Protein AF-A0A1F6CA54-F1 (afdb_monomer)

InterPro domains:
  IPR003692 Hydantoinase B/oxoprolinase [PF02538] (11-543)
  IPR011017 TRASH domain [SM00746] (651-687)
  IPR045079 Oxoprolinase-like [PTHR11365] (11-490)

pLDDT: mean 89.77, std 17.28, range [23.0, 98.75]

Structure (mmCIF, N/CA/C/O backbone):
data_AF-A0A1F6CA54-F1
#
_entry.id   AF-A0A1F6CA54-F1
#
loop_
_atom_site.group_PDB
_atom_site.id
_atom_site.type_symbol
_atom_site.label_atom_id
_atom_site.label_alt_id
_atom_site.label_comp_id
_atom_site.label_asym_id
_atom_site.label_entity_id
_atom_site.label_seq_id
_atom_site.pdbx_PDB_ins_code
_atom_site.Cartn_x
_atom_site.Cartn_y
_atom_site.Cartn_z
_atom_site.occupancy
_atom_site.B_iso_or_equiv
_atom_site.auth_seq_id
_atom_site.auth_comp_id
_atom_site.auth_asym_id
_atom_site.auth_atom_id
_atom_site.pdbx_PDB_model_num
ATOM 1 N N . MET A 1 1 ? -27.777 -7.393 20.776 1.00 37.16 1 MET A N 1
ATOM 2 C CA . MET A 1 1 ? -29.010 -6.589 20.627 1.00 37.16 1 MET A CA 1
ATOM 3 C C . MET A 1 1 ? -29.288 -6.385 19.143 1.00 37.16 1 MET A C 1
ATOM 5 O O . MET A 1 1 ? -28.406 -5.945 18.410 1.00 37.16 1 MET A O 1
ATOM 9 N N . THR A 1 2 ? -30.446 -6.841 18.671 1.00 36.53 2 THR A N 1
ATOM 10 C CA . THR A 1 2 ? -30.913 -6.712 17.283 1.00 36.53 2 THR A CA 1
ATOM 11 C C . THR A 1 2 ? -31.523 -5.328 17.095 1.00 36.53 2 THR A C 1
ATOM 13 O O . THR A 1 2 ? -32.663 -5.104 17.478 1.00 36.53 2 THR A O 1
ATOM 16 N N . ASP A 1 3 ? -30.746 -4.404 16.536 1.00 48.16 3 ASP A N 1
ATOM 17 C CA . ASP A 1 3 ? -31.101 -2.986 16.371 1.00 48.16 3 ASP A CA 1
ATOM 18 C C . ASP A 1 3 ? -31.957 -2.745 15.111 1.00 48.16 3 ASP A C 1
ATOM 20 O O . ASP A 1 3 ? -31.736 -1.818 14.339 1.00 48.16 3 ASP A O 1
ATOM 24 N N . ARG A 1 4 ? -32.883 -3.665 14.825 1.00 50.69 4 ARG A N 1
ATOM 25 C CA . ARG A 1 4 ? -33.801 -3.564 13.691 1.00 50.69 4 ARG A CA 1
ATOM 26 C C . ARG A 1 4 ? -35.223 -3.699 14.206 1.00 50.69 4 ARG A C 1
ATOM 28 O O . ARG A 1 4 ? -35.590 -4.760 14.707 1.00 50.69 4 ARG A O 1
ATOM 35 N N . SER A 1 5 ? -36.029 -2.663 13.996 1.00 53.91 5 SER A N 1
ATOM 36 C CA . SER A 1 5 ? -37.480 -2.824 13.908 1.00 53.91 5 SER A CA 1
ATOM 37 C C . SER A 1 5 ? -37.762 -3.725 12.695 1.00 53.91 5 SER A C 1
ATOM 39 O O . SER A 1 5 ? -37.380 -3.342 11.585 1.00 53.91 5 SER A O 1
ATOM 41 N N . PRO A 1 6 ? -38.351 -4.926 12.870 1.00 53.88 6 PRO A N 1
ATOM 42 C CA . PRO A 1 6 ? -38.470 -5.944 11.817 1.00 53.88 6 PRO A CA 1
ATOM 43 C C . PRO A 1 6 ? -39.114 -5.447 10.511 1.00 53.88 6 PRO A C 1
ATOM 45 O O . PRO A 1 6 ? -38.853 -6.014 9.454 1.00 53.88 6 PRO A O 1
ATOM 48 N N . ASP A 1 7 ? -39.880 -4.355 10.581 1.00 58.28 7 ASP A N 1
ATOM 49 C CA . ASP A 1 7 ? -40.747 -3.863 9.510 1.00 58.28 7 A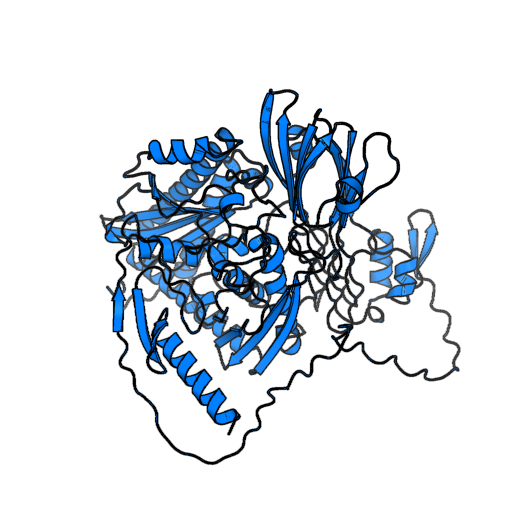SP A CA 1
ATOM 50 C C . ASP A 1 7 ? -40.194 -2.663 8.716 1.00 58.28 7 ASP A C 1
ATOM 52 O O . ASP A 1 7 ? -40.855 -2.188 7.791 1.00 58.28 7 ASP A O 1
ATOM 56 N N . LEU A 1 8 ? -38.992 -2.149 9.023 1.00 74.88 8 LEU A N 1
ATOM 57 C CA . LEU A 1 8 ? -38.433 -1.032 8.249 1.00 74.88 8 LEU A CA 1
ATOM 58 C C . LEU A 1 8 ? -37.877 -1.544 6.908 1.00 74.88 8 LEU A C 1
ATOM 60 O O . LEU A 1 8 ? -36.899 -2.297 6.875 1.00 74.88 8 LEU A O 1
ATOM 64 N N . THR A 1 9 ? -38.528 -1.143 5.812 1.00 82.25 9 THR A N 1
ATOM 65 C CA . THR A 1 9 ? -38.091 -1.369 4.426 1.00 82.25 9 THR A CA 1
ATOM 66 C C . THR A 1 9 ? -37.756 -0.021 3.804 1.00 82.25 9 THR A C 1
ATOM 68 O O . THR A 1 9 ? -38.622 0.850 3.732 1.00 82.25 9 THR A O 1
ATOM 71 N N . LEU A 1 10 ? -36.507 0.162 3.375 1.00 90.94 10 LEU A N 1
ATOM 72 C CA . LEU A 1 10 ? -36.045 1.410 2.771 1.00 90.94 10 LEU A CA 1
ATOM 73 C C . LEU A 1 10 ? -36.268 1.402 1.259 1.00 90.94 10 LEU A C 1
ATOM 75 O O . LEU A 1 10 ? -36.027 0.399 0.585 1.00 90.94 10 LEU A O 1
ATOM 79 N N . ASP A 1 11 ? -36.706 2.532 0.712 1.00 92.62 11 ASP A N 1
ATOM 80 C CA . ASP A 1 11 ? -36.753 2.722 -0.732 1.00 92.62 11 ASP A CA 1
ATOM 81 C C . ASP A 1 11 ? -35.340 2.953 -1.305 1.00 92.62 11 ASP A C 1
ATOM 83 O O . ASP A 1 11 ? -34.403 3.353 -0.606 1.00 92.62 11 ASP A O 1
ATOM 87 N N . GLN A 1 12 ? -35.183 2.705 -2.608 1.00 91.75 12 GLN A N 1
ATOM 88 C CA . GLN A 1 12 ? -33.882 2.812 -3.271 1.00 91.75 12 GLN A CA 1
ATOM 89 C C . GLN A 1 12 ? -33.315 4.236 -3.256 1.00 91.75 12 GLN A C 1
ATOM 91 O O . GLN A 1 12 ? -32.098 4.388 -3.200 1.00 91.75 12 GLN A O 1
ATOM 96 N N . VAL A 1 13 ? -34.161 5.273 -3.276 1.00 95.19 13 VAL A N 1
ATOM 97 C CA . VAL A 1 13 ? -33.694 6.665 -3.260 1.00 95.19 13 VAL A CA 1
ATOM 98 C C . VAL A 1 13 ? -33.043 6.965 -1.916 1.00 95.19 13 VAL A C 1
ATOM 100 O O . VAL A 1 13 ? -31.900 7.420 -1.887 1.00 95.19 13 VAL A O 1
ATOM 103 N N . THR A 1 14 ? -33.718 6.643 -0.811 1.00 94.94 14 THR A N 1
ATOM 104 C CA . THR A 1 14 ? -33.175 6.811 0.545 1.00 94.94 14 THR A CA 1
ATOM 105 C C . THR A 1 14 ? -31.858 6.057 0.715 1.00 94.94 14 THR A C 1
ATOM 107 O O . THR A 1 14 ? -30.873 6.627 1.192 1.00 94.94 14 THR A O 1
ATOM 110 N N . LEU A 1 15 ? -31.804 4.801 0.263 1.00 94.31 15 LEU A N 1
ATOM 111 C CA . LEU A 1 15 ? -30.600 3.980 0.346 1.00 94.31 15 LEU A CA 1
ATOM 112 C C . LEU A 1 15 ? -29.424 4.592 -0.431 1.00 94.31 15 LEU A C 1
ATOM 114 O O . LEU A 1 15 ? -28.328 4.723 0.111 1.00 94.31 15 LEU A O 1
ATOM 118 N N . THR A 1 16 ? -29.651 5.010 -1.680 1.00 94.25 16 THR A N 1
ATOM 119 C CA . THR A 1 16 ? -28.622 5.640 -2.520 1.00 94.25 16 THR A CA 1
ATOM 120 C C . THR A 1 16 ? -28.166 6.985 -1.958 1.00 94.25 16 THR A C 1
ATOM 122 O O . THR A 1 16 ? -26.978 7.302 -2.030 1.00 94.25 16 THR A O 1
ATOM 125 N N . VAL A 1 17 ? -29.065 7.787 -1.382 1.00 96.62 17 VAL A N 1
ATOM 126 C CA . VAL A 1 17 ? -28.693 9.064 -0.755 1.00 96.62 17 VAL A CA 1
ATOM 127 C C . VAL A 1 17 ? -27.802 8.831 0.465 1.00 96.62 17 VAL A C 1
ATOM 129 O O . VAL A 1 17 ? -26.775 9.499 0.595 1.00 96.62 17 VAL A O 1
ATOM 132 N N . ILE A 1 18 ? -28.148 7.869 1.325 1.00 96.44 18 ILE A N 1
ATOM 133 C CA . ILE A 1 18 ? -27.346 7.535 2.509 1.00 96.44 18 ILE A CA 1
ATOM 134 C C . ILE A 1 18 ? -25.975 6.977 2.105 1.00 96.44 18 ILE A C 1
ATOM 136 O O . ILE A 1 18 ? -24.965 7.446 2.626 1.00 96.44 18 ILE A O 1
ATOM 140 N N . ASP A 1 19 ? -25.916 6.052 1.144 1.00 95.12 19 ASP A N 1
ATOM 141 C CA . ASP A 1 19 ? -24.659 5.486 0.630 1.00 95.12 19 ASP A CA 1
ATOM 142 C C . ASP A 1 19 ? -23.698 6.570 0.112 1.00 95.12 19 ASP A C 1
ATOM 144 O O . ASP A 1 19 ? -22.535 6.661 0.522 1.00 95.12 19 ASP A O 1
ATOM 148 N N . ASN A 1 20 ? -24.214 7.476 -0.727 1.00 95.56 20 ASN A N 1
ATOM 149 C CA . ASN A 1 20 ? -23.430 8.591 -1.251 1.00 95.56 20 ASN A CA 1
ATOM 150 C C . ASN A 1 20 ? -22.998 9.560 -0.148 1.00 95.56 20 ASN A C 1
ATOM 152 O O . ASN A 1 20 ? -21.880 10.076 -0.198 1.00 95.56 20 ASN A O 1
ATOM 156 N N . TYR A 1 21 ? -23.850 9.819 0.846 1.00 97.44 21 TYR A N 1
ATOM 157 C CA . TYR A 1 21 ? -23.510 10.694 1.966 1.00 97.44 21 TYR A CA 1
ATOM 158 C C . TYR A 1 21 ? -22.377 10.110 2.820 1.00 97.44 21 TYR A C 1
ATOM 160 O O . TYR A 1 21 ? -21.432 10.829 3.154 1.00 97.44 21 TYR A O 1
ATOM 168 N N . LEU A 1 22 ? -22.434 8.815 3.148 1.00 96.56 22 LEU A N 1
ATOM 169 C CA . LEU A 1 22 ? -21.385 8.131 3.910 1.00 96.56 22 LEU A CA 1
ATOM 170 C C . LEU A 1 22 ? -20.057 8.130 3.138 1.00 96.56 22 LEU A C 1
ATOM 172 O O . LEU A 1 22 ? -19.039 8.584 3.659 1.00 96.56 22 LEU A O 1
ATOM 176 N N . THR A 1 23 ? -20.077 7.741 1.862 1.00 95.25 23 THR A N 1
ATOM 177 C CA . THR A 1 23 ? -18.885 7.753 0.993 1.00 95.25 23 THR A CA 1
ATOM 178 C C . THR A 1 23 ? -18.297 9.163 0.845 1.00 95.25 23 THR A C 1
ATOM 180 O O . THR A 1 23 ? -17.085 9.368 0.930 1.00 95.25 23 THR A O 1
ATOM 183 N N . THR A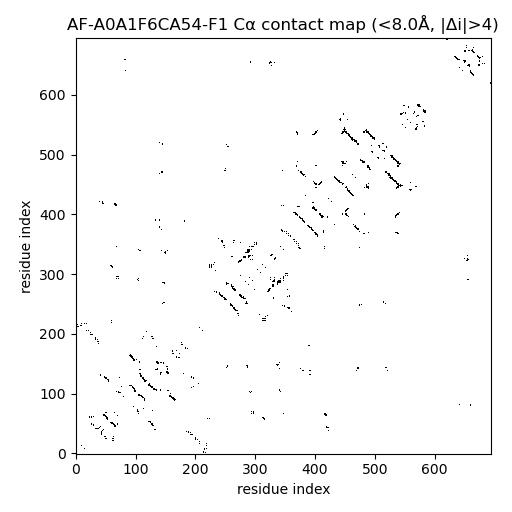 1 24 ? -19.150 10.177 0.677 1.00 96.88 24 THR A N 1
ATOM 184 C CA . THR A 1 24 ? -18.722 11.583 0.576 1.00 96.88 24 THR A CA 1
ATOM 185 C C . THR A 1 24 ? -18.133 12.087 1.890 1.00 96.88 24 THR A C 1
ATOM 187 O O . THR A 1 24 ? -17.163 12.840 1.867 1.00 96.88 24 THR A O 1
ATOM 190 N N . THR A 1 25 ? -18.660 11.633 3.029 1.00 98.00 25 THR A N 1
ATOM 191 C CA . THR A 1 25 ? -18.095 11.935 4.350 1.00 98.00 25 THR A CA 1
ATOM 192 C C . THR A 1 25 ? -16.661 11.418 4.449 1.00 98.00 25 THR A C 1
ATOM 194 O O . THR A 1 25 ? -15.777 12.190 4.811 1.00 98.00 25 THR A O 1
ATOM 197 N N . CYS A 1 26 ? -16.382 10.176 4.032 1.00 97.25 26 CYS A N 1
ATOM 198 C CA . CYS A 1 26 ? -15.013 9.644 3.988 1.00 97.25 26 CYS A CA 1
ATOM 199 C C . CYS A 1 26 ? -14.084 10.469 3.077 1.00 97.25 26 CYS A C 1
ATOM 201 O O . CYS A 1 26 ? -12.925 10.697 3.419 1.00 97.25 26 CYS A O 1
ATOM 203 N N . ARG A 1 27 ? -14.574 10.962 1.933 1.00 96.31 27 ARG A N 1
ATOM 204 C CA . ARG A 1 27 ? -13.780 11.838 1.049 1.00 96.31 27 ARG A CA 1
ATOM 205 C C . ARG A 1 27 ? -13.508 13.200 1.692 1.00 96.31 27 ARG A C 1
ATOM 207 O O . ARG A 1 27 ? -12.410 13.733 1.559 1.00 96.31 27 ARG A O 1
ATOM 214 N N . GLU A 1 28 ? -14.475 13.754 2.418 1.00 97.50 28 GLU A N 1
ATOM 215 C CA . GLU A 1 28 ? -14.320 15.017 3.146 1.00 97.50 28 GLU A CA 1
ATOM 216 C C . GLU A 1 28 ? -13.328 14.906 4.311 1.00 97.50 28 GLU A C 1
ATOM 218 O O . GLU A 1 28 ? -12.543 15.830 4.525 1.00 97.50 28 GLU A O 1
ATOM 223 N N . MET A 1 29 ? -13.291 13.759 5.002 1.00 97.94 29 MET A N 1
ATOM 224 C CA . MET A 1 29 ? -12.233 13.443 5.970 1.00 97.94 29 MET A CA 1
ATOM 225 C C . MET A 1 29 ? -10.852 13.558 5.316 1.00 97.94 29 MET A C 1
ATOM 227 O O . MET A 1 29 ? -9.980 14.249 5.841 1.00 97.94 29 MET A O 1
ATOM 231 N N . GLY A 1 30 ? -10.672 12.947 4.142 1.00 95.56 30 GLY A N 1
ATOM 232 C CA . GLY A 1 30 ? -9.411 13.013 3.410 1.00 95.56 30 GLY A CA 1
ATOM 233 C C . GLY A 1 30 ? -9.049 14.426 2.951 1.00 95.56 30 GLY A C 1
ATOM 234 O O . GLY A 1 30 ? -7.901 14.840 3.082 1.00 95.56 30 GLY A O 1
ATOM 235 N N . LEU A 1 31 ? -10.025 15.225 2.505 1.00 95.38 31 LEU A N 1
ATOM 236 C CA . LEU A 1 31 ? -9.798 16.641 2.186 1.00 95.38 31 LEU A CA 1
ATOM 237 C C . LEU A 1 31 ? -9.339 17.449 3.406 1.00 95.38 31 LEU A C 1
ATOM 239 O O . LEU A 1 31 ? -8.508 18.348 3.258 1.00 95.38 31 LEU A O 1
ATOM 243 N N . ALA A 1 32 ? -9.868 17.147 4.595 1.00 95.88 32 ALA A N 1
ATOM 244 C CA . ALA A 1 32 ? -9.397 17.758 5.832 1.00 95.88 32 ALA A CA 1
ATOM 245 C C . ALA A 1 32 ? -7.936 17.373 6.096 1.00 95.88 32 ALA A C 1
ATOM 247 O O . ALA A 1 32 ? -7.115 18.267 6.282 1.00 95.88 32 ALA A O 1
ATOM 248 N N . MET A 1 33 ? -7.595 16.081 6.000 1.00 94.56 33 MET A N 1
ATOM 249 C CA . MET A 1 33 ? -6.215 15.604 6.162 1.00 94.56 33 MET A CA 1
ATOM 250 C C . MET A 1 33 ? -5.254 16.312 5.205 1.00 94.56 33 MET A C 1
ATOM 252 O O . MET A 1 33 ? -4.283 16.912 5.658 1.00 94.56 33 MET A O 1
ATOM 256 N N . MET A 1 34 ? -5.566 16.336 3.906 1.00 93.75 34 MET A N 1
ATOM 257 C CA . MET A 1 34 ? -4.734 16.989 2.889 1.00 93.75 34 MET A CA 1
ATOM 258 C C . MET A 1 34 ? -4.444 18.456 3.205 1.00 93.75 34 MET A C 1
ATOM 260 O O . MET A 1 34 ? -3.336 18.934 2.992 1.00 93.75 34 MET A O 1
ATOM 264 N N . ARG A 1 35 ? -5.454 19.198 3.671 1.00 94.75 35 ARG A N 1
ATOM 265 C CA . ARG A 1 35 ? -5.351 20.652 3.855 1.00 94.75 35 ARG A CA 1
ATOM 266 C C . ARG A 1 35 ? -4.688 21.057 5.163 1.00 94.75 35 ARG A C 1
ATOM 268 O O . ARG A 1 35 ? -4.228 22.191 5.257 1.00 94.75 35 ARG A O 1
ATOM 275 N N . THR A 1 36 ? -4.677 20.184 6.169 1.00 95.81 36 THR A N 1
ATOM 276 C CA . THR A 1 36 ? -4.160 20.517 7.507 1.00 95.81 36 THR A CA 1
ATOM 277 C C . THR A 1 36 ? -2.874 19.781 7.874 1.00 95.81 36 THR A C 1
ATOM 279 O O . THR A 1 36 ? -2.277 20.108 8.896 1.00 95.81 36 THR A O 1
ATOM 282 N N . ALA A 1 37 ? -2.450 18.797 7.080 1.00 93.88 37 ALA A N 1
ATOM 283 C CA . ALA A 1 37 ? -1.228 18.040 7.322 1.00 93.88 37 ALA A CA 1
ATOM 284 C C . ALA A 1 37 ? 0.046 18.820 6.975 1.00 93.88 37 ALA A C 1
ATOM 286 O O . ALA A 1 37 ? 0.062 19.707 6.116 1.00 93.88 37 ALA A O 1
ATOM 287 N N . TYR A 1 38 ? 1.134 18.474 7.658 1.00 92.50 38 TYR A N 1
ATOM 288 C CA . TYR A 1 38 ? 2.417 19.163 7.557 1.00 92.50 38 TYR A CA 1
ATOM 289 C C . TYR A 1 38 ? 3.364 18.442 6.591 1.00 92.50 38 TYR A C 1
ATOM 291 O O . TYR A 1 38 ? 4.163 19.106 5.920 1.00 92.50 38 TYR A O 1
ATOM 299 N N . SER A 1 39 ? 3.279 17.111 6.489 1.00 90.25 39 SER A N 1
ATOM 300 C CA . SER A 1 39 ? 4.147 16.332 5.602 1.00 90.25 39 SER A CA 1
ATOM 301 C C . SER A 1 39 ? 3.662 16.288 4.142 1.00 90.25 39 SER A C 1
ATOM 303 O O . SER A 1 39 ? 2.456 16.214 3.887 1.00 90.25 39 SER A O 1
ATOM 305 N N . PRO A 1 40 ? 4.600 16.230 3.171 1.00 86.25 40 PRO A N 1
ATOM 306 C CA . PRO A 1 40 ? 4.316 15.899 1.766 1.00 86.25 40 PRO A CA 1
ATOM 307 C C . PRO A 1 40 ? 3.608 14.558 1.549 1.00 86.25 40 PRO A C 1
ATOM 309 O O . PRO A 1 40 ? 2.980 14.347 0.513 1.00 86.25 40 PRO A O 1
ATOM 312 N N . ILE A 1 41 ? 3.696 13.642 2.517 1.00 87.81 41 ILE A N 1
ATOM 313 C CA . ILE A 1 41 ? 3.056 12.327 2.434 1.00 87.81 41 ILE A CA 1
ATOM 314 C C . ILE A 1 41 ? 1.532 12.467 2.468 1.00 87.81 41 ILE A C 1
ATOM 316 O O . ILE A 1 41 ? 0.833 11.818 1.693 1.00 87.81 41 ILE A O 1
ATOM 320 N N . PHE A 1 42 ? 1.004 13.368 3.297 1.00 87.62 42 PHE A N 1
ATOM 321 C CA . PHE A 1 42 ? -0.441 13.580 3.389 1.00 87.62 42 PHE A CA 1
ATOM 322 C C . PHE A 1 42 ? -0.933 14.644 2.410 1.00 87.62 42 PHE A C 1
ATOM 324 O O . PHE A 1 42 ? -1.925 14.419 1.725 1.00 87.62 42 PHE A O 1
ATOM 331 N N . ASN A 1 43 ? -0.283 15.809 2.332 1.00 87.38 43 ASN A N 1
ATOM 332 C CA . ASN A 1 43 ? -0.832 16.925 1.551 1.00 87.38 43 ASN A CA 1
ATOM 333 C C . ASN A 1 43 ? -0.638 16.773 0.031 1.00 87.38 43 ASN A C 1
ATOM 335 O O . ASN A 1 43 ? -1.550 17.126 -0.718 1.00 87.38 43 ASN A O 1
ATOM 339 N N . GLU A 1 44 ? 0.478 16.187 -0.416 1.00 87.94 44 GLU A N 1
ATOM 340 C CA . GLU A 1 44 ? 0.738 15.927 -1.837 1.00 87.94 44 GLU A CA 1
ATOM 341 C C . GLU A 1 44 ? 0.423 14.478 -2.214 1.00 87.94 44 GLU A C 1
ATOM 343 O O . GLU A 1 44 ? -0.327 14.229 -3.161 1.00 87.94 44 GLU A O 1
ATOM 348 N N . SER A 1 45 ? 0.985 13.520 -1.468 1.00 85.56 45 SER A N 1
ATOM 349 C CA . SER A 1 45 ? 1.057 12.121 -1.905 1.00 85.56 45 SER A CA 1
ATOM 350 C C . SER A 1 45 ? -0.198 11.306 -1.597 1.00 85.56 45 SER A C 1
ATOM 352 O O . SER A 1 45 ? -0.452 10.343 -2.307 1.00 85.56 45 SER A O 1
ATOM 354 N N . LEU A 1 46 ? -1.020 11.717 -0.627 1.00 90.88 46 LEU A N 1
ATOM 355 C CA . LEU A 1 46 ? -2.273 11.058 -0.224 1.00 90.88 46 LEU A CA 1
ATOM 356 C C . LEU A 1 46 ? -2.117 9.656 0.382 1.00 90.88 46 LEU A C 1
ATOM 358 O O . LEU A 1 46 ? -2.997 8.817 0.201 1.00 90.88 46 LEU A O 1
ATOM 362 N N . ASP A 1 47 ? -1.032 9.400 1.116 1.00 92.50 47 ASP A N 1
ATOM 363 C CA . ASP A 1 47 ? -0.831 8.096 1.763 1.00 92.50 47 ASP A CA 1
ATOM 364 C C . ASP A 1 47 ? -1.576 7.983 3.109 1.00 92.50 47 ASP A C 1
ATOM 366 O O . ASP A 1 47 ? -0.994 7.945 4.200 1.00 92.50 47 ASP A O 1
ATOM 370 N N . PHE A 1 48 ? -2.903 8.005 3.021 1.00 94.44 48 PHE A N 1
ATOM 371 C CA . PHE A 1 48 ? -3.832 7.806 4.128 1.00 94.44 48 PHE A CA 1
ATOM 372 C C . PHE A 1 48 ? -5.167 7.277 3.608 1.00 94.44 48 PHE A C 1
ATOM 374 O O . PHE A 1 48 ? -5.506 7.467 2.449 1.00 94.44 48 PHE A O 1
ATOM 381 N N . SER A 1 49 ? -5.983 6.681 4.470 1.00 95.38 49 SER A N 1
ATOM 382 C CA . SER A 1 49 ? -7.327 6.207 4.136 1.00 95.38 49 SER A CA 1
ATOM 383 C C . SER A 1 49 ? -8.317 6.549 5.238 1.00 95.38 49 SER A C 1
ATOM 385 O O . SER A 1 49 ? -7.974 6.544 6.418 1.00 95.38 49 SER A O 1
ATOM 387 N N . CYS A 1 50 ? -9.562 6.839 4.859 1.00 96.50 50 CYS A N 1
ATOM 388 C CA . CYS A 1 50 ? -10.632 7.227 5.778 1.00 96.50 50 CYS A CA 1
ATOM 389 C C . CYS A 1 50 ? -11.832 6.294 5.620 1.00 96.50 50 CYS A C 1
ATOM 391 O O . CYS A 1 50 ? -12.282 6.040 4.498 1.00 96.50 50 CYS A O 1
ATOM 393 N N . VAL A 1 51 ? -12.361 5.810 6.741 1.00 96.75 51 VAL A N 1
ATOM 394 C CA . VAL A 1 51 ? -13.411 4.787 6.775 1.00 96.75 51 VAL A CA 1
ATOM 395 C C . VAL A 1 51 ? -14.402 5.037 7.909 1.00 96.75 51 VAL A C 1
ATOM 397 O O . VAL A 1 51 ? -14.105 5.700 8.908 1.00 96.75 51 VAL A O 1
ATOM 400 N N . MET A 1 52 ? -15.592 4.466 7.761 1.00 97.50 52 MET A N 1
ATOM 401 C CA . MET A 1 52 ? -16.641 4.477 8.773 1.00 97.50 52 MET A CA 1
ATOM 402 C C . MET A 1 52 ? -17.100 3.054 9.069 1.00 97.50 52 MET A C 1
ATOM 404 O O . MET A 1 52 ? -17.183 2.211 8.171 1.00 97.50 52 MET A O 1
ATOM 408 N N . PHE A 1 53 ? -17.455 2.817 10.325 1.00 97.88 53 PHE A N 1
ATOM 409 C CA . PHE A 1 53 ? -17.970 1.552 10.825 1.00 97.88 53 PHE A CA 1
ATOM 410 C C . PHE A 1 53 ? -19.304 1.766 11.535 1.00 97.88 53 PHE A C 1
ATOM 412 O O . PHE A 1 53 ? -19.532 2.813 12.142 1.00 97.88 53 PHE A O 1
ATOM 419 N N . ASP A 1 54 ? -20.179 0.767 11.495 1.00 96.88 54 ASP A N 1
ATOM 420 C CA . ASP A 1 54 ? -21.379 0.767 12.332 1.00 96.88 54 ASP A CA 1
ATOM 421 C C . ASP A 1 54 ? -21.047 0.566 13.822 1.00 96.88 54 ASP A C 1
ATOM 423 O O . ASP A 1 54 ? -19.894 0.369 14.212 1.00 96.88 54 ASP A O 1
ATOM 427 N N . SER A 1 55 ? -22.070 0.585 14.679 1.00 95.19 55 SER A N 1
ATOM 428 C CA . SER A 1 55 ? -21.935 0.367 16.128 1.00 95.19 55 SER A CA 1
ATOM 429 C C . SER A 1 55 ? -21.333 -0.989 16.524 1.00 95.19 55 SER A C 1
ATOM 431 O O . SER A 1 55 ? -20.989 -1.181 17.688 1.00 95.19 55 SER A O 1
ATOM 433 N N . ARG A 1 56 ? -21.190 -1.932 15.583 1.00 93.19 56 ARG A N 1
ATOM 434 C CA . ARG A 1 56 ? -20.588 -3.260 15.784 1.00 93.19 56 ARG A CA 1
ATOM 435 C C . ARG A 1 56 ? -19.186 -3.372 15.182 1.00 93.19 56 ARG A C 1
ATOM 437 O O . ARG A 1 56 ? -18.668 -4.482 15.093 1.00 93.19 56 ARG A O 1
ATOM 444 N N . GLY A 1 57 ? -18.605 -2.269 14.712 1.00 94.56 57 GLY A N 1
ATOM 445 C CA . GLY A 1 57 ? -17.280 -2.275 14.099 1.00 94.56 57 GLY A CA 1
ATOM 446 C C . GLY A 1 57 ? -17.241 -2.888 12.697 1.00 94.56 57 GLY A C 1
ATOM 447 O O . GLY A 1 57 ? -16.169 -3.272 12.241 1.00 94.56 57 GLY A O 1
ATOM 448 N N . ARG A 1 58 ? -18.376 -2.997 11.989 1.00 95.50 58 ARG A N 1
ATOM 449 C CA . ARG A 1 58 ? -18.403 -3.461 10.589 1.00 95.50 58 ARG A CA 1
ATOM 450 C C . ARG A 1 58 ? -18.243 -2.275 9.657 1.00 95.50 58 ARG A C 1
ATOM 452 O O . ARG A 1 58 ? -18.955 -1.286 9.817 1.00 95.50 58 ARG A O 1
ATOM 459 N N . MET A 1 59 ? -17.339 -2.368 8.685 1.00 96.50 59 MET A N 1
ATOM 460 C CA . MET A 1 59 ? -17.086 -1.270 7.751 1.00 96.50 59 MET A CA 1
ATOM 461 C C . MET A 1 59 ? -18.338 -1.007 6.910 1.00 96.50 59 MET A C 1
ATOM 463 O O . MET A 1 59 ? -18.848 -1.922 6.264 1.00 96.50 59 MET A O 1
ATOM 467 N N . ILE A 1 60 ? -18.828 0.233 6.916 1.00 96.75 60 ILE A N 1
ATOM 468 C CA . ILE A 1 60 ? -20.033 0.655 6.180 1.00 96.75 60 ILE A CA 1
ATOM 469 C C . ILE A 1 60 ? -19.709 1.557 4.992 1.00 96.75 60 ILE A C 1
ATOM 471 O O . ILE A 1 60 ? -20.471 1.568 4.030 1.00 96.75 60 ILE A O 1
ATOM 475 N N . ALA A 1 61 ? -18.596 2.289 5.048 1.00 94.31 61 ALA A N 1
ATOM 476 C CA . ALA A 1 61 ? -18.154 3.172 3.978 1.00 94.31 61 ALA A CA 1
ATOM 477 C C . ALA A 1 61 ? -16.643 3.413 4.036 1.00 94.31 61 ALA A C 1
ATOM 479 O O . ALA A 1 61 ? -16.023 3.342 5.102 1.00 94.31 61 ALA A O 1
ATOM 480 N N . GLN A 1 62 ? -16.078 3.743 2.879 1.00 92.12 62 GLN A N 1
ATOM 481 C CA . GLN A 1 62 ? -14.673 4.088 2.687 1.00 92.12 62 GLN A CA 1
ATOM 482 C C . GLN A 1 62 ? -14.534 5.089 1.533 1.00 92.12 62 GLN A C 1
ATOM 484 O O . GLN A 1 62 ? -15.402 5.157 0.663 1.00 92.12 62 GLN A O 1
ATOM 489 N N . ALA A 1 63 ? -13.428 5.831 1.500 1.00 86.88 63 ALA A N 1
ATOM 490 C CA . ALA A 1 63 ? -13.030 6.636 0.343 1.00 86.88 63 ALA A CA 1
ATOM 491 C C . ALA A 1 63 ? -11.906 5.960 -0.453 1.00 86.88 63 ALA A C 1
ATOM 493 O O . ALA A 1 63 ? -11.137 5.165 0.088 1.00 86.88 63 ALA A O 1
ATOM 494 N N . GLU A 1 64 ? -11.799 6.289 -1.740 1.00 80.88 64 GLU A N 1
ATOM 495 C CA . GLU A 1 64 ? -10.814 5.714 -2.657 1.00 80.88 64 GLU A CA 1
ATOM 496 C C . GLU A 1 64 ? -9.428 6.355 -2.482 1.00 80.88 64 GLU A C 1
ATOM 498 O O . GLU A 1 64 ? -8.988 7.150 -3.310 1.00 80.88 64 GLU A O 1
ATOM 503 N N . PHE A 1 65 ? -8.744 6.008 -1.390 1.00 86.62 65 PHE A N 1
ATOM 504 C CA . PHE A 1 65 ? -7.340 6.359 -1.164 1.00 86.62 65 PHE A CA 1
ATOM 505 C C . PHE A 1 65 ? -6.442 5.122 -1.297 1.00 86.62 65 PHE A C 1
ATOM 507 O O . PHE A 1 65 ? -6.409 4.566 -2.390 1.00 86.62 65 PHE A O 1
ATOM 514 N N . CYS A 1 66 ? -5.733 4.657 -0.263 1.00 89.56 66 CYS A N 1
ATOM 515 C CA . CYS A 1 66 ? -4.790 3.536 -0.377 1.00 89.56 66 CYS A CA 1
ATOM 516 C C . CYS A 1 66 ? -5.451 2.164 -0.136 1.00 89.56 66 CYS A C 1
ATOM 518 O O . CYS A 1 66 ? -5.831 1.859 0.999 1.00 89.56 66 CYS A O 1
ATOM 520 N N . PRO A 1 67 ? -5.553 1.279 -1.154 1.00 85.69 67 PRO A N 1
ATOM 521 C CA . PRO A 1 67 ? -6.134 -0.051 -0.972 1.00 85.69 67 PRO A CA 1
ATOM 522 C C . PRO A 1 67 ? -5.463 -0.909 0.108 1.00 85.69 67 PRO A C 1
ATOM 524 O O . PRO A 1 67 ? -6.171 -1.622 0.820 1.00 85.69 67 PRO A O 1
ATOM 527 N N . SER A 1 68 ? -4.135 -0.821 0.278 1.00 87.06 68 SER A N 1
ATOM 528 C CA . SER A 1 68 ? -3.410 -1.551 1.331 1.00 87.06 68 SER A CA 1
ATOM 529 C C . SER A 1 68 ? -3.978 -1.254 2.719 1.00 87.06 68 SER A C 1
ATOM 531 O O . SER A 1 68 ? -4.304 -2.185 3.454 1.00 87.06 68 SER A O 1
ATOM 533 N N . GLN A 1 69 ? -4.167 0.028 3.031 1.00 91.12 69 GLN A N 1
ATOM 534 C CA . GLN A 1 69 ? -4.704 0.517 4.300 1.00 91.12 69 GLN A CA 1
ATOM 535 C C . GLN A 1 69 ? -6.180 0.164 4.463 1.00 91.12 69 GLN A C 1
ATOM 537 O O . GLN A 1 69 ? -6.623 -0.211 5.542 1.00 91.12 69 GLN A O 1
ATOM 542 N N . ILE A 1 70 ? -6.963 0.250 3.388 1.00 85.06 70 ILE A N 1
ATOM 543 C CA . ILE A 1 70 ? -8.393 -0.076 3.416 1.00 85.06 70 ILE A CA 1
ATOM 544 C C . ILE A 1 70 ? -8.626 -1.548 3.784 1.00 85.06 70 ILE A C 1
ATOM 546 O O . ILE A 1 70 ? -9.525 -1.864 4.566 1.00 85.06 70 ILE A O 1
ATOM 550 N N . GLY A 1 71 ? -7.823 -2.466 3.246 1.00 85.75 71 GLY A N 1
ATOM 551 C CA . GLY A 1 71 ? -7.946 -3.878 3.594 1.00 85.75 71 GLY A CA 1
ATOM 552 C C . GLY A 1 71 ? -7.370 -4.226 4.972 1.00 85.75 71 GLY A C 1
ATOM 553 O O . GLY A 1 71 ? -7.853 -5.172 5.593 1.00 85.75 71 GLY A O 1
ATOM 554 N N . THR A 1 72 ? -6.379 -3.483 5.484 1.00 92.38 72 THR A N 1
ATOM 555 C CA . THR A 1 72 ? -5.799 -3.717 6.822 1.00 92.38 72 THR A CA 1
ATOM 556 C C . THR A 1 72 ? -6.639 -3.098 7.939 1.00 92.38 72 THR A C 1
ATOM 558 O O . THR A 1 72 ? -6.865 -3.756 8.954 1.00 92.38 72 THR A O 1
ATOM 561 N N . ILE A 1 73 ? -7.188 -1.892 7.741 1.00 94.25 73 ILE A N 1
ATOM 562 C CA . ILE A 1 73 ? -7.883 -1.111 8.780 1.00 94.25 73 ILE A CA 1
ATOM 563 C C . ILE A 1 73 ? -9.090 -1.842 9.372 1.00 94.25 73 ILE A C 1
ATOM 565 O O . ILE A 1 73 ? -9.394 -1.653 10.548 1.00 94.25 73 ILE A O 1
ATOM 569 N N . LYS A 1 74 ? -9.752 -2.731 8.614 1.00 92.25 74 LYS A N 1
ATOM 570 C CA . LYS A 1 74 ? -10.816 -3.586 9.171 1.00 92.25 74 LYS A CA 1
ATOM 571 C C . LYS A 1 74 ? -10.294 -4.487 10.292 1.00 92.25 74 LYS A C 1
ATOM 573 O O . LYS A 1 74 ? -10.978 -4.657 11.291 1.00 92.25 74 LYS A O 1
ATOM 578 N N . TYR A 1 75 ? -9.093 -5.045 10.139 1.00 94.19 75 TYR A N 1
ATOM 579 C CA . TYR A 1 75 ? -8.472 -5.907 11.142 1.00 94.19 75 TYR A CA 1
ATOM 580 C C . TYR A 1 75 ? -7.937 -5.082 12.309 1.00 94.19 75 TYR A C 1
ATOM 582 O O . TYR A 1 75 ? -8.084 -5.491 13.457 1.00 94.19 75 TYR A O 1
ATOM 590 N N . THR A 1 76 ? -7.365 -3.909 12.025 1.00 95.31 76 THR A N 1
ATOM 591 C CA . THR A 1 76 ? -6.873 -2.985 13.053 1.00 95.31 76 THR A CA 1
ATOM 592 C C . THR A 1 76 ? -8.007 -2.507 13.961 1.00 95.31 76 THR A C 1
ATOM 594 O O . THR A 1 76 ? -7.894 -2.577 15.182 1.00 95.31 76 THR A O 1
ATOM 597 N N . VAL A 1 77 ? -9.135 -2.078 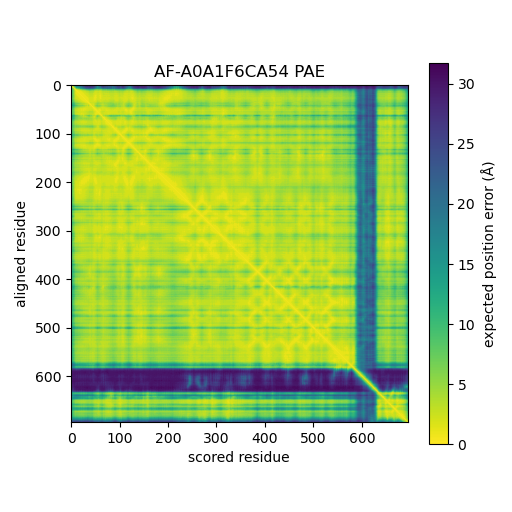13.386 1.00 95.50 77 VAL A N 1
ATOM 598 C CA . VAL A 1 77 ? -10.296 -1.603 14.154 1.00 95.50 77 VAL A CA 1
ATOM 599 C C . VAL A 1 77 ? -10.987 -2.744 14.896 1.00 95.50 77 VAL A C 1
ATOM 601 O O . VAL A 1 77 ? -11.313 -2.568 16.067 1.00 95.50 77 VAL A O 1
ATOM 604 N N . GLU A 1 78 ? -11.145 -3.919 14.275 1.00 93.25 78 GLU A N 1
ATOM 605 C CA . GLU A 1 78 ? -11.615 -5.131 14.966 1.00 93.25 78 GLU A CA 1
ATOM 606 C C . GLU A 1 78 ? -10.768 -5.397 16.221 1.00 93.25 78 GLU A C 1
ATOM 608 O O . GLU A 1 78 ? -11.309 -5.558 17.314 1.00 93.25 78 GLU A O 1
ATOM 613 N N . TRP A 1 79 ? -9.439 -5.333 16.098 1.00 92.94 79 TRP A N 1
ATOM 614 C CA . TRP A 1 79 ? -8.532 -5.521 17.226 1.00 92.94 79 TRP A CA 1
ATOM 615 C C . TRP A 1 79 ? -8.685 -4.446 18.305 1.00 92.94 79 TRP A C 1
ATOM 617 O O . TRP A 1 79 ? -8.801 -4.775 19.484 1.00 92.94 79 TRP A O 1
ATOM 627 N N . MET A 1 80 ? -8.697 -3.165 17.925 1.00 93.44 80 MET A N 1
ATOM 628 C CA . MET A 1 80 ? -8.840 -2.035 18.855 1.00 93.44 80 MET A CA 1
ATOM 629 C C . MET A 1 80 ? -10.140 -2.120 19.668 1.00 93.44 80 MET A C 1
ATOM 631 O O . MET A 1 80 ? -10.143 -1.840 20.868 1.00 93.44 80 MET A O 1
ATOM 635 N N . LEU A 1 81 ? -11.242 -2.509 19.023 1.00 93.00 81 LEU A N 1
ATOM 636 C CA . LEU A 1 81 ? -12.545 -2.664 19.667 1.00 93.00 81 LEU A CA 1
ATOM 637 C C . LEU A 1 81 ? -12.588 -3.886 20.588 1.00 93.00 81 LEU A C 1
ATOM 639 O O . LEU A 1 81 ? -13.103 -3.789 21.702 1.00 93.00 81 LEU A O 1
ATOM 643 N N . GLU A 1 82 ? -12.049 -5.026 20.155 1.00 89.94 82 GLU A N 1
ATOM 644 C CA . GLU A 1 82 ? -12.081 -6.257 20.948 1.00 89.94 82 GLU A CA 1
ATOM 645 C C . GLU A 1 82 ? -11.111 -6.238 22.134 1.00 89.94 82 GLU A C 1
ATOM 647 O O . GLU A 1 82 ? -11.484 -6.682 23.222 1.00 89.94 82 GLU A O 1
ATOM 652 N N . GLU A 1 83 ? -9.894 -5.706 21.965 1.00 88.50 83 GLU A N 1
ATOM 653 C CA . GLU A 1 83 ? -8.888 -5.651 23.037 1.00 88.50 83 GLU A CA 1
ATOM 654 C C . GLU A 1 83 ? -9.388 -4.802 24.215 1.00 88.50 83 GLU A C 1
ATOM 656 O O . GLU A 1 83 ? -9.316 -5.239 25.362 1.00 88.50 83 GLU A O 1
ATOM 661 N N . LEU A 1 84 ? -9.970 -3.633 23.932 1.00 87.38 84 LEU A N 1
ATOM 662 C CA . LEU A 1 84 ? -10.432 -2.696 24.960 1.00 87.38 84 LEU A CA 1
ATOM 663 C C . LEU A 1 84 ? -11.873 -2.946 25.429 1.00 87.38 84 LEU A C 1
ATOM 665 O O . LEU A 1 84 ? -12.219 -2.618 26.563 1.00 87.38 84 LEU A O 1
ATOM 669 N N . GLY A 1 85 ? -12.712 -3.542 24.580 1.00 88.19 85 GLY A N 1
ATOM 670 C CA . GLY A 1 85 ? -14.153 -3.660 24.799 1.00 88.19 85 GLY A CA 1
ATOM 671 C C . GLY A 1 85 ? -14.918 -2.378 24.447 1.00 88.19 85 GLY A C 1
ATOM 672 O O . GLY A 1 85 ? -14.368 -1.284 24.395 1.00 88.19 85 GLY A O 1
ATOM 673 N N . TYR A 1 86 ? -16.221 -2.501 24.202 1.00 89.38 86 TYR A N 1
ATOM 674 C CA . TYR A 1 86 ? -17.054 -1.379 23.745 1.00 89.38 86 TYR A CA 1
ATOM 675 C C . TYR A 1 86 ? -17.407 -0.391 24.871 1.00 89.38 86 TYR A C 1
ATOM 677 O O . TYR A 1 86 ? -17.588 0.797 24.614 1.00 89.38 86 TYR A O 1
ATOM 685 N N . ASP A 1 87 ? -17.455 -0.856 26.120 1.00 89.50 87 ASP A N 1
ATOM 686 C CA . ASP A 1 87 ? -17.961 -0.075 27.259 1.00 89.50 87 ASP A CA 1
ATOM 687 C C . ASP A 1 87 ? -16.961 0.962 27.801 1.00 89.50 87 ASP A C 1
ATOM 689 O O . ASP A 1 87 ? -17.323 1.816 28.610 1.00 89.50 87 ASP A O 1
ATOM 693 N N . VAL A 1 88 ? -15.693 0.909 27.374 1.00 92.62 88 VAL A N 1
ATOM 694 C CA . VAL A 1 88 ? -14.646 1.821 27.874 1.00 92.62 88 VAL A CA 1
ATOM 695 C C . VAL A 1 88 ? -14.611 3.170 27.148 1.00 92.62 88 VAL A C 1
ATOM 697 O O . VAL A 1 88 ? -13.979 4.122 27.623 1.00 92.62 88 VAL A O 1
ATOM 700 N N . TYR A 1 89 ? -15.268 3.263 25.990 1.00 95.81 89 TYR A N 1
ATOM 701 C CA . TYR A 1 89 ? -15.308 4.476 25.180 1.00 95.81 89 TYR A CA 1
ATOM 702 C C . TYR A 1 89 ? -16.249 5.514 25.801 1.00 95.81 89 TYR A C 1
ATOM 704 O O . TYR A 1 89 ? -17.345 5.202 26.264 1.00 95.81 89 TYR A O 1
ATOM 712 N N . LYS A 1 90 ? -15.838 6.778 25.758 1.00 97.06 90 LYS A N 1
ATOM 713 C CA . LYS A 1 90 ? -16.605 7.951 26.179 1.00 97.06 90 LYS A CA 1
ATOM 714 C C . LYS A 1 90 ? -16.620 9.012 25.071 1.00 97.06 90 LYS A C 1
ATOM 716 O O . LYS A 1 90 ? -15.730 9.029 24.214 1.00 97.06 90 LYS A O 1
ATOM 721 N N . PRO A 1 91 ? -17.604 9.931 25.076 1.00 97.56 91 PRO A N 1
ATOM 722 C CA . PRO A 1 91 ? -17.635 11.040 24.130 1.00 97.56 91 PRO A CA 1
ATOM 723 C C . PRO A 1 91 ? -16.331 11.848 24.136 1.00 97.56 91 PRO A C 1
ATOM 725 O O . PRO A 1 91 ? -15.852 12.261 25.190 1.00 97.56 91 PRO A O 1
ATOM 728 N N . GLY A 1 92 ? -15.771 12.093 22.950 1.00 97.12 92 GLY A N 1
ATOM 729 C CA . GLY A 1 92 ? -14.522 12.847 22.787 1.00 97.12 92 GLY A CA 1
ATOM 730 C C . GLY A 1 92 ? -13.236 12.034 22.969 1.00 97.12 92 GLY A C 1
ATOM 731 O O . GLY A 1 92 ? -12.157 12.613 22.850 1.00 97.12 92 GLY A O 1
ATOM 732 N N . ASP A 1 93 ? -13.322 10.730 23.235 1.00 98.38 93 ASP A N 1
ATOM 733 C CA . ASP A 1 93 ? -12.150 9.853 23.230 1.00 98.38 93 ASP A CA 1
ATOM 734 C C . ASP A 1 93 ? -11.599 9.662 21.811 1.00 98.38 93 ASP A C 1
ATOM 736 O O . ASP A 1 93 ? -12.354 9.562 20.837 1.00 98.38 93 ASP A O 1
ATOM 740 N N . ILE A 1 94 ? -10.272 9.570 21.712 1.00 98.31 94 ILE A N 1
ATOM 741 C CA . ILE A 1 94 ? -9.552 9.225 20.485 1.00 98.31 94 ILE A CA 1
ATOM 742 C C . ILE A 1 94 ? -8.492 8.185 20.822 1.00 98.31 94 ILE A C 1
ATOM 744 O O . ILE A 1 94 ? -7.624 8.418 21.668 1.00 98.31 94 ILE A O 1
ATOM 748 N N . LEU A 1 95 ? -8.565 7.047 20.142 1.00 97.88 95 LEU A N 1
ATOM 749 C CA . LEU A 1 95 ? -7.647 5.928 20.298 1.00 97.88 95 LEU A CA 1
ATOM 750 C C . LEU A 1 95 ? -6.616 5.926 19.164 1.00 97.88 95 LEU A C 1
ATOM 752 O O . LEU A 1 95 ? -6.969 6.227 18.027 1.00 97.88 95 LEU A O 1
ATOM 756 N N . LEU A 1 96 ? -5.368 5.576 19.474 1.00 97.94 96 LEU A N 1
ATOM 757 C CA . LEU A 1 96 ? -4.242 5.484 18.542 1.00 97.94 96 LEU A CA 1
ATOM 758 C C . LEU A 1 96 ? -3.602 4.092 18.616 1.00 97.94 96 LEU A C 1
ATOM 760 O O . LEU A 1 96 ? -3.454 3.537 19.705 1.00 97.94 96 LEU A O 1
ATOM 764 N N . MET A 1 97 ? -3.195 3.551 17.467 1.00 95.69 97 MET A N 1
ATOM 765 C CA . MET A 1 97 ? -2.433 2.302 17.356 1.00 95.69 97 MET A CA 1
ATOM 766 C C . MET A 1 97 ? -1.611 2.281 16.056 1.00 95.69 97 MET A C 1
ATOM 768 O O . MET A 1 97 ? -2.088 2.766 15.034 1.00 95.69 97 MET A O 1
ATOM 772 N N . ASN A 1 98 ? -0.419 1.679 16.064 1.00 96.31 98 ASN A N 1
ATOM 773 C CA . ASN A 1 98 ? 0.316 1.305 14.842 1.00 96.31 98 ASN A CA 1
ATOM 774 C C . ASN A 1 98 ? 0.938 -0.108 14.900 1.00 96.31 98 ASN A C 1
ATOM 776 O O . ASN A 1 98 ? 1.667 -0.489 13.990 1.00 96.31 98 ASN A O 1
ATOM 780 N N . ASP A 1 99 ? 0.682 -0.893 15.955 1.00 95.38 99 ASP A N 1
ATOM 781 C CA . ASP A 1 99 ? 1.306 -2.206 16.157 1.00 95.38 99 ASP A CA 1
ATOM 782 C C . ASP A 1 99 ? 0.864 -3.250 15.103 1.00 95.38 99 ASP A C 1
ATOM 784 O O . ASP A 1 99 ? -0.292 -3.691 15.113 1.00 95.38 99 ASP A O 1
ATOM 788 N N . PRO A 1 100 ? 1.769 -3.723 14.223 1.00 94.56 100 PRO A N 1
ATOM 789 C CA . PRO A 1 100 ? 1.421 -4.693 13.180 1.00 94.56 100 PRO A CA 1
ATOM 790 C C . PRO A 1 100 ? 1.000 -6.058 13.736 1.00 94.56 100 PRO A C 1
ATOM 792 O O . PRO A 1 100 ? 0.169 -6.756 13.156 1.00 94.56 100 PRO A O 1
ATOM 795 N N . TYR A 1 101 ? 1.492 -6.416 14.924 1.00 93.25 101 TYR A N 1
ATOM 796 C CA . TYR A 1 101 ? 1.123 -7.655 15.617 1.00 93.25 101 TYR A CA 1
ATOM 797 C C . TYR A 1 101 ? -0.252 -7.582 16.287 1.00 93.25 101 TYR A C 1
ATOM 799 O O . TYR A 1 101 ? -0.680 -8.534 16.939 1.00 93.25 101 TYR A O 1
ATOM 807 N N . ARG A 1 102 ? -0.952 -6.461 16.096 1.00 91.31 102 ARG A N 1
ATOM 808 C CA . ARG A 1 102 ? -2.342 -6.224 16.479 1.00 91.31 102 ARG A CA 1
ATOM 809 C C . ARG A 1 102 ? -3.208 -5.836 15.271 1.00 91.31 102 ARG A C 1
ATOM 811 O O . ARG A 1 102 ? -4.215 -5.154 15.400 1.00 91.31 102 ARG A O 1
ATOM 818 N N . GLY A 1 103 ? -2.817 -6.273 14.073 1.00 86.31 103 GLY A N 1
ATOM 819 C CA . GLY A 1 103 ? -3.607 -6.095 12.854 1.00 86.31 103 GLY A CA 1
ATOM 820 C C . GLY A 1 103 ? -3.357 -4.791 12.095 1.00 86.31 103 GLY A C 1
ATOM 821 O O . GLY A 1 103 ? -4.065 -4.553 11.119 1.00 86.31 103 GLY A O 1
ATOM 822 N N . SER A 1 104 ? -2.384 -3.962 12.498 1.00 91.69 104 SER A N 1
ATOM 823 C CA . SER A 1 104 ? -1.865 -2.884 11.636 1.00 91.69 104 SER A CA 1
ATOM 824 C C . SER A 1 104 ? -1.070 -3.461 10.447 1.00 91.69 104 SER A C 1
ATOM 826 O O . SER A 1 104 ? -0.661 -4.627 10.467 1.00 91.69 104 SER A O 1
ATOM 828 N N . GLY A 1 105 ? -0.867 -2.660 9.397 1.00 91.62 105 GLY A N 1
ATOM 829 C CA . GLY A 1 105 ? -0.090 -3.055 8.219 1.00 91.62 105 GLY A CA 1
ATOM 830 C C . GLY A 1 105 ? 1.408 -3.109 8.515 1.00 91.62 105 GLY A C 1
ATOM 831 O O . GLY A 1 105 ? 2.001 -4.186 8.555 1.00 91.62 105 GLY A O 1
ATOM 832 N N . HIS A 1 106 ? 1.998 -1.948 8.797 1.00 94.69 106 HIS A N 1
ATOM 833 C CA . HIS A 1 106 ? 3.392 -1.807 9.227 1.00 94.69 106 HIS A CA 1
ATOM 834 C C . HIS A 1 106 ? 3.581 -0.625 10.193 1.00 94.69 106 HIS A C 1
ATOM 836 O O . HIS A 1 106 ? 2.675 0.184 10.373 1.00 94.69 106 HIS A O 1
ATOM 842 N N . VAL A 1 107 ? 4.752 -0.515 10.830 1.00 95.69 107 VAL A N 1
ATOM 843 C CA . VAL A 1 107 ? 5.003 0.471 11.905 1.00 95.69 107 VAL A CA 1
ATOM 844 C C . VAL A 1 107 ? 4.747 1.938 11.500 1.00 95.69 107 VAL A C 1
ATOM 846 O O . VAL A 1 107 ? 4.188 2.678 12.313 1.00 95.69 107 VAL A O 1
ATOM 849 N N . PRO A 1 108 ? 5.083 2.404 10.281 1.00 95.38 108 PRO A N 1
ATOM 850 C CA . PRO A 1 108 ? 4.769 3.777 9.876 1.00 95.38 108 PRO A CA 1
ATOM 851 C C . PRO A 1 108 ? 3.266 4.112 9.830 1.00 95.38 108 PRO A C 1
ATOM 853 O O . PRO A 1 108 ? 2.891 5.275 10.001 1.00 95.38 108 PRO A O 1
ATOM 856 N N . GLU A 1 109 ? 2.390 3.122 9.636 1.00 95.12 109 GLU A N 1
ATOM 857 C CA . GLU A 1 109 ? 0.941 3.320 9.522 1.00 95.12 109 GLU A CA 1
ATOM 858 C C . GLU A 1 109 ? 0.280 3.461 10.895 1.00 95.12 109 GLU A C 1
ATOM 860 O O . GLU A 1 109 ? 0.112 2.495 11.640 1.00 95.12 109 GLU A O 1
ATOM 865 N N . HIS A 1 110 ? -0.150 4.679 11.215 1.00 96.94 110 HIS A N 1
ATOM 866 C CA . HIS A 1 110 ? -0.884 4.980 12.437 1.00 96.94 110 HIS A CA 1
ATOM 867 C C . HIS A 1 110 ? -2.379 4.996 12.150 1.00 96.94 110 HIS A C 1
ATOM 869 O O . HIS A 1 110 ? -2.829 5.631 11.200 1.00 96.94 110 HIS A O 1
ATOM 875 N N . THR A 1 111 ? -3.155 4.330 12.998 1.00 97.88 111 THR A N 1
ATOM 876 C CA . THR A 1 111 ? -4.614 4.291 12.927 1.00 97.88 111 THR A CA 1
ATOM 877 C C . THR A 1 111 ? -5.209 5.047 14.100 1.00 97.88 111 THR A C 1
ATOM 879 O O . THR A 1 111 ? -4.884 4.768 15.258 1.00 97.88 111 THR A O 1
ATOM 882 N N . ILE A 1 112 ? -6.101 5.989 13.798 1.00 97.81 112 ILE A N 1
ATOM 883 C CA . ILE A 1 112 ? -6.928 6.671 14.789 1.00 97.81 112 ILE A CA 1
ATOM 884 C C . ILE A 1 112 ? -8.362 6.159 14.703 1.00 97.81 112 ILE A C 1
ATOM 886 O O . ILE A 1 112 ? -8.931 6.086 13.617 1.00 97.81 112 ILE A O 1
ATOM 890 N N . LEU A 1 113 ? -8.961 5.870 15.860 1.00 98.38 113 LEU A N 1
ATOM 891 C CA . LEU A 1 113 ? -10.353 5.449 16.001 1.00 98.38 113 LEU A CA 1
ATOM 892 C C . LEU A 1 113 ? -11.096 6.372 16.970 1.00 98.38 113 LEU A C 1
ATOM 894 O O . LEU A 1 113 ? -10.619 6.653 18.074 1.00 98.38 113 LEU A O 1
ATOM 898 N N . LYS A 1 114 ? -12.295 6.803 16.575 1.00 98.44 114 LYS A N 1
ATOM 899 C CA . LYS A 1 114 ? -13.213 7.575 17.413 1.00 98.44 114 LYS A CA 1
ATOM 900 C C . LYS A 1 114 ? -14.606 6.946 17.414 1.00 98.44 114 LYS A C 1
ATOM 902 O O . LYS A 1 114 ? -15.166 6.662 16.357 1.00 98.44 114 LYS A O 1
ATOM 907 N N . ALA A 1 115 ? -15.174 6.771 18.605 1.00 98.00 115 ALA A N 1
ATOM 908 C CA . ALA A 1 115 ? -16.571 6.386 18.782 1.00 98.00 115 ALA A CA 1
ATOM 909 C C . ALA A 1 115 ? -17.489 7.608 18.625 1.00 98.00 115 ALA A C 1
ATOM 911 O O . ALA A 1 115 ? -17.215 8.672 19.185 1.00 98.00 115 ALA A O 1
ATOM 912 N N . VAL A 1 116 ? -18.588 7.452 17.887 1.00 98.25 116 VAL A N 1
ATOM 913 C CA . VAL A 1 116 ? -19.613 8.487 17.702 1.00 98.25 116 VAL A CA 1
ATOM 914 C C . VAL A 1 116 ? -20.806 8.175 18.593 1.00 98.25 116 VAL A C 1
ATOM 916 O O . VAL A 1 116 ? -21.366 7.079 18.529 1.00 98.25 116 VAL A O 1
ATOM 919 N N . PHE A 1 117 ? -21.210 9.154 19.404 1.00 97.88 117 PHE A N 1
ATOM 920 C CA . PHE A 1 117 ? -22.302 9.013 20.362 1.00 97.88 117 PHE A CA 1
ATOM 921 C C . PHE A 1 117 ? -23.560 9.765 19.925 1.00 97.88 117 PHE A C 1
ATOM 923 O O . PHE A 1 117 ? -23.495 10.923 19.517 1.00 97.88 117 PHE A O 1
ATOM 930 N N . HIS A 1 118 ? -24.719 9.137 20.103 1.00 96.94 118 HIS A N 1
ATOM 931 C CA . HIS A 1 118 ? -26.036 9.759 19.989 1.00 96.94 118 HIS A CA 1
ATOM 932 C C . HIS A 1 118 ? -26.894 9.301 21.173 1.00 96.94 118 HIS A C 1
ATOM 934 O O . HIS A 1 118 ? -26.944 8.110 21.468 1.00 96.94 118 HIS A O 1
ATOM 940 N N . GLU A 1 119 ? -27.504 10.245 21.897 1.00 94.69 119 GLU A N 1
ATOM 941 C CA . GLU A 1 119 ? -28.344 9.955 23.077 1.00 94.69 119 GLU A CA 1
ATOM 942 C C . GLU A 1 119 ? -27.668 9.031 24.115 1.00 94.69 119 GLU A C 1
ATOM 944 O O . GLU A 1 119 ? -28.279 8.137 24.697 1.00 94.69 119 GLU A O 1
ATOM 949 N N . GLY A 1 120 ? -26.365 9.237 24.341 1.00 93.19 120 GLY A N 1
ATOM 950 C CA . GLY A 1 120 ? -25.577 8.472 25.313 1.00 93.19 120 GLY A CA 1
ATOM 951 C C . GLY A 1 120 ? -25.181 7.060 24.865 1.00 93.19 120 GLY A C 1
ATOM 952 O O . GLY A 1 120 ? -24.617 6.320 25.666 1.00 93.19 120 GLY A O 1
ATOM 953 N N . ARG A 1 121 ? -25.435 6.680 23.607 1.00 94.81 121 ARG A N 1
ATOM 954 C CA . ARG A 1 121 ? -25.075 5.370 23.042 1.00 94.81 121 ARG A CA 1
ATOM 955 C C . ARG A 1 121 ? -24.106 5.516 21.879 1.00 94.81 121 ARG A C 1
ATOM 957 O O . ARG A 1 121 ? -24.187 6.486 21.129 1.00 94.81 121 ARG A O 1
ATOM 964 N N . ILE A 1 122 ? -23.225 4.534 21.708 1.00 96.81 122 ILE A N 1
ATOM 965 C CA . ILE A 1 122 ? -22.372 4.438 20.520 1.00 96.81 122 ILE A CA 1
ATOM 966 C C . ILE A 1 122 ? -23.243 4.038 19.329 1.00 96.81 122 ILE A C 1
ATOM 968 O O . ILE A 1 122 ? -23.900 2.998 19.361 1.00 96.81 122 ILE A O 1
ATOM 972 N N . VAL A 1 123 ? -23.227 4.849 18.275 1.00 97.19 123 VAL A N 1
ATOM 973 C CA . VAL A 1 123 ? -23.981 4.590 17.035 1.00 97.19 123 VAL A CA 1
ATOM 974 C C . VAL A 1 123 ? -23.092 4.193 15.863 1.00 97.19 123 VAL A C 1
ATOM 976 O O . VAL A 1 123 ? -23.560 3.549 14.929 1.00 97.19 123 VAL A O 1
ATOM 979 N N . ALA A 1 124 ? -21.810 4.545 15.915 1.00 97.81 124 ALA A N 1
ATOM 980 C CA . ALA A 1 124 ? -20.833 4.252 14.875 1.00 97.81 124 ALA A CA 1
ATOM 981 C C . ALA A 1 124 ? -19.410 4.454 15.396 1.00 97.81 124 ALA A C 1
ATOM 983 O O . ALA A 1 124 ? -19.200 5.074 16.444 1.00 97.81 124 ALA A O 1
ATOM 984 N N . PHE A 1 125 ? -18.439 4.024 14.598 1.00 98.44 125 PHE A N 1
ATOM 985 C CA . PHE A 1 125 ? -17.049 4.432 14.741 1.00 98.44 125 PHE A CA 1
ATOM 986 C C . PHE A 1 125 ? -16.543 5.060 13.447 1.00 98.44 125 PHE A C 1
ATOM 988 O O . PHE A 1 125 ? -16.966 4.707 12.347 1.00 98.44 125 PHE A O 1
ATOM 995 N N . VAL A 1 126 ? -15.615 5.995 13.579 1.00 98.25 126 VAL A N 1
ATOM 996 C CA . VAL A 1 126 ? -14.946 6.650 12.454 1.00 98.25 126 VAL A CA 1
ATOM 997 C C . VAL A 1 126 ? -13.446 6.493 12.635 1.00 98.25 126 VAL A C 1
ATOM 999 O O . VAL A 1 126 ? -12.938 6.625 13.752 1.00 98.25 126 VAL A O 1
ATOM 1002 N N . ALA A 1 127 ? -12.745 6.176 11.552 1.00 97.94 127 ALA A N 1
ATOM 1003 C CA . ALA A 1 127 ? -11.317 5.926 11.612 1.00 97.94 127 ALA A CA 1
ATOM 1004 C C . ALA A 1 127 ? -10.584 6.460 10.388 1.00 97.94 127 ALA A C 1
ATOM 1006 O O . ALA A 1 127 ? -11.147 6.614 9.300 1.00 97.94 127 ALA A O 1
ATOM 1007 N N . ASN A 1 128 ? -9.295 6.696 10.572 1.00 97.31 128 ASN A N 1
ATOM 1008 C CA . ASN A 1 128 ? -8.349 6.817 9.478 1.00 97.31 128 ASN A CA 1
ATOM 1009 C C . ASN A 1 128 ? -7.083 6.024 9.808 1.00 97.31 128 ASN A C 1
ATOM 1011 O O . ASN A 1 128 ? -6.782 5.790 10.978 1.00 97.31 128 ASN A O 1
ATOM 1015 N N . CYS A 1 129 ? -6.372 5.614 8.766 1.00 96.69 129 CYS A N 1
ATOM 1016 C CA . CYS A 1 129 ? -5.032 5.047 8.842 1.00 96.69 129 CYS A CA 1
ATOM 1017 C C . CYS A 1 129 ? -4.131 5.869 7.926 1.00 96.69 129 CYS A C 1
ATOM 1019 O O . CYS A 1 129 ? -4.571 6.248 6.842 1.00 96.69 129 CYS A O 1
ATOM 1021 N N . ALA A 1 130 ? -2.920 6.195 8.365 1.00 95.31 130 ALA A N 1
ATOM 1022 C CA . ALA A 1 130 ? -2.048 7.090 7.622 1.00 95.31 130 ALA A CA 1
ATOM 1023 C C . ALA A 1 130 ? -0.564 6.807 7.868 1.00 95.31 130 ALA A C 1
ATOM 1025 O O . ALA A 1 130 ? -0.163 6.500 8.994 1.00 95.31 130 ALA A O 1
ATOM 1026 N N . HIS A 1 131 ? 0.249 6.942 6.821 1.00 94.56 131 HIS A N 1
ATOM 1027 C CA . HIS A 1 131 ? 1.685 6.685 6.872 1.00 94.56 131 HIS A CA 1
ATOM 1028 C C . HIS A 1 131 ? 2.457 7.899 7.403 1.00 94.56 131 HIS A C 1
ATOM 1030 O O . HIS A 1 131 ? 2.673 8.883 6.693 1.00 94.56 131 HIS A O 1
ATOM 1036 N N . LEU A 1 132 ? 2.928 7.844 8.647 1.00 94.38 132 LEU A N 1
ATOM 1037 C CA . LEU A 1 132 ? 3.815 8.886 9.158 1.00 94.38 132 LEU A CA 1
ATOM 1038 C C . LEU A 1 132 ? 5.200 8.724 8.530 1.00 94.38 132 LEU A C 1
ATOM 1040 O O . LEU A 1 132 ? 5.816 7.669 8.639 1.00 94.38 132 LEU A O 1
ATOM 1044 N N . ALA A 1 133 ? 5.721 9.804 7.946 1.00 88.94 133 ALA A N 1
ATOM 1045 C CA . ALA A 1 133 ? 7.028 9.806 7.282 1.00 88.94 133 ALA A CA 1
ATOM 1046 C C . ALA A 1 133 ? 8.198 9.415 8.205 1.00 88.94 133 ALA A C 1
ATOM 1048 O O . ALA A 1 133 ? 9.274 9.065 7.733 1.00 88.94 133 ALA A O 1
ATOM 1049 N N . GLU A 1 134 ? 8.023 9.536 9.521 1.00 91.44 134 GLU A N 1
ATOM 1050 C CA . GLU A 1 134 ? 9.086 9.321 10.490 1.00 91.44 134 GLU A CA 1
ATOM 1051 C C . GLU A 1 134 ? 8.536 8.717 11.790 1.00 91.44 134 GLU A C 1
ATOM 1053 O O . GLU A 1 134 ? 8.101 9.466 12.663 1.00 91.44 134 GLU A O 1
ATOM 1058 N N . PRO A 1 135 ? 8.571 7.381 11.940 1.00 94.19 135 PRO A N 1
ATOM 1059 C CA . PRO A 1 135 ? 8.118 6.686 13.146 1.00 94.19 135 PRO A CA 1
ATOM 1060 C C . PRO A 1 135 ? 9.236 6.441 14.179 1.00 94.19 135 PRO A C 1
ATOM 1062 O O . PRO A 1 135 ? 9.028 5.703 15.139 1.00 94.19 135 PRO A O 1
ATOM 1065 N N . GLY A 1 136 ? 10.449 6.976 13.984 1.00 95.00 136 GLY A N 1
ATOM 1066 C CA . GLY A 1 136 ? 11.574 6.732 14.896 1.00 95.00 136 GLY A CA 1
ATOM 1067 C C . GLY A 1 136 ? 12.346 5.435 14.636 1.00 95.00 136 GLY A C 1
ATOM 1068 O O . GLY A 1 136 ? 12.952 4.887 15.552 1.00 95.00 136 GLY A O 1
ATOM 1069 N N . ALA A 1 137 ? 12.328 4.923 13.401 1.00 95.81 137 ALA A N 1
ATOM 1070 C CA . ALA A 1 137 ? 13.075 3.724 12.997 1.00 95.81 137 ALA A CA 1
ATOM 1071 C C . ALA A 1 137 ? 14.601 3.908 13.116 1.00 95.81 137 ALA A C 1
ATOM 1073 O O . ALA A 1 137 ? 15.090 5.022 13.318 1.00 95.81 137 ALA A O 1
ATOM 1074 N N . LYS A 1 138 ? 15.401 2.853 12.913 1.00 95.75 138 LYS A N 1
ATOM 1075 C CA . LYS A 1 138 ? 16.875 2.955 12.979 1.00 95.75 138 LYS A CA 1
ATOM 1076 C C . LYS A 1 138 ? 17.483 3.911 11.941 1.00 95.75 138 LYS A C 1
ATOM 1078 O O . LYS A 1 138 ? 18.551 4.465 12.186 1.00 95.75 138 LYS A O 1
ATOM 1083 N N . ALA A 1 139 ? 16.792 4.159 10.828 1.00 93.81 139 ALA A N 1
ATOM 1084 C CA . ALA A 1 139 ? 17.186 5.107 9.787 1.00 93.81 139 ALA A CA 1
ATOM 1085 C C . ALA A 1 139 ? 16.053 6.111 9.481 1.00 93.81 139 ALA A C 1
ATOM 1087 O O . ALA A 1 139 ? 14.887 5.789 9.725 1.00 93.81 139 ALA A O 1
ATOM 1088 N N . PRO A 1 140 ? 16.368 7.316 8.961 1.00 94.81 140 PRO A N 1
ATOM 1089 C CA . PRO A 1 140 ? 15.350 8.279 8.547 1.00 94.81 140 PRO A CA 1
ATOM 1090 C C . PRO A 1 140 ? 14.394 7.701 7.497 1.00 94.81 140 PRO A C 1
ATOM 1092 O O . PRO A 1 140 ? 14.826 7.009 6.574 1.00 94.81 140 PRO A O 1
ATOM 1095 N N . GLY A 1 141 ? 13.109 8.019 7.635 1.00 90.38 141 GLY A N 1
ATOM 1096 C CA . GLY A 1 141 ? 12.056 7.697 6.669 1.00 90.38 141 GLY A CA 1
ATOM 1097 C C . GLY A 1 141 ? 11.314 6.393 6.964 1.00 90.38 141 GLY A C 1
ATOM 1098 O O . GLY A 1 141 ? 10.498 5.958 6.161 1.00 90.38 141 GLY A O 1
ATOM 1099 N N . GLY A 1 142 ? 11.611 5.738 8.091 1.00 89.19 142 GLY A N 1
ATOM 1100 C CA . GLY A 1 142 ? 10.826 4.617 8.621 1.00 89.19 142 GLY A CA 1
ATOM 1101 C C . GLY A 1 142 ? 11.082 3.241 7.998 1.00 89.19 142 GLY A C 1
ATOM 1102 O O . GLY A 1 142 ? 10.816 2.238 8.650 1.00 89.19 142 GLY A O 1
ATOM 1103 N N . LEU A 1 143 ? 11.622 3.164 6.777 1.00 93.44 143 LEU A N 1
ATOM 1104 C CA . LEU A 1 143 ? 11.758 1.907 6.026 1.00 93.44 143 LEU A CA 1
ATOM 1105 C C . LEU A 1 143 ? 13.209 1.400 5.969 1.00 93.44 143 LEU A C 1
ATOM 1107 O O . LEU A 1 143 ? 13.898 1.498 4.958 1.00 93.44 143 LEU A O 1
ATOM 1111 N N . ALA A 1 144 ? 13.708 0.828 7.057 1.00 94.06 144 ALA A N 1
ATOM 1112 C CA . ALA A 1 144 ? 15.058 0.272 7.051 1.00 94.06 144 ALA A CA 1
ATOM 1113 C C . ALA A 1 144 ? 15.121 -1.057 6.268 1.00 94.06 144 ALA A C 1
ATOM 1115 O O . ALA A 1 144 ? 14.636 -2.076 6.750 1.00 94.06 144 ALA A O 1
ATOM 1116 N N . GLY A 1 145 ? 15.743 -1.062 5.082 1.00 96.06 145 GLY A N 1
ATOM 1117 C CA . GLY A 1 145 ? 15.791 -2.216 4.170 1.00 96.06 145 GLY A CA 1
ATOM 1118 C C . GLY A 1 145 ? 16.623 -3.411 4.640 1.00 96.06 145 GLY A C 1
ATOM 1119 O O . GLY A 1 145 ? 16.539 -4.482 4.054 1.00 96.06 145 GLY A O 1
ATOM 1120 N N . ASP A 1 146 ? 17.390 -3.248 5.710 1.00 96.81 146 ASP A N 1
ATOM 1121 C CA . ASP A 1 146 ? 18.189 -4.290 6.364 1.00 96.81 146 ASP A CA 1
ATOM 1122 C C . ASP A 1 146 ? 17.750 -4.502 7.828 1.00 96.81 146 ASP A C 1
ATOM 1124 O O . ASP A 1 146 ? 18.559 -4.864 8.687 1.00 96.81 146 ASP A O 1
ATOM 1128 N N . ALA A 1 147 ? 16.501 -4.164 8.167 1.00 97.50 147 ALA A N 1
ATOM 1129 C CA . ALA A 1 147 ? 15.962 -4.426 9.496 1.00 97.50 147 ALA A CA 1
ATOM 1130 C C . ALA A 1 147 ? 15.790 -5.931 9.731 1.00 97.50 147 ALA A C 1
ATOM 1132 O O . ALA A 1 147 ? 15.248 -6.630 8.881 1.00 97.50 147 ALA A O 1
ATOM 1133 N N . THR A 1 148 ? 16.236 -6.419 10.890 1.00 97.38 148 THR A N 1
ATOM 1134 C CA . THR A 1 148 ? 16.142 -7.847 11.258 1.00 97.38 148 THR A CA 1
ATOM 1135 C C . THR A 1 148 ? 15.046 -8.150 12.271 1.00 97.38 148 THR A C 1
ATOM 1137 O O . THR A 1 148 ? 14.641 -9.296 12.452 1.00 97.38 148 THR A O 1
ATOM 1140 N N . ASP A 1 149 ? 14.583 -7.119 12.967 1.00 96.38 149 ASP A N 1
ATOM 1141 C CA . ASP A 1 149 ? 13.544 -7.212 13.977 1.00 96.38 149 ASP A CA 1
ATOM 1142 C C . ASP A 1 149 ? 12.704 -5.929 13.999 1.00 96.38 149 ASP A C 1
ATOM 1144 O O . ASP A 1 149 ? 13.141 -4.862 13.560 1.00 96.38 149 ASP A O 1
ATOM 1148 N N . ILE A 1 150 ? 11.490 -6.040 14.534 1.00 96.38 150 ILE A N 1
ATOM 1149 C CA . ILE A 1 150 ? 10.508 -4.950 14.590 1.00 96.38 150 ILE A CA 1
ATOM 1150 C C . ILE A 1 150 ? 11.013 -3.703 15.333 1.00 96.38 150 ILE A C 1
ATOM 1152 O O . ILE A 1 150 ? 10.565 -2.594 15.054 1.00 96.38 150 ILE A O 1
ATOM 1156 N N . PHE A 1 151 ? 11.950 -3.841 16.276 1.00 96.88 151 PHE A N 1
ATOM 1157 C CA . PHE A 1 151 ? 12.429 -2.710 17.076 1.00 96.88 151 PHE A CA 1
ATOM 1158 C C . PHE A 1 151 ? 13.294 -1.747 16.262 1.00 96.88 151 PHE A C 1
ATOM 1160 O O . PHE A 1 151 ? 13.479 -0.593 16.644 1.00 96.88 151 PHE A O 1
ATOM 1167 N N . GLN A 1 152 ? 13.798 -2.206 15.119 1.00 97.62 152 GLN A N 1
ATOM 1168 C CA . GLN A 1 152 ? 14.533 -1.387 14.165 1.00 97.62 152 GLN A CA 1
ATOM 1169 C C . GLN A 1 152 ? 13.606 -0.562 13.255 1.00 97.62 152 GLN A C 1
ATOM 1171 O O . GLN A 1 152 ? 14.092 0.333 12.562 1.00 97.62 152 GLN A O 1
ATOM 1176 N N . GLU A 1 153 ? 12.294 -0.819 13.266 1.00 96.69 153 GLU A N 1
ATOM 1177 C CA . GLU A 1 153 ? 11.305 -0.201 12.365 1.00 96.69 153 GLU A CA 1
ATOM 1178 C C . GLU A 1 153 ? 10.551 0.986 12.984 1.00 96.69 153 GLU A C 1
ATOM 1180 O O . GLU A 1 153 ? 9.801 1.673 12.294 1.00 96.69 153 GLU A O 1
ATOM 1185 N N . GLY A 1 154 ? 10.789 1.279 14.264 1.00 95.88 154 GLY A N 1
ATOM 1186 C CA . GLY A 1 154 ? 10.309 2.490 14.930 1.00 95.88 154 GLY A CA 1
ATOM 1187 C C . GLY A 1 154 ? 9.460 2.234 16.167 1.00 95.88 154 GLY A C 1
AT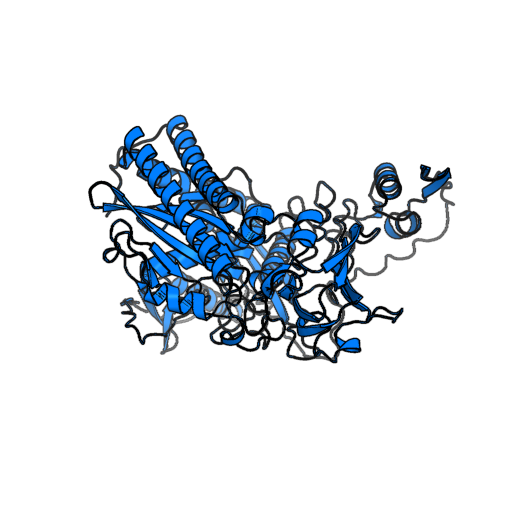OM 1188 O O . GLY A 1 154 ? 9.382 1.119 16.689 1.00 95.88 154 GLY A O 1
ATOM 1189 N N . LEU A 1 155 ? 8.847 3.305 16.672 1.00 96.50 155 LEU A N 1
ATOM 1190 C CA . LEU A 1 155 ? 8.028 3.264 17.873 1.00 96.50 155 LEU A CA 1
ATOM 1191 C C . LEU A 1 155 ? 6.741 2.479 17.608 1.00 96.50 155 LEU A C 1
ATOM 1193 O O . LEU A 1 155 ? 5.889 2.888 16.821 1.00 96.50 155 LEU A O 1
ATOM 1197 N N . ARG A 1 156 ? 6.583 1.371 18.329 1.00 95.31 156 ARG A N 1
ATOM 1198 C CA . ARG A 1 156 ? 5.384 0.536 18.288 1.00 95.31 156 ARG A CA 1
ATOM 1199 C C . ARG A 1 156 ? 4.422 0.917 19.410 1.00 95.31 156 ARG A C 1
ATOM 1201 O O . ARG A 1 156 ? 4.774 0.868 20.587 1.00 95.31 156 ARG A O 1
ATOM 1208 N N . ILE A 1 157 ? 3.200 1.251 19.032 1.00 95.69 157 ILE A N 1
ATOM 1209 C CA . ILE A 1 157 ? 2.138 1.806 19.862 1.00 95.69 157 ILE A CA 1
ATOM 1210 C C . ILE A 1 157 ? 0.968 0.807 19.844 1.00 95.69 157 ILE A C 1
ATOM 1212 O O . ILE A 1 157 ? 0.305 0.654 18.808 1.00 95.69 157 ILE A O 1
ATOM 1216 N N . PRO A 1 158 ? 0.711 0.096 20.960 1.00 93.38 158 PRO A N 1
ATOM 1217 C CA . PRO A 1 158 ? -0.511 -0.692 21.115 1.00 93.38 158 PRO A CA 1
ATOM 1218 C C . PRO A 1 158 ? -1.730 0.246 21.236 1.00 93.38 158 PRO A C 1
ATOM 1220 O O . PRO A 1 158 ? -1.546 1.460 21.294 1.00 93.38 158 PRO A O 1
ATOM 1223 N N . PRO A 1 159 ? -2.971 -0.267 21.300 1.00 93.50 159 PRO A N 1
ATOM 1224 C CA . PRO A 1 159 ? -4.152 0.560 21.539 1.00 93.50 159 PRO A CA 1
ATOM 1225 C C . PRO A 1 159 ? -4.005 1.430 22.797 1.00 93.50 159 PRO A C 1
ATOM 1227 O O . PRO A 1 159 ? -4.087 0.943 23.924 1.00 93.50 159 PRO A O 1
ATOM 1230 N N . VAL A 1 160 ? -3.798 2.734 22.608 1.00 95.62 160 VAL A N 1
ATOM 1231 C CA . VAL A 1 160 ? -3.692 3.715 23.697 1.00 95.62 160 VAL A CA 1
ATOM 1232 C C . VAL A 1 160 ? -4.531 4.945 23.399 1.00 95.62 160 VAL A C 1
ATOM 1234 O O . VAL A 1 160 ? -4.739 5.332 22.248 1.00 95.62 160 VAL A O 1
ATOM 1237 N N . TRP A 1 161 ? -5.017 5.589 24.453 1.00 97.56 161 TRP A N 1
ATOM 1238 C CA . TRP A 1 161 ? -5.774 6.826 24.327 1.00 97.56 161 TRP A CA 1
ATOM 1239 C C . TRP A 1 161 ? -4.835 7.976 23.973 1.00 97.56 161 TRP A C 1
ATOM 1241 O O . TRP A 1 161 ? -3.965 8.334 24.762 1.00 97.56 161 TRP A O 1
ATOM 1251 N N . LEU A 1 162 ? -5.028 8.579 22.803 1.00 98.12 162 LEU A N 1
ATOM 1252 C CA . LEU A 1 162 ? -4.373 9.833 22.433 1.00 98.12 162 LEU A CA 1
ATOM 1253 C C . LEU A 1 162 ? -5.139 11.033 23.004 1.00 98.12 162 LEU A C 1
ATOM 1255 O O . LEU A 1 162 ? -4.539 12.036 23.394 1.00 98.12 162 LEU A O 1
ATOM 1259 N N . MET A 1 163 ? -6.467 10.901 23.103 1.00 98.44 163 MET A N 1
ATOM 1260 C CA . MET A 1 163 ? -7.338 11.837 23.810 1.00 98.44 163 MET A CA 1
ATOM 1261 C C . MET A 1 163 ? -8.349 11.089 24.684 1.00 98.44 163 MET A C 1
ATOM 1263 O O . MET A 1 163 ? -8.901 10.068 24.270 1.00 98.44 163 MET A O 1
ATOM 1267 N N . ARG A 1 164 ? -8.621 11.628 25.875 1.00 98.00 164 ARG A N 1
ATOM 1268 C CA . ARG A 1 164 ? -9.689 11.187 26.781 1.00 98.00 164 ARG A CA 1
ATOM 1269 C C . ARG A 1 164 ? -10.656 12.328 27.030 1.00 98.00 164 ARG A C 1
ATOM 1271 O O . ARG A 1 164 ? -10.233 13.400 27.458 1.00 98.00 164 ARG A O 1
ATOM 1278 N N . GLU A 1 165 ? -11.940 12.098 26.785 1.00 97.19 165 GLU A N 1
ATOM 1279 C CA . GLU A 1 165 ? -13.026 13.053 27.044 1.00 97.19 165 GLU A CA 1
ATOM 1280 C C . GLU A 1 165 ? -12.716 14.452 26.469 1.00 97.19 165 GLU A C 1
ATOM 1282 O O . GLU A 1 165 ? -12.900 15.481 27.120 1.00 97.19 165 GLU A O 1
ATOM 1287 N N . GLY A 1 166 ? -12.166 14.485 25.246 1.00 96.69 166 GLY A N 1
ATOM 1288 C CA . GLY A 1 166 ? -11.787 15.710 24.537 1.00 96.69 166 GLY A CA 1
ATOM 1289 C C . GLY A 1 166 ? -10.457 16.346 24.962 1.00 96.69 166 GLY A C 1
ATOM 1290 O O . GLY A 1 166 ? -10.135 17.427 24.471 1.00 96.69 166 GLY A O 1
ATOM 1291 N N . LYS A 1 167 ? -9.673 15.711 25.842 1.00 98.12 167 LYS A N 1
ATOM 1292 C CA . LYS A 1 167 ? -8.381 16.222 26.329 1.00 98.12 167 LYS A CA 1
ATOM 1293 C C . LYS A 1 167 ? -7.217 15.355 25.866 1.00 98.12 167 LYS A C 1
ATOM 1295 O O . LYS A 1 167 ? -7.267 14.132 25.998 1.00 98.12 167 LYS A O 1
ATOM 1300 N N . ASP A 1 168 ? -6.161 15.999 25.378 1.00 98.12 168 ASP A N 1
ATOM 1301 C CA . ASP A 1 168 ? -4.909 15.336 25.012 1.00 98.12 168 ASP A CA 1
ATOM 1302 C C . ASP A 1 168 ? -4.329 14.537 26.191 1.00 98.12 168 ASP A C 1
ATOM 1304 O O . ASP A 1 168 ? -4.426 14.940 27.352 1.00 98.12 168 ASP A O 1
ATOM 1308 N N . GLN A 1 169 ? -3.755 13.371 25.892 1.00 98.25 169 GLN A N 1
ATOM 1309 C CA . GLN A 1 169 ? -2.987 12.584 26.854 1.00 98.25 169 GLN A CA 1
ATOM 1310 C C . GLN A 1 169 ? -1.510 12.972 26.753 1.00 98.25 169 GLN A C 1
ATOM 1312 O O . GLN A 1 169 ? -0.753 12.386 25.979 1.00 98.25 169 GLN A O 1
ATOM 1317 N N . ASP A 1 170 ? -1.111 13.991 27.518 1.00 97.88 170 ASP A N 1
ATOM 1318 C CA . ASP A 1 170 ? 0.212 14.628 27.431 1.00 97.88 170 ASP A CA 1
ATOM 1319 C C . ASP A 1 170 ? 1.380 13.639 27.480 1.00 97.88 170 ASP A C 1
ATOM 1321 O O . ASP A 1 170 ? 2.365 13.808 26.764 1.00 97.88 170 ASP A O 1
ATOM 1325 N N . ASP A 1 171 ? 1.292 12.597 28.304 1.00 98.19 171 ASP A N 1
ATOM 1326 C CA . ASP A 1 171 ? 2.381 11.628 28.443 1.00 98.19 171 ASP A CA 1
ATOM 1327 C C . ASP A 1 171 ? 2.535 10.743 27.199 1.00 98.19 171 ASP A C 1
ATOM 1329 O O . ASP A 1 171 ? 3.659 10.447 26.796 1.00 98.19 171 ASP A O 1
ATOM 1333 N N . ILE A 1 172 ? 1.432 10.411 26.520 1.00 97.69 172 ILE A N 1
ATOM 1334 C CA . ILE A 1 172 ? 1.466 9.694 25.238 1.00 97.69 172 ILE A CA 1
ATOM 1335 C C . ILE A 1 172 ? 2.083 10.581 24.157 1.00 97.69 172 ILE A C 1
ATOM 1337 O O . ILE A 1 172 ? 2.979 10.142 23.436 1.00 97.69 172 ILE A O 1
ATOM 1341 N N . TRP A 1 173 ? 1.685 11.854 24.093 1.00 97.88 173 TRP A N 1
ATOM 1342 C CA . TRP A 1 173 ? 2.297 12.820 23.180 1.00 97.88 173 TRP A CA 1
ATOM 1343 C C . TRP A 1 173 ? 3.803 12.964 23.419 1.00 97.88 173 TRP A C 1
ATOM 1345 O O . TRP A 1 173 ? 4.578 12.905 22.466 1.00 97.88 173 TRP A O 1
ATOM 1355 N N . LYS A 1 174 ? 4.246 13.090 24.677 1.00 98.12 174 LYS A N 1
ATOM 1356 C CA . LYS A 1 174 ? 5.678 13.163 25.018 1.00 98.12 174 LYS A CA 1
ATOM 1357 C C . LYS A 1 174 ? 6.434 11.924 24.547 1.00 98.12 174 LYS A C 1
ATOM 1359 O O . LYS A 1 174 ? 7.509 12.078 23.972 1.00 98.12 174 LYS A O 1
ATOM 1364 N N . ILE A 1 175 ? 5.891 10.723 24.761 1.00 97.94 175 ILE A N 1
ATOM 1365 C CA . ILE A 1 175 ? 6.520 9.468 24.324 1.00 97.94 175 ILE A CA 1
ATOM 1366 C C . ILE A 1 175 ? 6.673 9.448 22.802 1.00 97.94 175 ILE A C 1
ATOM 1368 O O . ILE A 1 175 ? 7.777 9.214 22.316 1.00 97.94 175 ILE A O 1
ATOM 1372 N N . ILE A 1 176 ? 5.610 9.742 22.051 1.00 97.25 176 ILE A N 1
ATOM 1373 C CA . ILE A 1 176 ? 5.642 9.703 20.581 1.00 97.25 176 ILE A CA 1
ATOM 1374 C C . ILE A 1 176 ? 6.641 10.727 20.042 1.00 97.25 176 ILE A C 1
ATOM 1376 O O . ILE A 1 176 ? 7.590 10.382 19.339 1.00 97.25 176 ILE A O 1
ATOM 1380 N N . LEU A 1 177 ? 6.475 11.993 20.425 1.00 96.56 177 LEU A N 1
ATOM 1381 C CA . LEU A 1 177 ? 7.261 13.091 19.867 1.00 96.56 177 LEU A CA 1
ATOM 1382 C C . LEU A 1 177 ? 8.743 13.017 20.256 1.00 96.56 177 LEU A C 1
ATOM 1384 O O . LEU A 1 177 ? 9.585 13.468 19.487 1.00 96.56 177 LEU A O 1
ATOM 1388 N N . SER A 1 178 ? 9.087 12.414 21.398 1.00 96.81 178 SER A N 1
ATOM 1389 C CA . SER A 1 178 ? 10.495 12.225 21.790 1.00 96.81 178 SER A CA 1
ATOM 1390 C C . SER A 1 178 ? 11.209 11.144 20.976 1.00 96.81 178 SER A C 1
ATOM 1392 O O . SER A 1 178 ? 12.436 11.123 20.946 1.00 96.81 178 SER A O 1
ATOM 1394 N N . ASN A 1 179 ? 10.463 10.248 20.325 1.00 96.44 179 ASN A N 1
ATOM 1395 C CA . ASN A 1 179 ? 11.022 9.167 19.514 1.00 96.44 179 ASN A CA 1
ATOM 1396 C C . ASN A 1 179 ? 11.033 9.488 18.011 1.00 96.44 179 ASN A C 1
ATOM 1398 O O . ASN A 1 179 ? 11.583 8.717 17.233 1.00 96.44 179 ASN A O 1
ATOM 1402 N N . HIS A 1 180 ? 10.459 10.612 17.577 1.00 95.31 180 HIS A N 1
ATOM 1403 C CA . HIS A 1 180 ? 10.399 10.987 16.162 1.00 95.31 180 HIS A CA 1
ATOM 1404 C C . HIS A 1 180 ? 11.461 12.042 15.827 1.00 95.31 180 HIS A C 1
ATOM 1406 O O . HIS A 1 180 ? 11.585 13.051 16.520 1.00 95.31 180 HIS A O 1
ATOM 1412 N N . ARG A 1 181 ? 12.192 11.871 14.713 1.00 94.69 181 ARG A N 1
ATOM 1413 C CA . ARG A 1 181 ? 13.218 12.846 14.269 1.00 94.69 181 ARG A CA 1
ATOM 1414 C C . ARG A 1 181 ? 12.621 14.193 13.852 1.00 94.69 181 ARG A C 1
ATOM 1416 O O . ARG A 1 181 ? 13.277 15.223 13.974 1.00 94.69 181 ARG A O 1
ATOM 1423 N N . THR A 1 182 ? 11.379 14.186 13.366 1.00 95.06 182 THR A N 1
ATOM 1424 C CA . THR A 1 182 ? 10.629 15.376 12.934 1.00 95.06 182 THR A CA 1
ATOM 1425 C C . THR A 1 182 ? 9.341 15.526 13.758 1.00 95.06 182 THR A C 1
ATOM 1427 O O . THR A 1 182 ? 8.237 15.288 13.247 1.00 95.06 182 THR A O 1
ATOM 1430 N N . PRO A 1 183 ? 9.442 15.904 15.048 1.00 95.31 183 PRO A N 1
ATOM 1431 C CA . PRO A 1 183 ? 8.305 15.884 15.968 1.00 95.31 183 PRO A CA 1
ATOM 1432 C C . PRO A 1 183 ? 7.211 16.881 15.579 1.00 95.31 183 PRO A C 1
ATOM 1434 O O . PRO A 1 183 ? 6.035 16.551 15.654 1.00 95.31 183 PRO A O 1
ATOM 1437 N N . MET A 1 184 ? 7.567 18.070 15.083 1.00 94.25 184 MET A N 1
ATOM 1438 C CA . MET A 1 184 ? 6.572 19.070 14.668 1.00 94.25 184 MET A CA 1
ATOM 1439 C C . MET A 1 184 ? 5.737 18.621 13.466 1.00 94.25 184 MET A C 1
ATOM 1441 O O . MET A 1 184 ? 4.543 18.904 13.416 1.00 94.25 184 MET A O 1
ATOM 1445 N N . VAL A 1 185 ? 6.351 17.904 12.521 1.00 94.38 185 VAL A N 1
ATOM 1446 C CA . VAL A 1 185 ? 5.644 17.320 11.371 1.00 94.38 185 VAL A CA 1
ATOM 1447 C C . VAL A 1 185 ? 4.710 16.213 11.852 1.00 94.38 185 VAL A C 1
ATOM 1449 O O . VAL A 1 185 ? 3.524 16.245 11.548 1.00 94.38 185 VAL A O 1
ATOM 1452 N N . SER A 1 186 ? 5.219 15.307 12.692 1.00 95.31 186 SER A N 1
ATOM 1453 C CA . SER A 1 186 ? 4.432 14.205 13.263 1.00 95.31 186 SER A CA 1
ATOM 1454 C C . SER A 1 186 ? 3.241 14.708 14.081 1.00 95.31 186 SER A C 1
ATOM 1456 O O . SER A 1 186 ? 2.137 14.188 13.965 1.00 95.31 186 SER A O 1
ATOM 1458 N N . TYR A 1 187 ? 3.446 15.755 14.885 1.00 96.75 187 TYR A N 1
ATOM 1459 C CA . TYR A 1 187 ? 2.384 16.409 15.641 1.00 96.75 187 TYR A CA 1
ATOM 1460 C C . TYR A 1 187 ? 1.313 17.000 14.718 1.00 96.75 187 TYR A C 1
ATOM 1462 O O . TYR A 1 187 ? 0.127 16.752 14.929 1.00 96.75 187 TYR A O 1
ATOM 1470 N N . GLY A 1 188 ? 1.718 17.754 13.689 1.00 96.75 188 GLY A N 1
ATOM 1471 C CA . GLY A 1 188 ? 0.796 18.335 12.710 1.00 96.75 188 GLY A CA 1
ATOM 1472 C C . GLY A 1 188 ? -0.031 17.272 11.986 1.00 96.75 188 GLY A C 1
ATOM 1473 O O . GLY A 1 188 ? -1.251 17.394 11.897 1.00 96.75 188 GLY A O 1
ATOM 1474 N N . ASP A 1 189 ? 0.612 16.188 11.559 1.00 97.00 189 ASP A N 1
ATOM 1475 C CA . ASP A 1 189 ? -0.029 15.073 10.860 1.00 97.00 189 ASP A CA 1
ATOM 1476 C C . ASP A 1 189 ? -1.009 14.305 11.764 1.00 97.00 189 ASP A C 1
ATOM 1478 O O . ASP A 1 189 ? -2.154 14.075 11.374 1.00 97.00 189 ASP A O 1
ATOM 1482 N N . LEU A 1 190 ? -0.634 14.000 13.013 1.00 97.62 190 LEU A N 1
ATOM 1483 C CA . LEU A 1 190 ? -1.548 13.382 13.985 1.00 97.62 190 LEU A CA 1
ATOM 1484 C C . LEU A 1 190 ? -2.735 14.301 14.316 1.00 97.62 190 LEU A C 1
ATOM 1486 O O . LEU A 1 190 ? -3.869 13.836 14.441 1.00 97.62 190 LEU A O 1
ATOM 1490 N N . LYS A 1 191 ? -2.523 15.620 14.418 1.00 97.69 191 LYS A N 1
ATOM 1491 C CA . LYS A 1 191 ? -3.625 16.581 14.593 1.00 97.69 191 LYS A CA 1
ATOM 1492 C C . LYS A 1 191 ? -4.523 16.659 13.353 1.00 97.69 191 LYS A C 1
ATOM 1494 O O . LYS A 1 191 ? -5.737 16.774 13.513 1.00 97.69 191 LYS A O 1
ATOM 1499 N N . ALA A 1 192 ? -3.976 16.534 12.143 1.00 97.81 192 ALA A N 1
ATOM 1500 C CA . ALA A 1 192 ? -4.762 16.438 10.911 1.00 97.81 192 ALA A CA 1
ATOM 1501 C C . ALA A 1 192 ? -5.637 15.171 10.896 1.00 97.81 192 ALA A C 1
ATOM 1503 O O . ALA A 1 192 ? -6.830 15.242 10.583 1.00 97.81 192 ALA A O 1
ATOM 1504 N N . MET A 1 193 ? -5.090 14.030 11.329 1.00 98.25 193 MET A N 1
ATOM 1505 C CA . MET A 1 193 ? -5.852 12.790 11.511 1.00 98.25 193 MET A CA 1
ATOM 1506 C C . MET A 1 193 ? -7.004 12.981 12.513 1.00 98.25 193 MET A C 1
ATOM 1508 O O . MET A 1 193 ? -8.138 12.608 12.211 1.00 98.25 193 MET A O 1
ATOM 1512 N N . ILE A 1 194 ? -6.763 13.630 13.660 1.00 98.56 194 ILE A N 1
ATOM 1513 C CA . ILE A 1 194 ? -7.808 13.974 14.646 1.00 98.56 194 ILE A CA 1
ATOM 1514 C C . ILE A 1 194 ? -8.883 14.890 14.039 1.00 98.56 194 ILE A C 1
ATOM 1516 O O . ILE A 1 194 ? -10.080 14.665 14.225 1.00 98.56 194 ILE A O 1
ATOM 1520 N N . GLY A 1 195 ? -8.476 15.909 13.279 1.00 98.19 195 GLY A N 1
ATOM 1521 C CA . GLY A 1 195 ? -9.399 16.811 12.591 1.00 98.19 195 GLY A CA 1
ATOM 1522 C C . GLY A 1 195 ? -10.348 16.065 11.652 1.00 98.19 195 GLY A C 1
ATOM 1523 O O . GLY A 1 195 ? -11.550 16.332 11.643 1.00 98.19 195 GLY A O 1
ATOM 1524 N N . SER A 1 196 ? -9.837 15.073 10.921 1.00 98.12 196 SER A N 1
ATOM 1525 C CA . SER A 1 196 ? -10.646 14.289 9.986 1.00 98.12 196 SER A CA 1
ATOM 1526 C C . SER A 1 196 ? -11.742 13.463 10.677 1.00 98.12 196 SER A C 1
ATOM 1528 O O . SER A 1 196 ? -12.879 13.444 10.209 1.00 98.12 196 SER A O 1
ATOM 1530 N N . VAL A 1 197 ? -11.472 12.848 11.836 1.00 98.50 197 VAL A N 1
ATOM 1531 C CA . VAL A 1 197 ? -12.503 12.083 12.564 1.00 98.50 197 VAL A CA 1
ATOM 1532 C C . VAL A 1 197 ? -13.566 12.987 13.196 1.00 98.50 197 VAL A C 1
ATOM 1534 O O . VAL A 1 197 ? -14.720 12.581 13.316 1.00 98.50 197 VAL A O 1
ATOM 1537 N N . HIS A 1 198 ? -13.234 14.240 13.524 1.00 98.50 198 HIS A N 1
ATOM 1538 C CA . HIS A 1 198 ? -14.222 15.241 13.950 1.00 98.50 198 HIS A CA 1
ATOM 1539 C C . HIS A 1 198 ? -15.156 15.685 12.819 1.00 98.50 198 HIS A C 1
ATOM 1541 O O . HIS A 1 198 ? -16.355 15.886 13.048 1.00 98.50 198 HIS A O 1
ATOM 1547 N N . VAL A 1 199 ? -14.637 15.797 11.591 1.00 98.44 199 VAL A N 1
ATOM 1548 C CA . VAL A 1 199 ? -15.468 16.026 10.397 1.00 98.44 199 VAL A CA 1
ATOM 1549 C C . VAL A 1 199 ? -16.468 14.883 10.242 1.00 98.44 199 VAL A C 1
ATOM 1551 O O . VAL A 1 199 ? -17.669 15.130 10.125 1.00 98.44 199 VAL A O 1
ATOM 1554 N N . ALA A 1 200 ? -15.999 13.637 10.325 1.00 98.38 200 ALA A N 1
ATOM 1555 C CA . ALA A 1 200 ? -16.844 12.455 10.188 1.00 98.38 200 ALA A CA 1
ATOM 1556 C C . ALA A 1 200 ? -17.958 12.388 11.244 1.00 98.38 200 ALA A C 1
ATOM 1558 O O . ALA A 1 200 ? -19.124 12.199 10.899 1.00 98.38 200 ALA A O 1
ATOM 1559 N N . GLU A 1 201 ? -17.616 12.604 12.519 1.00 98.56 201 GLU A N 1
ATOM 1560 C CA . GLU A 1 201 ? -18.577 12.664 13.628 1.00 98.56 201 GLU A CA 1
ATOM 1561 C C . GLU A 1 201 ? -19.670 13.707 13.362 1.00 98.56 201 GLU A C 1
ATOM 1563 O O . GLU A 1 201 ? -20.862 13.399 13.426 1.00 98.56 201 GLU A O 1
ATOM 1568 N N . THR A 1 202 ? -19.275 14.926 12.986 1.00 98.44 202 THR A N 1
ATOM 1569 C CA . THR A 1 202 ? -20.216 16.014 12.686 1.00 98.44 202 THR A CA 1
ATOM 1570 C C . THR A 1 202 ? -21.150 15.640 11.537 1.00 98.44 202 THR A C 1
ATOM 1572 O O . THR A 1 202 ? -22.366 15.836 11.617 1.00 98.44 202 THR A O 1
ATOM 1575 N N . ARG A 1 203 ? -20.600 15.082 10.454 1.00 98.31 203 ARG A N 1
ATOM 1576 C CA . ARG A 1 203 ? -21.376 14.710 9.267 1.00 98.31 203 ARG A CA 1
ATOM 1577 C C 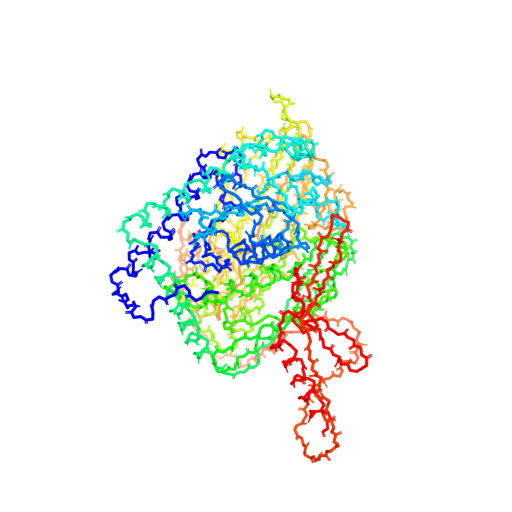. ARG A 1 203 ? -22.345 13.578 9.551 1.00 98.31 203 ARG A C 1
ATOM 1579 O O . ARG A 1 203 ? -23.493 13.671 9.115 1.00 98.31 203 ARG A O 1
ATOM 1586 N N . LEU A 1 204 ? -21.929 12.576 10.315 1.00 97.88 204 LEU A N 1
ATOM 1587 C CA . LEU A 1 204 ? -22.788 11.466 10.701 1.00 97.88 204 LEU A CA 1
ATOM 1588 C C . LEU A 1 204 ? -23.932 11.919 11.618 1.00 97.88 204 LEU A C 1
ATOM 1590 O O . LEU A 1 204 ? -25.080 11.552 11.384 1.00 97.88 204 LEU A O 1
ATOM 1594 N N . LEU A 1 205 ? -23.663 12.774 12.608 1.00 98.25 205 LEU A N 1
ATOM 1595 C CA . LEU A 1 205 ? -24.716 13.313 13.477 1.00 98.25 205 LEU A CA 1
ATOM 1596 C C . LEU A 1 205 ? -25.730 14.172 12.705 1.00 98.25 205 LEU A C 1
ATOM 1598 O O . LEU A 1 205 ? -26.920 14.148 13.020 1.00 98.25 205 LEU A O 1
ATOM 1602 N N . ASN A 1 206 ? -25.294 14.892 11.668 1.00 98.31 206 ASN A N 1
ATOM 1603 C CA . ASN A 1 206 ? -26.199 15.618 10.772 1.00 98.31 206 ASN A CA 1
ATOM 1604 C C . ASN A 1 206 ? -27.068 14.673 9.926 1.00 98.31 206 ASN A C 1
ATOM 1606 O O . ASN A 1 206 ? -28.254 14.948 9.730 1.00 98.31 206 ASN A O 1
ATOM 1610 N N . LEU A 1 207 ? -26.505 13.553 9.460 1.00 97.94 207 LEU A N 1
ATOM 1611 C CA . LEU A 1 207 ? -27.258 12.522 8.746 1.00 97.94 207 LEU A CA 1
ATOM 1612 C C . LEU A 1 207 ? -28.331 11.904 9.652 1.00 97.94 207 LEU A C 1
ATOM 1614 O O . LEU A 1 207 ? -29.499 11.859 9.270 1.00 97.94 207 LEU A O 1
ATOM 1618 N N . ILE A 1 208 ? -27.954 11.524 10.878 1.00 97.69 208 ILE A N 1
ATOM 1619 C CA . ILE A 1 208 ? -28.867 10.977 11.893 1.00 97.69 208 ILE A CA 1
ATOM 1620 C C . ILE A 1 208 ? -29.970 11.983 12.235 1.00 97.69 208 ILE A C 1
ATOM 1622 O O . ILE A 1 208 ? -31.133 11.606 12.314 1.00 97.69 208 ILE A O 1
ATOM 1626 N N . ARG A 1 209 ? -29.652 13.276 12.368 1.00 97.62 209 ARG A N 1
ATOM 1627 C CA . ARG A 1 209 ? -30.665 14.321 12.600 1.00 97.62 209 ARG A CA 1
ATOM 1628 C C . ARG A 1 209 ? -31.680 14.427 11.458 1.00 97.62 209 ARG A C 1
ATOM 1630 O O . ARG A 1 209 ? -32.827 14.778 11.706 1.00 97.62 209 ARG A O 1
ATOM 1637 N N . SER A 1 210 ? -31.252 14.164 10.225 1.00 97.25 210 SER A N 1
ATOM 1638 C CA . SER A 1 210 ? -32.081 14.343 9.027 1.00 97.25 210 SER A CA 1
ATOM 1639 C C . SER A 1 210 ? -32.958 13.125 8.723 1.00 97.25 210 SER A C 1
ATOM 1641 O O . SER A 1 210 ? -34.100 13.296 8.311 1.00 97.25 210 SER A O 1
ATOM 1643 N N . TYR A 1 211 ? -32.436 11.912 8.930 1.00 96.38 211 TYR A N 1
ATOM 1644 C CA . TYR A 1 211 ? -33.105 10.657 8.552 1.00 96.38 211 TYR A CA 1
ATOM 1645 C C . TYR A 1 211 ? -33.523 9.781 9.742 1.00 96.38 211 TYR A C 1
ATOM 1647 O O . TYR A 1 211 ? -34.286 8.834 9.560 1.00 96.38 211 TYR A O 1
ATOM 1655 N N . GLY A 1 212 ? -33.057 10.087 10.954 1.00 96.31 212 GLY A N 1
ATOM 1656 C CA . GLY A 1 212 ? -33.217 9.243 12.138 1.00 96.31 212 GLY A CA 1
ATOM 1657 C C . GLY A 1 212 ? -32.175 8.123 12.211 1.00 96.31 212 GLY A C 1
ATOM 1658 O O . GLY A 1 212 ? -31.681 7.639 11.191 1.00 96.31 212 GLY A O 1
ATOM 1659 N N . LEU A 1 213 ? -31.838 7.702 13.435 1.00 95.88 213 LEU A N 1
ATOM 1660 C CA . LEU A 1 213 ? -30.851 6.645 13.675 1.00 95.88 213 LEU A CA 1
ATOM 1661 C C . LEU A 1 213 ? -31.283 5.308 13.058 1.00 95.88 213 LEU A C 1
ATOM 1663 O O . LEU A 1 213 ? -30.485 4.682 12.368 1.00 95.88 213 LEU A O 1
ATOM 1667 N N . ASP A 1 214 ? -32.542 4.907 13.247 1.00 95.00 214 ASP A N 1
ATOM 1668 C CA . ASP A 1 214 ? -33.067 3.629 12.747 1.00 95.00 214 ASP A CA 1
ATOM 1669 C C . ASP A 1 214 ? -32.925 3.505 11.225 1.00 95.00 214 ASP A C 1
ATOM 1671 O O . ASP A 1 214 ? -32.478 2.475 10.721 1.00 95.00 214 ASP A O 1
ATOM 1675 N N . THR A 1 215 ? -33.235 4.578 10.492 1.00 95.75 215 THR A N 1
ATOM 1676 C CA . THR A 1 215 ? -33.105 4.642 9.030 1.00 95.75 215 THR A CA 1
ATOM 1677 C C . THR A 1 215 ? -31.651 4.507 8.593 1.00 95.75 215 THR A C 1
ATOM 1679 O O . THR A 1 215 ? -31.352 3.730 7.688 1.00 95.75 215 THR A O 1
ATOM 1682 N N . VAL A 1 216 ? -30.730 5.234 9.235 1.00 96.25 216 VAL A N 1
ATOM 1683 C CA . VAL A 1 216 ? -29.297 5.186 8.901 1.00 96.25 216 VAL A CA 1
ATOM 1684 C C . VAL A 1 216 ? -28.717 3.804 9.206 1.00 96.25 216 VAL A C 1
ATOM 1686 O O . VAL A 1 216 ? -28.048 3.219 8.357 1.00 96.25 216 VAL A O 1
ATOM 1689 N N . SER A 1 217 ? -29.031 3.241 10.374 1.00 95.31 217 SER A N 1
ATOM 1690 C CA . SER A 1 217 ? -28.603 1.900 10.779 1.00 95.31 217 SER A CA 1
ATOM 1691 C C . SER A 1 217 ? -29.150 0.810 9.855 1.00 95.31 217 SER A C 1
ATOM 1693 O O . SER A 1 217 ? -28.412 -0.111 9.493 1.00 95.31 217 SER A O 1
ATOM 1695 N N . ALA A 1 218 ? -30.418 0.906 9.442 1.00 94.62 218 ALA A N 1
ATOM 1696 C CA . ALA A 1 218 ? -31.014 -0.014 8.476 1.00 94.62 218 ALA A CA 1
ATOM 1697 C C . ALA A 1 218 ? -30.350 0.109 7.098 1.00 94.62 218 ALA A C 1
ATOM 1699 O O . ALA A 1 218 ? -29.975 -0.907 6.515 1.00 94.62 218 ALA A O 1
ATOM 1700 N N . ALA A 1 219 ? -30.100 1.333 6.622 1.00 95.50 219 ALA A N 1
ATOM 1701 C CA . ALA A 1 219 ? -29.425 1.572 5.349 1.00 95.50 219 ALA A CA 1
ATOM 1702 C C . ALA A 1 219 ? -28.020 0.963 5.334 1.00 95.50 219 ALA A C 1
ATOM 1704 O O . ALA A 1 219 ? -27.659 0.266 4.390 1.00 95.50 219 ALA A O 1
ATOM 1705 N N . SER A 1 220 ? -27.241 1.147 6.402 1.00 95.50 220 SER A N 1
ATOM 1706 C CA . SER A 1 220 ? -25.924 0.520 6.539 1.00 95.50 220 SER A CA 1
ATOM 1707 C C . SER A 1 220 ? -25.988 -1.012 6.488 1.00 95.50 220 SER A C 1
ATOM 1709 O O . SER A 1 220 ? -25.152 -1.641 5.839 1.00 95.50 220 SER A O 1
ATOM 1711 N N . GLN A 1 221 ? -26.982 -1.629 7.135 1.00 95.44 221 GLN A N 1
ATOM 1712 C CA . GLN A 1 221 ? -27.175 -3.085 7.093 1.00 95.44 221 GLN A CA 1
ATOM 1713 C C . GLN A 1 221 ? -27.555 -3.575 5.689 1.00 95.44 221 GLN A C 1
ATOM 1715 O O . GLN A 1 221 ? -26.990 -4.565 5.216 1.00 95.44 221 GLN A O 1
ATOM 1720 N N . ASP A 1 222 ? -28.464 -2.871 5.016 1.00 95.12 222 ASP A N 1
ATOM 1721 C CA . ASP A 1 222 ? -28.912 -3.203 3.665 1.00 95.12 222 ASP A CA 1
ATOM 1722 C C . ASP A 1 222 ? -27.782 -3.043 2.642 1.00 95.12 222 ASP A C 1
ATOM 1724 O O . ASP A 1 222 ? -27.598 -3.921 1.797 1.00 95.12 222 ASP A O 1
ATOM 1728 N N . LEU A 1 223 ? -26.966 -1.989 2.751 1.00 95.44 223 LEU A N 1
ATOM 1729 C CA . LEU A 1 223 ? -25.790 -1.772 1.900 1.00 95.44 223 LEU A CA 1
ATOM 1730 C C . LEU A 1 223 ? -24.752 -2.884 2.057 1.00 95.44 223 LEU A C 1
ATOM 1732 O O . LEU A 1 223 ? -24.199 -3.343 1.056 1.00 95.44 223 LEU A O 1
ATOM 1736 N N . ILE A 1 224 ? -24.509 -3.358 3.283 1.00 97.06 224 ILE A N 1
ATOM 1737 C CA . ILE A 1 224 ? -23.636 -4.516 3.524 1.00 97.06 224 ILE A CA 1
ATOM 1738 C C . ILE A 1 224 ? -24.220 -5.774 2.867 1.00 97.06 224 ILE A C 1
ATOM 1740 O O . ILE A 1 224 ? -23.506 -6.507 2.184 1.00 97.06 224 ILE A O 1
ATOM 1744 N N . ALA A 1 225 ? -25.521 -6.025 3.028 1.00 96.88 225 ALA A N 1
ATOM 1745 C CA . ALA A 1 225 ? -26.172 -7.192 2.434 1.00 96.88 225 ALA A CA 1
ATOM 1746 C C . ALA A 1 225 ? -26.186 -7.141 0.893 1.00 96.88 225 ALA A C 1
ATOM 1748 O O . ALA A 1 225 ? -26.046 -8.172 0.235 1.00 96.88 225 ALA A O 1
ATOM 1749 N N . ILE A 1 226 ? -26.348 -5.954 0.302 1.00 95.88 226 ILE A N 1
ATOM 1750 C CA . ILE A 1 226 ? -26.269 -5.739 -1.149 1.00 95.88 226 ILE A CA 1
ATOM 1751 C C . ILE A 1 226 ? -24.854 -6.007 -1.653 1.00 95.88 226 ILE A C 1
ATOM 1753 O O . ILE A 1 226 ? -24.702 -6.731 -2.637 1.00 95.88 226 ILE A O 1
ATOM 1757 N N . ALA A 1 227 ? -23.838 -5.452 -0.990 1.00 97.00 227 ALA A N 1
ATOM 1758 C CA . ALA A 1 227 ? -22.443 -5.664 -1.357 1.00 97.00 227 ALA A CA 1
ATOM 1759 C C . ALA A 1 227 ? -22.071 -7.152 -1.312 1.00 97.00 227 ALA A C 1
ATOM 1761 O O . ALA A 1 227 ? -21.511 -7.668 -2.276 1.00 97.00 227 ALA A O 1
ATOM 1762 N N . GLU A 1 228 ? -22.479 -7.865 -0.256 1.00 98.25 228 GLU A N 1
ATOM 1763 C CA . GLU A 1 228 ? -22.260 -9.309 -0.132 1.00 98.25 228 GLU A CA 1
ATOM 1764 C C . GLU A 1 228 ? -22.915 -10.094 -1.272 1.00 98.25 228 GLU A C 1
ATOM 1766 O O . GLU A 1 228 ? -22.246 -10.885 -1.936 1.00 98.25 228 GLU A O 1
ATOM 1771 N N . ARG A 1 229 ? -24.204 -9.857 -1.555 1.00 98.12 229 ARG A N 1
ATOM 1772 C CA . ARG A 1 229 ? -24.901 -10.558 -2.648 1.00 98.12 229 ARG A CA 1
ATOM 1773 C C . ARG A 1 229 ? -24.242 -10.318 -4.002 1.00 98.12 229 ARG A C 1
ATOM 1775 O O . ARG A 1 229 ? -24.136 -11.251 -4.792 1.00 98.12 229 ARG A O 1
ATOM 1782 N N . ARG A 1 230 ? -23.827 -9.079 -4.278 1.00 98.00 230 ARG A N 1
ATOM 1783 C CA . ARG A 1 230 ? -23.195 -8.716 -5.552 1.00 98.00 230 ARG A CA 1
ATOM 1784 C C . ARG A 1 230 ? -21.790 -9.293 -5.675 1.00 98.00 230 ARG A C 1
ATOM 1786 O O . ARG A 1 230 ? -21.448 -9.774 -6.745 1.00 98.00 230 ARG A O 1
ATOM 1793 N N . MET A 1 231 ? -21.011 -9.306 -4.595 1.00 98.31 231 MET A N 1
ATOM 1794 C CA . MET A 1 231 ? -19.697 -9.948 -4.599 1.00 98.31 231 MET A CA 1
ATOM 1795 C C . MET A 1 231 ? -19.811 -11.464 -4.800 1.00 98.31 231 MET A C 1
ATOM 1797 O O . MET A 1 231 ? -19.107 -12.020 -5.635 1.00 98.31 231 MET A O 1
ATOM 1801 N N . ARG A 1 232 ? -20.747 -12.127 -4.108 1.00 98.56 232 ARG A N 1
ATOM 1802 C CA . ARG A 1 232 ? -21.050 -13.554 -4.319 1.00 98.56 232 ARG A CA 1
ATOM 1803 C C . ARG A 1 232 ? -21.424 -13.851 -5.772 1.00 98.56 232 ARG A C 1
ATOM 1805 O O . ARG A 1 232 ? -20.970 -14.839 -6.333 1.00 98.56 232 ARG A O 1
ATOM 1812 N N . GLU A 1 233 ? -22.207 -12.981 -6.407 1.00 98.31 233 GLU A N 1
ATOM 1813 C CA . GLU A 1 233 ? -22.545 -13.118 -7.829 1.00 98.31 233 GLU A CA 1
ATOM 1814 C C . GLU A 1 233 ? -21.331 -12.958 -8.752 1.00 98.31 233 GLU A C 1
ATOM 1816 O O . GLU A 1 233 ? -21.201 -13.682 -9.736 1.00 98.31 233 GLU A O 1
ATOM 1821 N N . GLU A 1 234 ? -20.414 -12.049 -8.429 1.00 98.00 234 GLU A N 1
ATOM 1822 C CA . GLU A 1 234 ? -19.162 -11.913 -9.171 1.00 98.00 234 GLU A CA 1
ATOM 1823 C C . GLU A 1 234 ? -18.256 -13.142 -9.021 1.00 98.00 234 GLU A C 1
ATOM 1825 O O . GLU A 1 234 ? -17.623 -13.537 -10.001 1.00 98.00 234 GLU A O 1
ATOM 1830 N N . ILE A 1 235 ? -18.239 -13.773 -7.842 1.00 98.50 235 ILE A N 1
ATOM 1831 C CA . ILE A 1 235 ? -17.505 -15.021 -7.593 1.00 98.50 235 ILE A CA 1
ATOM 1832 C C . ILE A 1 235 ? -18.121 -16.186 -8.379 1.00 98.50 235 ILE A C 1
ATOM 1834 O O . ILE A 1 235 ? -17.376 -16.884 -9.055 1.00 98.50 235 ILE A O 1
ATOM 1838 N N . ARG A 1 236 ? -19.457 -16.337 -8.412 1.00 98.19 236 ARG A N 1
ATOM 1839 C CA . ARG A 1 236 ? -20.149 -17.392 -9.199 1.00 98.19 236 ARG A CA 1
ATOM 1840 C C . ARG A 1 236 ? -19.824 -17.385 -10.691 1.00 98.19 236 ARG A C 1
ATOM 1842 O O . ARG A 1 236 ? -20.024 -18.383 -11.378 1.00 98.19 236 ARG A O 1
ATOM 1849 N N . ARG A 1 237 ? -19.401 -16.237 -11.226 1.00 97.56 237 ARG A N 1
ATOM 1850 C CA . ARG A 1 237 ? -19.009 -16.088 -12.637 1.00 97.56 237 ARG A CA 1
ATOM 1851 C C . ARG A 1 237 ? -17.604 -16.611 -12.916 1.00 97.56 237 ARG A C 1
ATOM 1853 O O . ARG A 1 237 ? -17.243 -16.753 -14.082 1.00 97.56 237 ARG A O 1
ATOM 1860 N N . ILE A 1 238 ? -16.810 -16.848 -11.879 1.00 98.25 238 ILE A N 1
ATOM 1861 C CA . ILE A 1 238 ? -15.533 -17.541 -11.980 1.00 98.25 238 ILE A CA 1
ATOM 1862 C C . ILE A 1 238 ? -15.855 -19.041 -11.953 1.00 98.25 238 ILE A C 1
ATOM 1864 O O . ILE A 1 238 ? -16.587 -19.472 -11.066 1.00 98.25 238 ILE A O 1
ATOM 1868 N N . PRO A 1 239 ? -15.370 -19.841 -12.916 1.00 98.19 239 PRO A N 1
ATOM 1869 C CA . PRO A 1 239 ? -15.597 -21.279 -12.878 1.00 98.19 239 PRO A CA 1
ATOM 1870 C C . PRO A 1 239 ? -15.075 -21.900 -11.574 1.00 98.19 239 PRO A C 1
ATOM 1872 O O . PRO A 1 239 ? -13.993 -21.542 -11.108 1.00 98.19 239 PRO A O 1
ATOM 1875 N N . ASP A 1 240 ? -15.833 -22.843 -11.012 1.00 98.38 240 ASP A N 1
ATOM 1876 C CA . ASP A 1 240 ? -15.387 -23.623 -9.856 1.00 98.38 240 ASP A CA 1
ATOM 1877 C C . ASP A 1 240 ? -14.094 -24.375 -10.192 1.00 98.38 240 ASP A C 1
ATOM 1879 O O . ASP A 1 240 ? -13.967 -24.999 -11.254 1.00 98.38 240 ASP A O 1
ATOM 1883 N N . GLY A 1 241 ? -13.131 -24.344 -9.275 1.00 97.88 241 GLY A N 1
ATOM 1884 C CA . GLY A 1 241 ? -11.823 -24.937 -9.513 1.00 97.88 241 GLY A CA 1
ATOM 1885 C C . GLY A 1 241 ? -10.757 -24.510 -8.517 1.00 97.88 241 GLY A C 1
ATOM 1886 O O . GLY A 1 241 ? -11.002 -23.743 -7.587 1.00 97.88 241 GLY A O 1
ATOM 1887 N N . VAL A 1 242 ? -9.552 -25.036 -8.734 1.00 98.31 242 VAL A N 1
ATOM 1888 C CA . VAL A 1 242 ? -8.341 -24.669 -7.998 1.00 98.31 242 VAL A CA 1
ATOM 1889 C C . VAL A 1 242 ? -7.339 -24.118 -8.999 1.00 98.31 242 VAL A C 1
ATOM 1891 O O . VAL A 1 242 ? -6.966 -24.812 -9.945 1.00 98.31 242 VAL A O 1
ATOM 1894 N N . TYR A 1 243 ? -6.914 -22.878 -8.785 1.00 98.50 243 TYR A N 1
ATOM 1895 C CA . TYR A 1 243 ? -5.987 -22.172 -9.659 1.00 98.50 243 TYR A CA 1
ATOM 1896 C C . TYR A 1 243 ? -4.733 -21.803 -8.882 1.00 98.50 243 TYR A C 1
ATOM 1898 O O . TYR A 1 243 ? -4.807 -21.082 -7.889 1.00 98.50 243 TYR A O 1
ATOM 1906 N N . GLU A 1 244 ? -3.584 -22.303 -9.319 1.00 98.44 244 GLU A N 1
ATOM 1907 C CA . GLU A 1 244 ? -2.321 -22.137 -8.601 1.00 98.44 244 GLU A CA 1
ATOM 1908 C C . GLU A 1 244 ? -1.397 -21.171 -9.335 1.00 98.44 244 GLU A C 1
ATOM 1910 O O . GLU A 1 244 ? -1.309 -21.183 -10.566 1.00 98.44 244 GLU A O 1
ATOM 1915 N N . PHE A 1 245 ? -0.692 -20.339 -8.573 1.00 98.38 245 PHE A N 1
ATOM 1916 C CA . PHE A 1 245 ? 0.364 -19.481 -9.091 1.00 98.38 245 PHE A CA 1
ATOM 1917 C C . PHE A 1 245 ? 1.418 -19.218 -8.012 1.00 98.38 245 PHE A C 1
ATOM 1919 O O . PHE A 1 245 ? 1.131 -19.260 -6.810 1.00 98.38 245 PHE A O 1
ATOM 1926 N N . GLU A 1 246 ? 2.644 -18.934 -8.438 1.00 97.81 246 GLU A N 1
ATOM 1927 C CA . GLU A 1 246 ? 3.736 -18.556 -7.547 1.00 97.81 246 GLU A CA 1
ATOM 1928 C C . GLU A 1 246 ? 4.590 -17.446 -8.159 1.00 97.81 246 GLU A C 1
ATOM 1930 O O . GLU A 1 246 ? 4.714 -17.323 -9.377 1.00 97.81 246 GLU A O 1
ATOM 1935 N N . ASP A 1 247 ? 5.172 -16.626 -7.293 1.00 97.00 247 ASP A N 1
ATOM 1936 C CA . ASP A 1 247 ? 6.197 -15.639 -7.630 1.00 97.00 247 ASP A CA 1
ATOM 1937 C C . ASP A 1 247 ? 7.132 -15.510 -6.409 1.00 97.00 247 ASP A C 1
ATOM 1939 O O . ASP A 1 247 ? 6.931 -16.158 -5.375 1.00 97.00 247 ASP A O 1
ATOM 1943 N N . VAL A 1 248 ? 8.188 -14.712 -6.514 1.00 96.44 248 VAL A N 1
ATOM 1944 C CA . VAL A 1 248 ? 9.289 -14.693 -5.553 1.00 96.44 248 VAL A CA 1
ATOM 1945 C C . VAL A 1 248 ? 9.630 -13.277 -5.095 1.00 96.44 248 VAL A C 1
ATOM 1947 O O . VAL A 1 248 ? 9.661 -12.327 -5.880 1.00 96.44 248 VAL A O 1
ATOM 1950 N N . ILE A 1 249 ? 9.940 -13.145 -3.808 1.00 96.88 249 ILE A N 1
ATOM 1951 C CA . ILE A 1 249 ? 10.707 -12.024 -3.268 1.00 96.88 249 ILE A CA 1
ATOM 1952 C C . ILE A 1 249 ? 12.184 -12.393 -3.377 1.00 96.88 249 ILE A C 1
ATOM 1954 O O . ILE A 1 249 ? 12.671 -13.293 -2.699 1.00 96.88 249 ILE A O 1
ATOM 1958 N N . GLU A 1 250 ? 12.888 -11.718 -4.277 1.00 93.88 250 GLU A N 1
ATOM 1959 C CA . GLU A 1 250 ? 14.229 -12.114 -4.731 1.00 93.88 250 GLU A CA 1
ATOM 1960 C C . GLU A 1 250 ? 15.374 -11.875 -3.732 1.00 93.88 250 GLU A C 1
ATOM 1962 O O . GLU A 1 250 ? 16.480 -12.346 -3.971 1.00 93.88 250 GLU A O 1
ATOM 1967 N N . ASP A 1 251 ? 15.125 -11.111 -2.666 1.00 93.44 251 ASP A N 1
ATOM 1968 C CA . ASP A 1 251 ? 16.127 -10.672 -1.690 1.00 93.44 251 ASP A CA 1
ATOM 1969 C C . ASP A 1 251 ? 15.431 -10.036 -0.473 1.00 93.44 251 ASP A C 1
ATOM 1971 O O . ASP A 1 251 ? 14.399 -9.378 -0.642 1.00 93.44 251 ASP A O 1
ATOM 1975 N N . ASP A 1 252 ? 16.004 -10.181 0.725 1.00 95.69 252 ASP A N 1
ATOM 1976 C CA . ASP A 1 252 ? 15.523 -9.581 1.979 1.00 95.69 252 ASP A CA 1
ATOM 1977 C C . ASP A 1 252 ? 16.461 -8.514 2.571 1.00 95.69 252 ASP A C 1
ATOM 1979 O O . ASP A 1 252 ? 16.155 -7.965 3.620 1.00 95.69 252 ASP A O 1
ATOM 1983 N N . GLY A 1 253 ? 17.590 -8.196 1.933 1.00 95.75 253 GLY A N 1
ATOM 1984 C CA . GLY A 1 253 ? 18.535 -7.182 2.408 1.00 95.75 253 GLY A CA 1
ATOM 1985 C C . GLY A 1 253 ? 19.499 -7.647 3.503 1.00 95.75 253 GLY A C 1
ATOM 1986 O O . GLY A 1 253 ? 20.440 -6.919 3.823 1.00 95.75 253 GLY A O 1
ATOM 1987 N N . VAL A 1 254 ? 19.319 -8.853 4.047 1.00 97.06 254 VAL A N 1
ATOM 1988 C CA . VAL A 1 254 ? 20.080 -9.374 5.196 1.00 97.06 254 VAL A CA 1
ATOM 1989 C C . VAL A 1 254 ? 20.789 -10.677 4.849 1.00 97.06 254 VAL A C 1
ATOM 1991 O O . VAL A 1 254 ? 21.967 -10.837 5.168 1.00 97.06 254 VAL A O 1
ATOM 1994 N N . THR A 1 255 ? 20.090 -11.600 4.196 1.00 96.25 255 THR A N 1
ATOM 1995 C CA . THR A 1 255 ? 20.575 -12.939 3.870 1.00 96.25 255 THR A CA 1
ATOM 1996 C C . THR A 1 255 ? 21.067 -12.949 2.423 1.00 96.25 255 THR A C 1
ATOM 1998 O O . THR A 1 255 ? 20.251 -12.862 1.503 1.00 96.25 255 THR A O 1
ATOM 2001 N N . PRO A 1 256 ? 22.388 -13.049 2.177 1.00 91.50 256 PRO A N 1
ATOM 2002 C CA . PRO A 1 256 ? 22.920 -13.049 0.820 1.00 91.50 256 PRO A CA 1
ATOM 2003 C C . PRO A 1 256 ? 22.323 -14.172 -0.031 1.00 91.50 256 PRO A C 1
ATOM 2005 O O . PRO A 1 256 ? 22.093 -15.278 0.461 1.00 91.50 256 PRO A O 1
ATOM 2008 N N . ASP A 1 257 ? 22.112 -13.879 -1.315 1.00 87.94 257 ASP A N 1
ATOM 2009 C CA . ASP A 1 257 ? 21.775 -14.857 -2.358 1.00 87.94 257 ASP A CA 1
ATOM 2010 C C . ASP A 1 257 ? 20.565 -15.755 -2.019 1.00 87.94 257 ASP A C 1
ATOM 2012 O O . ASP A 1 257 ? 20.487 -16.911 -2.434 1.00 87.94 257 ASP A O 1
ATOM 2016 N N . THR A 1 258 ? 19.611 -15.217 -1.251 1.00 93.50 258 THR A N 1
ATOM 2017 C CA . THR A 1 258 ? 18.419 -15.932 -0.780 1.00 93.50 258 THR A CA 1
ATOM 2018 C C . THR A 1 258 ? 17.154 -15.310 -1.354 1.00 93.50 258 THR A C 1
ATOM 2020 O O . THR A 1 258 ? 16.989 -14.094 -1.347 1.00 93.50 258 THR A O 1
ATOM 2023 N N . SER A 1 259 ? 16.236 -16.162 -1.812 1.00 95.81 259 SER A N 1
ATOM 2024 C CA . SER A 1 259 ? 14.936 -15.758 -2.346 1.00 95.81 259 SER A CA 1
ATOM 2025 C C . SER A 1 259 ? 13.800 -16.526 -1.668 1.00 95.81 259 SER A C 1
ATOM 2027 O O . SER A 1 259 ? 13.994 -17.634 -1.162 1.00 95.81 259 SER A O 1
ATOM 2029 N N . TYR A 1 260 ? 12.613 -15.927 -1.643 1.00 98.00 260 TYR A N 1
ATOM 2030 C CA . TYR A 1 260 ? 11.467 -16.399 -0.871 1.00 98.00 260 TYR A CA 1
ATOM 2031 C C . TYR A 1 260 ? 10.250 -16.560 -1.775 1.00 98.00 260 TYR A C 1
ATOM 2033 O O . TYR A 1 260 ? 9.752 -15.588 -2.342 1.00 98.00 260 TYR A O 1
ATOM 2041 N N . VAL A 1 261 ? 9.774 -17.793 -1.919 1.00 98.38 261 VAL A N 1
ATOM 2042 C CA . VAL A 1 261 ? 8.651 -18.131 -2.796 1.00 98.38 261 VAL A CA 1
ATOM 2043 C C . VAL A 1 261 ? 7.341 -17.856 -2.069 1.00 98.38 261 VAL A C 1
ATOM 2045 O O . VAL A 1 261 ? 7.136 -18.303 -0.938 1.00 98.38 261 VAL A O 1
ATOM 2048 N N . ILE A 1 262 ? 6.429 -17.160 -2.737 1.00 98.50 262 ILE A N 1
ATOM 2049 C CA . ILE A 1 262 ? 5.047 -16.992 -2.301 1.00 98.50 262 ILE A CA 1
ATOM 2050 C C . ILE A 1 262 ? 4.180 -17.828 -3.233 1.00 98.50 262 ILE A C 1
ATOM 2052 O O . ILE A 1 262 ? 4.195 -17.632 -4.447 1.00 98.50 262 ILE A O 1
ATOM 2056 N N . ARG A 1 263 ? 3.426 -18.762 -2.656 1.00 98.38 263 ARG A N 1
ATOM 2057 C CA . ARG A 1 263 ? 2.499 -19.633 -3.384 1.00 98.38 263 ARG A CA 1
ATOM 2058 C C . ARG A 1 263 ? 1.081 -19.278 -3.011 1.00 98.38 263 ARG A C 1
ATOM 2060 O O . ARG A 1 263 ? 0.815 -19.042 -1.836 1.00 98.38 263 ARG A O 1
ATOM 2067 N N . CYS A 1 264 ? 0.180 -19.289 -3.982 1.00 98.62 264 CYS A N 1
ATOM 2068 C CA . CYS A 1 264 ? -1.245 -19.168 -3.724 1.00 98.62 264 CYS A CA 1
ATOM 2069 C C . CYS A 1 264 ? -2.016 -20.178 -4.570 1.00 98.62 264 CYS A C 1
ATOM 2071 O O . CYS A 1 264 ? -1.836 -20.241 -5.787 1.00 98.62 264 CYS A O 1
ATOM 2073 N N . ALA A 1 265 ? -2.900 -20.925 -3.917 1.00 98.69 265 ALA A N 1
ATOM 2074 C CA . ALA A 1 265 ? -3.998 -21.622 -4.562 1.00 98.69 265 ALA A CA 1
ATOM 2075 C C . ALA A 1 265 ? -5.280 -20.811 -4.335 1.00 98.69 265 ALA A C 1
ATOM 2077 O O . ALA A 1 265 ? -5.673 -20.568 -3.193 1.00 98.69 265 ALA A O 1
ATOM 2078 N N . VAL A 1 266 ? -5.936 -20.395 -5.415 1.00 98.75 266 VAL A N 1
ATOM 2079 C CA . VAL A 1 266 ? -7.261 -19.769 -5.382 1.00 98.75 266 VAL A CA 1
ATOM 2080 C C . VAL A 1 266 ? -8.300 -20.848 -5.654 1.00 98.75 266 VAL A C 1
ATOM 2082 O O . VAL A 1 266 ? -8.367 -21.387 -6.758 1.00 98.75 266 VAL A O 1
ATOM 2085 N N . LEU A 1 267 ? -9.090 -21.174 -4.635 1.00 98.38 267 LEU A N 1
ATOM 2086 C CA . LEU A 1 267 ? -10.175 -22.144 -4.701 1.00 98.38 267 LEU A CA 1
ATOM 2087 C C . LEU A 1 267 ? -11.494 -21.394 -4.861 1.00 98.38 267 LEU A C 1
ATOM 2089 O O . LEU A 1 267 ? -11.805 -20.529 -4.040 1.00 98.38 267 LEU A O 1
ATOM 2093 N N . VAL A 1 268 ? -12.266 -21.739 -5.884 1.00 98.44 268 VAL A N 1
ATOM 2094 C CA . VAL A 1 268 ? -13.618 -21.218 -6.111 1.00 98.44 268 VAL A CA 1
ATOM 2095 C C . VAL A 1 268 ? -14.603 -22.370 -5.964 1.00 98.44 268 VAL A C 1
ATOM 2097 O O . VAL A 1 268 ? -14.461 -23.391 -6.641 1.00 98.44 268 VAL A O 1
ATOM 2100 N N . GLU A 1 269 ? -15.560 -22.214 -5.051 1.00 96.88 269 GLU A N 1
ATOM 2101 C CA . GLU A 1 269 ? -16.615 -23.194 -4.780 1.00 96.88 269 GLU A CA 1
ATOM 2102 C C . GLU A 1 269 ? -17.966 -22.467 -4.677 1.00 96.88 269 GLU A C 1
ATOM 2104 O O . GLU A 1 269 ? -18.317 -21.881 -3.646 1.00 96.88 269 GLU A O 1
ATOM 2109 N N . GLY A 1 270 ? -18.741 -22.499 -5.761 1.00 97.69 270 GLY A N 1
ATOM 2110 C CA . GLY A 1 270 ? -20.045 -21.860 -5.857 1.00 97.69 270 GLY A CA 1
ATOM 2111 C C . GLY A 1 270 ? -19.943 -20.340 -5.795 1.00 97.69 270 GLY A C 1
ATOM 2112 O O . GLY A 1 270 ? -19.694 -19.682 -6.798 1.00 97.69 270 GLY A O 1
ATOM 2113 N N . ASP A 1 271 ? -20.211 -19.764 -4.623 1.00 97.81 271 ASP A N 1
ATOM 2114 C CA . ASP A 1 271 ? -20.185 -18.312 -4.406 1.00 97.81 271 ASP A CA 1
ATOM 2115 C C . ASP A 1 271 ? -19.161 -17.848 -3.365 1.00 97.81 271 ASP A C 1
ATOM 2117 O O . ASP A 1 271 ? -19.175 -16.684 -2.955 1.00 97.81 271 ASP A O 1
ATOM 2121 N N . GLU A 1 272 ? -18.256 -18.749 -2.977 1.00 97.94 272 GLU A N 1
ATOM 2122 C CA . GLU A 1 272 ? -17.154 -18.481 -2.060 1.00 97.94 272 GLU A CA 1
ATOM 2123 C C . GLU A 1 272 ? -15.801 -18.654 -2.751 1.00 97.94 272 GLU A C 1
ATOM 2125 O O . GLU A 1 272 ? -15.628 -19.489 -3.643 1.00 97.94 272 GLU A O 1
ATOM 2130 N N . LEU A 1 273 ? -14.822 -17.868 -2.305 1.00 98.25 273 LEU A N 1
ATOM 2131 C CA . LEU A 1 273 ? -13.447 -17.923 -2.787 1.00 98.25 273 LEU A CA 1
ATOM 2132 C C . LEU A 1 273 ? -12.492 -18.068 -1.604 1.00 98.25 273 LEU A C 1
ATOM 2134 O O . LEU A 1 273 ? -12.579 -17.306 -0.645 1.00 98.25 273 LEU A O 1
ATOM 2138 N N . THR A 1 274 ? -11.553 -19.012 -1.677 1.00 98.56 274 THR A N 1
ATOM 2139 C CA . THR A 1 274 ? -10.470 -19.166 -0.696 1.00 98.56 274 THR A CA 1
ATOM 2140 C C . THR A 1 274 ? -9.110 -18.939 -1.348 1.00 98.56 274 THR A C 1
ATOM 2142 O O . THR A 1 274 ? -8.751 -19.652 -2.278 1.00 98.56 274 THR A O 1
ATOM 2145 N N . ALA A 1 275 ? -8.331 -17.987 -0.837 1.00 98.69 275 ALA A N 1
ATOM 2146 C CA . ALA A 1 275 ? -6.920 -17.814 -1.177 1.00 98.69 275 ALA A CA 1
ATOM 2147 C C . ALA A 1 275 ? -6.050 -18.535 -0.132 1.00 98.69 275 ALA A C 1
ATOM 2149 O O . ALA A 1 275 ? -5.935 -18.078 1.009 1.00 98.69 275 ALA A O 1
ATOM 2150 N N . ASP A 1 276 ? -5.465 -19.676 -0.501 1.00 98.56 276 ASP A N 1
ATOM 2151 C CA . ASP A 1 276 ? -4.622 -20.499 0.371 1.00 98.56 276 ASP A CA 1
ATOM 2152 C C . ASP A 1 276 ? -3.137 -20.322 0.033 1.00 98.56 276 ASP A C 1
ATOM 2154 O O . ASP A 1 276 ? -2.678 -20.691 -1.046 1.00 98.56 276 ASP A O 1
ATOM 2158 N N . PHE A 1 277 ? -2.380 -19.773 0.984 1.00 98.69 277 PHE A N 1
ATOM 2159 C CA . PHE A 1 277 ? -0.942 -19.526 0.880 1.00 98.69 277 PHE A CA 1
ATOM 2160 C C . PHE A 1 277 ? -0.076 -20.628 1.504 1.00 98.69 277 PHE A C 1
ATOM 2162 O O . PHE A 1 277 ? 1.131 -20.446 1.716 1.00 98.69 277 PHE A O 1
ATOM 2169 N N . THR A 1 278 ? -0.669 -21.778 1.833 1.00 97.56 278 THR A N 1
ATOM 2170 C CA . THR A 1 278 ? 0.064 -22.954 2.310 1.00 97.56 278 THR A CA 1
ATOM 2171 C C . THR A 1 278 ? 1.178 -23.322 1.328 1.00 97.56 278 THR A C 1
ATOM 2173 O O . THR A 1 278 ? 0.953 -23.470 0.133 1.00 97.56 278 THR A O 1
ATOM 2176 N N . GLY A 1 279 ? 2.396 -23.499 1.846 1.00 96.69 279 GLY A N 1
ATOM 2177 C CA . GLY A 1 279 ? 3.577 -23.812 1.036 1.00 96.69 279 GLY A CA 1
ATOM 2178 C C . GLY A 1 279 ? 4.410 -22.598 0.620 1.00 96.69 279 GLY A C 1
ATOM 2179 O O . GLY A 1 279 ? 5.439 -22.795 -0.025 1.00 96.69 279 GLY A O 1
ATOM 2180 N N . SER A 1 280 ? 4.008 -21.381 1.007 1.00 98.56 280 SER A N 1
ATOM 2181 C CA . SER A 1 280 ? 4.877 -20.198 0.956 1.00 98.56 280 SER A CA 1
ATOM 2182 C C . SER A 1 280 ? 6.087 -20.350 1.884 1.00 98.56 280 SER A C 1
ATOM 2184 O O . SER A 1 280 ? 6.033 -21.072 2.885 1.00 98.56 280 SER A O 1
ATOM 2186 N N . SER A 1 281 ? 7.181 -19.661 1.558 1.00 98.62 281 SER A N 1
ATOM 2187 C CA . SER A 1 281 ? 8.416 -19.677 2.341 1.00 98.62 281 SER A CA 1
ATOM 2188 C C . SER A 1 281 ? 8.195 -19.253 3.803 1.00 98.62 281 SER A C 1
ATOM 2190 O O . SER A 1 281 ? 7.307 -18.439 4.090 1.00 98.62 281 SER A O 1
ATOM 2192 N N . PRO A 1 282 ? 9.034 -19.752 4.734 1.00 98.31 282 PRO A N 1
ATOM 2193 C CA . PRO A 1 282 ? 9.139 -19.189 6.077 1.00 98.31 282 PRO A CA 1
ATOM 2194 C C . PRO A 1 282 ? 9.388 -17.677 6.033 1.00 98.31 282 PRO A C 1
ATOM 2196 O O . PRO A 1 282 ? 9.906 -17.162 5.041 1.00 98.31 282 PRO A O 1
ATOM 2199 N N . GLN A 1 283 ? 9.028 -16.978 7.109 1.00 97.75 283 GLN A N 1
ATOM 2200 C CA . GLN A 1 283 ? 9.345 -15.558 7.268 1.00 97.75 283 GLN A CA 1
ATOM 2201 C C . GLN A 1 283 ? 10.849 -15.304 7.066 1.00 97.75 283 GLN A C 1
ATOM 2203 O O . GLN A 1 283 ? 11.683 -16.088 7.527 1.00 97.75 283 GLN A O 1
ATOM 2208 N N . CYS A 1 284 ? 11.193 -14.232 6.354 1.00 96.88 284 CYS A N 1
ATOM 2209 C CA . CYS A 1 284 ? 12.577 -13.871 6.062 1.00 96.88 284 CYS A CA 1
ATOM 2210 C C . CYS A 1 284 ? 13.263 -13.216 7.265 1.00 96.88 284 CYS A C 1
ATOM 2212 O O . CYS A 1 284 ? 12.599 -12.718 8.178 1.00 96.88 284 CYS A O 1
ATOM 2214 N N . ALA A 1 285 ? 14.599 -13.195 7.245 1.00 97.38 285 ALA A N 1
ATOM 2215 C CA . ALA A 1 285 ? 15.390 -12.517 8.270 1.00 97.38 285 ALA A CA 1
ATOM 2216 C C . ALA A 1 285 ? 15.303 -10.990 8.145 1.00 97.38 285 ALA A C 1
ATOM 2218 O O . ALA A 1 285 ? 15.346 -10.302 9.158 1.00 97.38 285 ALA A O 1
ATOM 2219 N N . GLY A 1 286 ? 15.196 -10.476 6.916 1.00 97.69 286 GLY A N 1
ATOM 2220 C CA . GLY A 1 286 ? 15.010 -9.053 6.637 1.00 97.69 286 GLY A CA 1
ATOM 2221 C C . GLY A 1 286 ? 13.553 -8.568 6.713 1.00 97.69 286 GLY A C 1
ATOM 2222 O O . GLY A 1 286 ? 12.660 -9.331 7.086 1.00 97.69 286 GLY A O 1
ATOM 2223 N N . PRO A 1 287 ? 13.270 -7.321 6.292 1.00 97.31 287 PRO A N 1
ATOM 2224 C CA . PRO A 1 287 ? 11.969 -6.675 6.473 1.00 97.31 287 PRO A CA 1
ATOM 2225 C C . PRO A 1 287 ? 10.914 -7.046 5.418 1.00 97.31 287 PRO A C 1
ATOM 2227 O O . PRO A 1 287 ? 9.883 -6.381 5.312 1.00 97.31 287 PRO A O 1
ATOM 2230 N N . MET A 1 288 ? 11.158 -8.067 4.592 1.00 97.50 288 MET A N 1
ATOM 2231 C CA . MET A 1 288 ? 10.258 -8.479 3.504 1.00 97.50 288 MET A CA 1
ATOM 2232 C C . MET A 1 288 ? 9.157 -9.432 3.979 1.00 97.50 288 MET A C 1
ATOM 2234 O O . MET A 1 288 ? 8.790 -10.362 3.271 1.00 97.50 288 MET A O 1
ATOM 2238 N N . ASN A 1 289 ? 8.632 -9.209 5.180 1.00 98.06 289 ASN A N 1
ATOM 2239 C CA . ASN A 1 289 ? 7.550 -9.997 5.752 1.00 98.06 289 ASN A CA 1
ATOM 2240 C C . ASN A 1 289 ? 6.238 -9.211 5.741 1.00 98.06 289 ASN A C 1
ATOM 2242 O O . ASN A 1 289 ? 6.241 -7.997 5.903 1.00 98.06 289 ASN A O 1
ATOM 2246 N N . ALA A 1 290 ? 5.111 -9.904 5.606 1.00 97.50 290 ALA A N 1
ATOM 2247 C CA . ALA A 1 290 ? 3.774 -9.338 5.730 1.00 97.50 290 ALA A CA 1
ATOM 2248 C C . ALA A 1 290 ? 3.023 -9.934 6.928 1.00 97.50 290 ALA A C 1
ATOM 2250 O O . ALA A 1 290 ? 3.180 -11.109 7.272 1.00 97.50 290 ALA A O 1
ATOM 2251 N N . THR A 1 291 ? 2.156 -9.129 7.542 1.00 96.56 291 THR A N 1
ATOM 2252 C CA . THR A 1 291 ? 1.172 -9.627 8.510 1.00 96.56 291 THR A CA 1
ATOM 2253 C C . THR A 1 291 ? -0.006 -10.279 7.783 1.00 96.56 291 THR A C 1
ATOM 2255 O O . THR A 1 291 ? -0.258 -10.013 6.605 1.00 96.56 291 THR A O 1
ATOM 2258 N N . TYR A 1 292 ? -0.804 -11.076 8.503 1.00 96.75 292 TYR A N 1
ATOM 2259 C CA . TYR A 1 292 ? -2.075 -11.590 7.977 1.00 96.75 292 TYR A CA 1
ATOM 2260 C C . TYR A 1 292 ? -2.966 -10.477 7.393 1.00 96.75 292 TYR A C 1
ATOM 2262 O O . TYR A 1 292 ? -3.616 -10.673 6.365 1.00 96.75 292 TYR A O 1
ATOM 2270 N N . ALA A 1 293 ? -3.000 -9.305 8.040 1.00 95.94 293 ALA A N 1
ATOM 2271 C CA . ALA A 1 293 ? -3.818 -8.177 7.604 1.00 95.94 293 ALA A CA 1
ATOM 2272 C C . ALA A 1 293 ? -3.376 -7.656 6.229 1.00 95.94 293 ALA A C 1
ATOM 2274 O O . ALA A 1 293 ? -4.222 -7.397 5.374 1.00 95.94 293 ALA A O 1
ATOM 2275 N N . VAL A 1 294 ? -2.063 -7.563 5.997 1.00 97.25 294 VAL A N 1
ATOM 2276 C CA . VAL A 1 294 ? -1.475 -7.125 4.722 1.00 97.25 294 VAL A CA 1
ATOM 2277 C C . VAL A 1 294 ? -1.773 -8.125 3.610 1.00 97.25 294 VAL A C 1
ATOM 2279 O O . VAL A 1 294 ? -2.245 -7.737 2.543 1.00 97.25 294 VAL A O 1
ATOM 2282 N N . THR A 1 295 ? -1.583 -9.418 3.873 1.00 97.94 295 THR A N 1
ATOM 2283 C CA . THR A 1 295 ? -1.901 -10.484 2.910 1.00 97.94 295 THR A CA 1
ATOM 2284 C C . THR A 1 295 ? -3.382 -10.500 2.564 1.00 97.94 295 THR A C 1
ATOM 2286 O O . THR A 1 295 ? -3.746 -10.559 1.391 1.00 97.94 295 THR A O 1
ATOM 2289 N N . GLY A 1 296 ? -4.256 -10.378 3.565 1.00 96.75 296 GLY A N 1
ATOM 2290 C CA . GLY A 1 296 ? -5.689 -10.286 3.322 1.00 96.75 296 GLY A CA 1
ATOM 2291 C C . GLY A 1 296 ? -6.070 -9.049 2.516 1.00 96.75 296 GLY A C 1
ATOM 2292 O O . GLY A 1 296 ? -6.855 -9.155 1.579 1.00 96.75 296 GLY A O 1
ATOM 2293 N N . SER A 1 297 ? -5.469 -7.899 2.827 1.00 96.00 297 SER A N 1
ATOM 2294 C CA . SER A 1 297 ? -5.655 -6.659 2.073 1.00 96.00 297 SER A CA 1
ATOM 2295 C C . SER A 1 297 ? -5.285 -6.818 0.597 1.00 96.00 297 SER A C 1
ATOM 2297 O O . SER A 1 297 ? -6.075 -6.455 -0.272 1.00 96.00 297 SER A O 1
ATOM 2299 N N . ALA A 1 298 ? -4.147 -7.451 0.299 1.00 97.56 298 ALA A N 1
ATOM 2300 C CA . ALA A 1 298 ? -3.722 -7.737 -1.069 1.00 97.56 298 ALA A CA 1
ATOM 2301 C C . ALA A 1 298 ? -4.703 -8.657 -1.820 1.00 97.56 298 ALA A C 1
ATOM 2303 O O . ALA A 1 298 ? -5.040 -8.387 -2.974 1.00 97.56 298 ALA A O 1
ATOM 2304 N N . VAL A 1 299 ? -5.220 -9.704 -1.162 1.00 98.06 299 VAL A N 1
ATOM 2305 C CA . VAL A 1 299 ? -6.242 -10.594 -1.745 1.00 98.06 299 VAL A CA 1
ATOM 2306 C C . VAL A 1 299 ? -7.523 -9.824 -2.053 1.00 98.06 299 VAL A C 1
ATOM 2308 O O . VAL A 1 299 ? -8.035 -9.909 -3.170 1.00 98.06 299 VAL A O 1
ATOM 2311 N N . TYR A 1 300 ? -8.033 -9.037 -1.101 1.00 96.44 300 TYR A N 1
ATOM 2312 C CA . TYR A 1 300 ? -9.217 -8.213 -1.342 1.00 96.44 300 TYR A CA 1
ATOM 2313 C C . TYR A 1 300 ? -8.969 -7.238 -2.489 1.00 96.44 300 TYR A C 1
ATOM 2315 O O . TYR A 1 300 ? -9.789 -7.146 -3.396 1.00 96.44 300 TYR A O 1
ATOM 2323 N N . ASN A 1 301 ? -7.821 -6.563 -2.502 1.00 95.44 301 ASN A N 1
ATOM 2324 C CA . ASN A 1 301 ? -7.468 -5.616 -3.548 1.00 95.44 301 ASN A CA 1
ATOM 2325 C C . ASN A 1 301 ? -7.473 -6.264 -4.939 1.00 95.44 301 ASN A C 1
ATOM 2327 O O . ASN A 1 301 ? -8.060 -5.704 -5.866 1.00 95.44 301 ASN A O 1
ATOM 2331 N N . ALA A 1 302 ? -6.899 -7.463 -5.081 1.00 96.62 302 ALA A N 1
ATOM 2332 C CA . ALA A 1 302 ? -6.944 -8.219 -6.330 1.00 96.62 302 ALA A CA 1
ATOM 2333 C C . ALA A 1 302 ? -8.395 -8.452 -6.788 1.00 96.62 302 ALA A C 1
ATOM 2335 O O . ALA A 1 302 ? -8.776 -8.113 -7.908 1.00 96.62 302 ALA A O 1
ATOM 2336 N N . LEU A 1 303 ? -9.253 -8.956 -5.903 1.00 96.56 303 LEU A N 1
ATOM 2337 C CA . LEU A 1 303 ? -10.646 -9.239 -6.252 1.00 96.56 303 LEU A CA 1
ATOM 2338 C C . LEU A 1 303 ? -11.426 -7.965 -6.593 1.00 96.56 303 LEU A C 1
ATOM 2340 O O . LEU A 1 303 ? -12.179 -7.945 -7.565 1.00 96.56 303 LEU A O 1
ATOM 2344 N N . LEU A 1 304 ? -11.227 -6.871 -5.858 1.00 94.50 304 LEU A N 1
ATOM 2345 C CA . LEU A 1 304 ? -11.911 -5.604 -6.130 1.00 94.50 304 LEU A CA 1
ATOM 2346 C C . LEU A 1 304 ? -11.504 -4.994 -7.484 1.00 94.50 304 LEU A C 1
ATOM 2348 O O . LEU A 1 304 ? -12.323 -4.298 -8.083 1.00 94.50 304 LEU A O 1
ATOM 2352 N N . HIS A 1 305 ? -10.299 -5.283 -7.987 1.00 93.69 305 HIS A N 1
ATOM 2353 C CA . HIS A 1 305 ? -9.861 -4.893 -9.334 1.00 93.69 305 HIS A CA 1
ATOM 2354 C C . HIS A 1 305 ? -10.495 -5.722 -10.446 1.00 93.69 305 HIS A C 1
ATOM 2356 O O . HIS A 1 305 ? -10.686 -5.221 -11.554 1.00 93.69 305 HIS A O 1
ATOM 2362 N N . LEU A 1 306 ? -10.797 -6.988 -10.167 1.00 95.38 306 LEU A N 1
ATOM 2363 C CA . LEU A 1 306 ? -11.363 -7.887 -11.162 1.00 95.38 306 LEU A CA 1
ATOM 2364 C C . LEU A 1 306 ? -12.884 -7.823 -11.196 1.00 95.38 306 LEU A C 1
ATOM 2366 O O . LEU A 1 306 ? -13.446 -8.095 -12.250 1.00 95.38 306 LEU A O 1
ATOM 2370 N N . THR A 1 307 ? -13.537 -7.452 -10.095 1.00 95.12 307 THR A N 1
ATOM 2371 C CA . THR A 1 307 ? -15.001 -7.423 -9.920 1.00 95.12 307 THR A CA 1
ATOM 2372 C C . THR A 1 307 ? -15.646 -6.087 -10.285 1.00 95.12 307 THR A C 1
ATOM 2374 O O . THR A 1 307 ? -14.971 -5.074 -10.464 1.00 95.12 307 THR A O 1
ATOM 2377 N N . ASP A 1 308 ? -16.976 -6.089 -10.413 1.00 94.62 308 ASP A N 1
ATOM 2378 C CA . ASP A 1 308 ? -17.781 -4.898 -10.704 1.00 94.62 308 ASP A CA 1
ATOM 2379 C C . ASP A 1 308 ? -17.414 -3.707 -9.779 1.00 94.62 308 ASP A C 1
ATOM 2381 O O . ASP A 1 308 ? -17.603 -3.778 -8.557 1.00 94.62 308 ASP A O 1
ATOM 2385 N N . PRO A 1 309 ? -16.911 -2.586 -10.339 1.00 91.75 309 PRO A N 1
ATOM 2386 C CA . PRO A 1 309 ? -16.458 -1.443 -9.553 1.00 91.75 309 PRO A CA 1
ATOM 2387 C C . PRO A 1 309 ? -17.600 -0.665 -8.892 1.00 91.75 309 PRO A C 1
ATOM 2389 O O . PRO A 1 309 ? -17.340 0.185 -8.046 1.00 91.75 309 PRO A O 1
ATOM 2392 N N . THR A 1 310 ? -18.856 -0.938 -9.257 1.00 92.75 310 THR A N 1
ATOM 2393 C CA . THR A 1 310 ? -20.043 -0.268 -8.707 1.00 92.75 310 THR A CA 1
ATOM 2394 C C . THR A 1 310 ? -20.631 -0.982 -7.486 1.00 92.75 310 THR A C 1
ATOM 2396 O O . THR A 1 310 ? -21.675 -0.573 -6.973 1.00 92.75 310 THR A O 1
ATOM 2399 N N . ILE A 1 311 ? -20.009 -2.071 -7.019 1.00 93.38 311 ILE A N 1
ATOM 2400 C CA . ILE A 1 311 ? -20.367 -2.713 -5.749 1.00 93.38 311 ILE A CA 1
ATOM 2401 C C . ILE A 1 311 ? -19.969 -1.773 -4.598 1.00 93.38 311 ILE A C 1
ATOM 2403 O O . ILE A 1 311 ? -18.803 -1.373 -4.545 1.00 93.38 311 ILE A O 1
ATOM 2407 N N . PRO A 1 312 ? -20.882 -1.448 -3.657 1.00 91.38 312 PRO A N 1
ATOM 2408 C CA . PRO A 1 312 ? -20.531 -0.668 -2.474 1.00 91.38 312 PRO A CA 1
ATOM 2409 C C . PRO A 1 312 ? -19.372 -1.327 -1.729 1.00 91.38 312 PRO A C 1
ATOM 2411 O O . PRO A 1 312 ? -19.449 -2.494 -1.344 1.00 91.38 312 PRO A O 1
ATOM 2414 N N . ARG A 1 313 ? -18.271 -0.598 -1.554 1.00 91.12 313 ARG A N 1
ATOM 2415 C CA . ARG A 1 313 ? -17.054 -1.140 -0.949 1.00 91.12 313 ARG A CA 1
ATOM 2416 C C . ARG A 1 313 ? -17.169 -1.060 0.574 1.00 91.12 313 ARG A C 1
ATOM 2418 O O . ARG A 1 313 ? -16.846 -0.046 1.182 1.00 91.12 313 ARG A O 1
ATOM 2425 N N . ASN A 1 314 ? -17.708 -2.114 1.172 1.00 94.19 314 ASN A N 1
ATOM 2426 C CA . ASN A 1 314 ? -17.933 -2.228 2.611 1.00 94.19 314 ASN A CA 1
ATOM 2427 C C . ASN A 1 314 ? -17.722 -3.684 3.070 1.00 94.19 314 ASN A C 1
ATOM 2429 O O . ASN A 1 314 ? -17.310 -4.534 2.277 1.00 94.19 314 ASN A O 1
ATOM 2433 N N . GLU A 1 315 ? -18.032 -3.986 4.335 1.00 95.75 315 GLU A N 1
ATOM 2434 C CA . GLU A 1 315 ? -17.855 -5.316 4.942 1.00 95.75 315 GLU A CA 1
ATOM 2435 C C . GLU A 1 315 ? -18.429 -6.469 4.097 1.00 95.75 315 GLU A C 1
ATOM 2437 O O . GLU A 1 315 ? -17.884 -7.572 4.093 1.00 95.75 315 GLU A O 1
ATOM 2442 N N . GLY A 1 316 ? -19.514 -6.227 3.354 1.00 96.56 316 GLY A N 1
ATOM 2443 C CA . GLY A 1 316 ? -20.167 -7.241 2.529 1.00 96.56 316 GLY A CA 1
ATOM 2444 C C . GLY A 1 316 ? -19.261 -7.819 1.443 1.00 96.56 316 GLY A C 1
ATOM 2445 O O . GLY A 1 316 ? -19.313 -9.020 1.192 1.00 96.56 316 GLY A O 1
ATOM 2446 N N . CYS A 1 317 ? -18.376 -7.005 0.859 1.00 95.25 317 CYS A N 1
ATOM 2447 C CA . CYS A 1 317 ? -17.423 -7.444 -0.167 1.00 95.25 317 CYS A CA 1
ATOM 2448 C C . CYS A 1 317 ? -16.410 -8.475 0.344 1.00 95.25 317 CYS A C 1
ATOM 2450 O O . CYS A 1 317 ? -15.853 -9.223 -0.452 1.00 95.25 317 CYS A O 1
ATOM 2452 N N . TYR A 1 318 ? -16.145 -8.503 1.649 1.00 95.06 318 TYR A N 1
ATOM 2453 C CA . TYR A 1 318 ? -15.093 -9.340 2.228 1.00 95.06 318 TYR A CA 1
ATOM 2454 C C . TYR A 1 318 ? -15.623 -10.685 2.735 1.00 95.06 318 TYR A C 1
ATOM 2456 O O . TYR A 1 318 ? -14.872 -11.648 2.815 1.00 95.06 318 TYR A O 1
ATOM 2464 N N . ARG A 1 319 ? -16.923 -10.781 3.047 1.00 95.81 319 ARG A N 1
ATOM 2465 C CA . ARG A 1 319 ? -17.551 -11.982 3.628 1.00 95.81 319 ARG A CA 1
ATOM 2466 C C . ARG A 1 319 ? -17.422 -13.276 2.816 1.00 95.81 319 ARG A C 1
ATOM 2468 O O . ARG A 1 319 ? -17.209 -14.307 3.451 1.00 95.81 319 ARG A O 1
ATOM 2475 N N . PRO A 1 320 ? -17.565 -13.279 1.475 1.00 97.38 320 PRO A N 1
ATOM 2476 C CA . PRO A 1 320 ? -17.437 -14.514 0.700 1.00 97.38 320 PRO A CA 1
ATOM 2477 C C . PRO A 1 320 ? -15.978 -14.882 0.383 1.00 97.38 320 PRO A C 1
ATOM 2479 O O . PRO A 1 320 ? -15.736 -15.841 -0.346 1.00 97.38 320 PRO A O 1
ATOM 2482 N N . VAL A 1 321 ? -15.008 -14.115 0.894 1.00 97.62 321 VAL A N 1
ATOM 2483 C CA . VAL A 1 321 ? -13.584 -14.286 0.613 1.00 97.62 321 VAL A CA 1
ATOM 2484 C C . VAL A 1 321 ? -12.873 -14.775 1.868 1.00 97.62 321 VAL A C 1
ATOM 2486 O O . VAL A 1 321 ? -12.834 -14.106 2.899 1.00 97.62 321 VAL A O 1
ATOM 2489 N N . HIS A 1 322 ? -12.260 -15.944 1.759 1.00 97.38 322 HIS A N 1
ATOM 2490 C CA . HIS A 1 322 ? -11.546 -16.615 2.833 1.00 97.38 322 HIS A CA 1
ATOM 2491 C C . HIS A 1 322 ? -10.053 -16.616 2.531 1.00 97.38 322 HIS A C 1
ATOM 2493 O O . HIS A 1 322 ? -9.633 -16.775 1.388 1.00 97.38 322 HIS A O 1
ATOM 2499 N N . ILE A 1 323 ? -9.230 -16.435 3.557 1.00 97.94 323 ILE A N 1
ATOM 2500 C CA . ILE A 1 323 ? -7.773 -16.390 3.415 1.00 97.94 323 ILE A CA 1
ATOM 2501 C C . ILE A 1 323 ? -7.180 -17.419 4.366 1.00 97.94 323 ILE A C 1
ATOM 2503 O O . ILE A 1 323 ? -7.568 -17.484 5.531 1.00 97.94 323 ILE A O 1
ATOM 2507 N N . VAL A 1 324 ? -6.237 -18.215 3.875 1.00 98.38 324 VAL A N 1
ATOM 2508 C CA . VAL A 1 324 ? -5.436 -19.135 4.683 1.00 98.38 324 VAL A CA 1
ATOM 2509 C C . VAL A 1 324 ? -3.978 -18.737 4.519 1.00 98.38 324 VAL A C 1
ATOM 2511 O O . VAL A 1 324 ? -3.397 -18.922 3.457 1.00 98.38 324 VAL A O 1
ATOM 2514 N N . ALA A 1 325 ? -3.381 -18.179 5.568 1.00 98.12 325 ALA A N 1
ATOM 2515 C CA . ALA A 1 325 ? -1.984 -17.762 5.577 1.00 98.12 325 ALA A CA 1
ATOM 2516 C C . ALA A 1 325 ? -1.302 -18.340 6.827 1.00 98.12 325 ALA A C 1
ATOM 2518 O O . ALA A 1 325 ? -1.487 -17.801 7.923 1.00 98.12 325 ALA A O 1
ATOM 2519 N N . PRO A 1 326 ? -0.553 -19.453 6.710 1.00 97.19 326 PRO A N 1
ATOM 2520 C CA . PRO A 1 326 ? 0.049 -20.107 7.868 1.00 97.19 326 PRO A CA 1
ATOM 2521 C C . PRO A 1 326 ? 0.969 -19.158 8.660 1.00 97.19 326 PRO A C 1
ATOM 2523 O O . PRO A 1 326 ? 1.788 -18.471 8.044 1.00 97.19 326 PRO A O 1
ATOM 2526 N N . PRO A 1 327 ? 0.870 -19.105 10.002 1.00 96.81 327 PRO A N 1
ATOM 2527 C CA . PRO A 1 327 ? 1.761 -18.284 10.820 1.00 96.81 327 PRO A CA 1
ATOM 2528 C C . PRO A 1 327 ? 3.229 -18.689 10.656 1.00 96.81 327 PRO A C 1
ATOM 2530 O O . PRO A 1 327 ? 3.535 -19.868 10.481 1.00 96.81 327 PRO A O 1
ATOM 2533 N N . GLY A 1 328 ? 4.137 -17.720 10.748 1.00 97.00 328 GLY A N 1
ATOM 2534 C CA . GLY A 1 328 ? 5.578 -17.945 10.609 1.00 97.00 328 GLY A CA 1
ATOM 2535 C C . GLY A 1 328 ? 6.063 -17.988 9.157 1.00 97.00 328 GLY A C 1
ATOM 2536 O O . GLY A 1 328 ? 7.197 -18.389 8.891 1.00 97.00 328 GLY A O 1
ATOM 2537 N N . THR A 1 329 ? 5.213 -17.595 8.208 1.00 98.50 329 THR A N 1
ATOM 2538 C CA . THR A 1 329 ? 5.546 -17.500 6.780 1.00 98.50 329 THR A CA 1
ATOM 2539 C C . THR A 1 329 ? 5.772 -16.050 6.367 1.00 98.50 329 THR A C 1
ATOM 2541 O O . THR A 1 329 ? 5.372 -15.126 7.074 1.00 98.50 329 THR A O 1
ATOM 2544 N N . ILE A 1 330 ? 6.367 -15.837 5.193 1.00 98.12 330 ILE A N 1
ATOM 2545 C CA . ILE A 1 330 ? 6.590 -14.496 4.628 1.00 98.12 330 ILE A CA 1
ATOM 2546 C C . ILE A 1 330 ? 5.288 -13.693 4.430 1.00 98.12 330 ILE A C 1
ATOM 2548 O O . ILE A 1 330 ? 5.309 -12.467 4.429 1.00 98.12 330 ILE A O 1
ATOM 2552 N N . VAL A 1 331 ? 4.140 -14.371 4.319 1.00 98.25 331 VAL A N 1
ATOM 2553 C CA . VAL A 1 331 ? 2.806 -13.758 4.179 1.00 98.25 331 VAL A CA 1
ATOM 2554 C C . VAL A 1 331 ? 2.017 -13.682 5.497 1.00 98.25 331 VAL A C 1
ATOM 2556 O O . VAL A 1 331 ? 0.882 -13.205 5.514 1.00 98.25 331 VAL A O 1
ATOM 2559 N N . ASN A 1 332 ? 2.564 -14.183 6.604 1.00 97.62 332 ASN A N 1
ATOM 2560 C CA . ASN A 1 332 ? 1.975 -14.049 7.937 1.00 97.62 332 ASN A CA 1
ATOM 2561 C C . ASN A 1 332 ? 3.055 -14.260 9.004 1.00 97.62 332 ASN A C 1
ATOM 2563 O O . ASN A 1 332 ? 3.131 -15.315 9.647 1.00 97.62 332 ASN A O 1
ATOM 2567 N N . CYS A 1 333 ? 3.933 -13.274 9.151 1.00 96.94 333 CYS A N 1
ATOM 2568 C CA . CYS A 1 333 ? 5.069 -13.377 10.053 1.00 96.94 333 CYS A CA 1
ATOM 2569 C C . CYS A 1 333 ? 4.665 -13.303 11.527 1.00 96.94 333 CYS A C 1
ATOM 2571 O O . CYS A 1 333 ? 3.653 -12.710 11.907 1.00 96.94 333 CYS A O 1
ATOM 2573 N N . GLN A 1 334 ? 5.507 -13.884 12.375 1.00 95.00 334 GLN A N 1
ATOM 257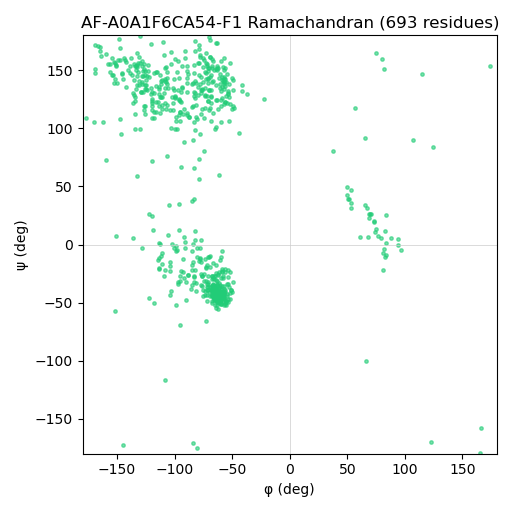4 C CA . GLN A 1 334 ? 5.376 -13.830 13.822 1.00 95.00 334 GLN A CA 1
ATOM 2575 C C . GLN A 1 334 ? 6.423 -12.913 14.447 1.00 95.00 334 GLN A C 1
ATOM 2577 O O . GLN A 1 334 ? 7.522 -12.706 13.926 1.00 95.00 334 GLN A O 1
ATOM 2582 N N . TYR A 1 335 ? 6.052 -12.373 15.603 1.00 94.25 335 TYR A N 1
ATOM 2583 C CA . TYR A 1 335 ? 6.916 -11.528 16.407 1.00 94.25 335 TYR A CA 1
ATOM 2584 C C . TYR A 1 335 ? 8.222 -12.267 16.754 1.00 94.25 335 TYR A C 1
ATOM 2586 O O . TYR A 1 335 ? 8.148 -13.438 17.135 1.00 94.25 335 TYR A O 1
ATOM 2594 N N . PRO A 1 336 ? 9.406 -11.624 16.666 1.00 95.12 336 PRO A N 1
ATOM 2595 C CA . PRO A 1 336 ? 9.647 -10.189 16.460 1.00 95.12 336 PRO A CA 1
ATOM 2596 C C . PRO A 1 336 ? 10.117 -9.800 15.042 1.00 95.12 336 PRO A C 1
ATOM 2598 O O . PRO A 1 336 ? 10.914 -8.873 14.923 1.00 95.12 336 PRO A O 1
ATOM 2601 N N . ALA A 1 337 ? 9.670 -10.477 13.979 1.00 97.19 337 ALA A N 1
ATOM 2602 C CA . ALA A 1 337 ? 10.100 -10.186 12.604 1.00 97.19 337 ALA A CA 1
ATOM 2603 C C . ALA A 1 337 ? 10.032 -8.692 12.215 1.00 97.19 337 ALA A C 1
ATOM 2605 O O . ALA A 1 337 ? 9.086 -7.980 12.566 1.00 97.19 337 ALA A O 1
ATOM 2606 N N . ALA A 1 338 ? 11.020 -8.234 11.446 1.00 97.50 338 ALA A N 1
ATOM 2607 C CA . ALA A 1 338 ? 10.908 -7.004 10.667 1.00 97.50 338 ALA A CA 1
ATOM 2608 C C . ALA A 1 338 ? 9.941 -7.227 9.491 1.00 97.50 338 ALA A C 1
ATOM 2610 O O . ALA A 1 338 ? 9.920 -8.316 8.911 1.00 97.50 338 ALA A O 1
ATOM 2611 N N . LEU A 1 339 ? 9.125 -6.231 9.148 1.00 97.12 339 LEU A N 1
ATOM 2612 C CA . LEU A 1 339 ? 8.000 -6.370 8.219 1.00 97.12 339 LEU A CA 1
ATOM 2613 C C . LEU A 1 339 ? 7.648 -5.096 7.439 1.00 97.12 339 LEU A C 1
ATOM 2615 O O . LEU A 1 339 ? 6.628 -5.058 6.750 1.00 97.12 339 LEU A O 1
ATOM 2619 N N . VAL A 1 340 ? 8.441 -4.025 7.524 1.00 95.19 340 VAL A N 1
ATOM 2620 C CA . VAL A 1 340 ? 8.059 -2.731 6.938 1.00 95.19 340 VAL A CA 1
ATOM 2621 C C . VAL A 1 340 ? 7.887 -2.790 5.412 1.00 95.19 340 VAL A C 1
ATOM 2623 O O . VAL A 1 340 ? 7.074 -2.046 4.861 1.00 95.19 340 VAL A O 1
ATOM 2626 N N . GLY A 1 341 ? 8.573 -3.724 4.740 1.00 95.81 341 GLY A N 1
ATOM 2627 C CA . GLY A 1 341 ? 8.423 -4.007 3.309 1.00 95.81 341 GLY A CA 1
ATOM 2628 C C . GLY A 1 341 ? 7.221 -4.882 2.941 1.00 95.81 341 GLY A C 1
ATOM 2629 O O . GLY A 1 341 ? 6.962 -5.103 1.757 1.00 95.81 341 GLY A O 1
ATOM 2630 N N . GLY A 1 342 ? 6.456 -5.366 3.922 1.00 95.38 342 GLY A N 1
ATOM 2631 C CA . GLY A 1 342 ? 5.233 -6.132 3.700 1.00 95.38 342 GLY A CA 1
ATOM 2632 C C . GLY A 1 342 ? 4.218 -5.369 2.850 1.00 95.38 342 GLY A C 1
ATOM 2633 O O . GLY A 1 342 ? 3.700 -5.904 1.870 1.00 95.38 342 GLY A O 1
ATOM 2634 N N . ASN A 1 343 ? 3.975 -4.095 3.172 1.00 92.31 343 ASN A N 1
ATOM 2635 C CA . ASN A 1 343 ? 3.014 -3.264 2.442 1.00 92.31 343 ASN A CA 1
ATOM 2636 C C . ASN A 1 343 ? 3.518 -2.867 1.048 1.00 92.31 343 ASN A C 1
ATOM 2638 O O . ASN A 1 343 ? 2.711 -2.796 0.123 1.00 92.31 343 ASN A O 1
ATOM 2642 N N . THR A 1 344 ? 4.816 -2.598 0.887 1.00 93.75 344 THR A N 1
ATOM 2643 C CA . THR A 1 344 ? 5.370 -1.998 -0.340 1.00 93.75 344 THR A CA 1
ATOM 2644 C C . THR A 1 344 ? 5.845 -3.026 -1.364 1.00 93.75 344 THR A C 1
ATOM 2646 O O . THR A 1 344 ? 5.752 -2.771 -2.560 1.00 93.75 344 THR A O 1
ATOM 2649 N N . GLU A 1 345 ? 6.280 -4.210 -0.917 1.00 95.75 345 GLU A N 1
ATOM 2650 C CA . GLU A 1 345 ? 6.858 -5.243 -1.786 1.00 95.75 345 GLU A CA 1
ATOM 2651 C C . GLU A 1 345 ? 6.032 -6.538 -1.789 1.00 95.75 345 GLU A C 1
ATOM 2653 O O . GLU A 1 345 ? 5.659 -7.041 -2.850 1.00 95.75 345 GLU A O 1
ATOM 2658 N N . VAL A 1 346 ? 5.691 -7.076 -0.611 1.00 96.88 346 VAL A N 1
ATOM 2659 C CA . VAL A 1 346 ? 4.983 -8.369 -0.502 1.00 96.88 346 VAL A CA 1
ATOM 2660 C C . VAL A 1 346 ? 3.516 -8.247 -0.918 1.00 96.88 346 VAL A C 1
ATOM 2662 O O . VAL A 1 346 ? 3.013 -9.082 -1.663 1.00 96.88 346 VAL A O 1
ATOM 2665 N N . SER A 1 347 ? 2.821 -7.194 -0.494 1.00 96.44 347 SER A N 1
ATOM 2666 C CA . SER A 1 347 ? 1.416 -6.940 -0.840 1.00 96.44 347 SER A CA 1
ATOM 2667 C C . SER A 1 347 ? 1.154 -6.853 -2.355 1.00 96.44 347 SER A C 1
ATOM 2669 O O . SER A 1 347 ? 0.301 -7.596 -2.859 1.00 96.44 347 SER A O 1
ATOM 2671 N N . PRO A 1 348 ? 1.884 -6.032 -3.142 1.00 95.50 348 PRO A N 1
ATOM 2672 C CA . PRO A 1 348 ? 1.688 -6.034 -4.588 1.00 95.50 348 PRO A CA 1
ATOM 2673 C C . PRO A 1 348 ? 2.094 -7.366 -5.229 1.00 95.50 348 PRO A C 1
ATOM 2675 O O . PRO A 1 348 ? 1.460 -7.776 -6.199 1.00 95.50 348 PRO A O 1
ATOM 2678 N N . ARG A 1 349 ? 3.067 -8.093 -4.657 1.00 96.44 349 ARG A N 1
ATOM 2679 C CA . ARG A 1 349 ? 3.412 -9.449 -5.108 1.00 96.44 349 ARG A CA 1
ATOM 2680 C C . ARG A 1 349 ? 2.257 -10.428 -4.925 1.00 96.44 349 ARG A C 1
ATOM 2682 O O . ARG A 1 349 ? 1.925 -11.155 -5.853 1.00 96.44 349 ARG A O 1
ATOM 2689 N N . VAL A 1 350 ? 1.618 -10.420 -3.757 1.00 97.94 350 VAL A N 1
ATOM 2690 C CA . VAL A 1 350 ? 0.429 -11.237 -3.477 1.00 97.94 350 VAL A CA 1
ATOM 2691 C C . VAL A 1 350 ? -0.705 -10.889 -4.444 1.00 97.94 350 VAL A C 1
ATOM 2693 O O . VAL A 1 350 ? -1.360 -11.792 -4.957 1.00 97.94 350 VAL A O 1
ATOM 2696 N N . THR A 1 351 ? -0.899 -9.603 -4.750 1.00 97.75 351 THR A N 1
ATOM 2697 C CA . THR A 1 351 ? -1.913 -9.159 -5.723 1.00 97.75 351 THR A CA 1
ATOM 2698 C C . THR A 1 351 ? -1.642 -9.739 -7.119 1.00 97.75 351 THR A C 1
ATOM 2700 O O . THR A 1 351 ? -2.534 -10.350 -7.708 1.00 97.75 351 THR A O 1
ATOM 2703 N N . ASP A 1 352 ? -0.405 -9.622 -7.621 1.00 96.94 352 ASP A N 1
ATOM 2704 C CA . ASP A 1 352 ? 0.018 -10.198 -8.909 1.00 96.94 352 ASP A CA 1
ATOM 2705 C C . ASP A 1 352 ? -0.129 -11.729 -8.943 1.00 96.94 352 ASP A C 1
ATOM 2707 O O . ASP A 1 352 ? -0.507 -12.288 -9.971 1.00 96.94 352 ASP A O 1
ATOM 2711 N N . ILE A 1 353 ? 0.132 -12.422 -7.830 1.00 97.88 353 ILE A N 1
ATOM 2712 C CA . ILE A 1 353 ? -0.029 -13.880 -7.732 1.00 97.88 353 ILE A CA 1
ATOM 2713 C C . ILE A 1 353 ? -1.507 -14.278 -7.823 1.00 97.88 353 ILE A C 1
ATOM 2715 O O . ILE A 1 353 ? -1.845 -15.209 -8.553 1.00 97.88 353 ILE A O 1
ATOM 2719 N N . VAL A 1 354 ? -2.403 -13.565 -7.131 1.00 98.44 354 VAL A N 1
ATOM 2720 C CA . VAL A 1 354 ? -3.853 -13.815 -7.224 1.00 98.44 354 VAL A CA 1
ATOM 2721 C C . VAL A 1 354 ? -4.356 -13.538 -8.644 1.00 98.44 354 VAL A C 1
ATOM 2723 O O . VAL A 1 354 ? -5.165 -14.306 -9.165 1.00 98.44 354 VAL A O 1
ATOM 2726 N N . PHE A 1 355 ? -3.843 -12.497 -9.309 1.00 98.12 355 PHE A N 1
ATOM 2727 C CA . PHE A 1 355 ? -4.085 -12.275 -10.737 1.00 98.12 355 PHE A CA 1
ATOM 2728 C C . PHE A 1 355 ? -3.583 -13.445 -11.583 1.00 98.12 355 PHE A C 1
ATOM 2730 O O . PHE A 1 355 ? -4.359 -13.996 -12.356 1.00 98.12 355 PHE A O 1
ATOM 2737 N N . GLY A 1 356 ? -2.335 -13.882 -11.415 1.00 97.62 356 GLY A N 1
ATOM 2738 C CA . GLY A 1 356 ? -1.767 -15.011 -12.157 1.00 97.62 356 GLY A CA 1
ATOM 2739 C C . GLY A 1 356 ? -2.567 -16.309 -11.997 1.00 97.62 356 GLY A C 1
ATOM 2740 O O . GLY A 1 356 ? -2.781 -17.029 -12.975 1.00 97.62 356 GLY A O 1
ATOM 2741 N N . ALA A 1 357 ? -3.087 -16.577 -10.797 1.00 98.38 357 ALA A N 1
ATOM 2742 C CA . ALA A 1 357 ? -3.997 -17.692 -10.550 1.00 98.38 357 ALA A CA 1
ATOM 2743 C C . ALA A 1 357 ? -5.313 -17.510 -11.329 1.00 98.38 357 ALA A C 1
ATOM 2745 O O . ALA A 1 357 ? -5.680 -18.350 -12.150 1.00 98.38 357 ALA A O 1
ATOM 2746 N N . LEU A 1 358 ? -5.994 -16.374 -11.154 1.00 98.44 358 LEU A N 1
ATOM 2747 C CA . LEU A 1 358 ? -7.289 -16.110 -11.791 1.00 98.44 358 LEU A CA 1
ATOM 2748 C C . LEU A 1 358 ? -7.213 -15.908 -13.313 1.00 98.44 358 LEU A C 1
ATOM 2750 O O . LEU A 1 358 ? -8.222 -16.099 -13.992 1.00 98.44 358 LEU A O 1
ATOM 2754 N N . ALA A 1 359 ? -6.044 -15.600 -13.883 1.00 97.81 359 ALA A N 1
ATOM 2755 C CA . ALA A 1 359 ? -5.832 -15.525 -15.332 1.00 97.81 359 ALA A CA 1
ATOM 2756 C C . ALA A 1 359 ? -6.139 -16.856 -16.043 1.00 97.81 359 ALA A C 1
ATOM 2758 O O . ALA A 1 359 ? -6.457 -16.870 -17.230 1.00 97.81 359 ALA A O 1
ATOM 2759 N N . GLN A 1 360 ? -6.073 -17.976 -15.316 1.00 97.75 360 GLN A N 1
ATOM 2760 C CA . GLN A 1 360 ? -6.425 -19.307 -15.817 1.00 97.75 360 GLN A CA 1
ATOM 2761 C C . GLN A 1 360 ? -7.945 -19.506 -15.940 1.00 97.75 360 GLN A C 1
ATOM 2763 O O . GLN A 1 360 ? -8.392 -20.311 -16.754 1.00 97.75 360 GLN A O 1
ATOM 2768 N N . ALA A 1 361 ? -8.734 -18.769 -15.152 1.00 97.56 361 ALA A N 1
ATOM 2769 C CA . ALA A 1 361 ? -10.185 -18.918 -15.039 1.00 97.56 361 ALA A CA 1
ATOM 2770 C C . ALA A 1 361 ? -10.959 -17.825 -15.794 1.00 97.56 361 ALA A C 1
ATOM 2772 O O . ALA A 1 361 ? -11.978 -18.093 -16.428 1.00 97.56 361 ALA A O 1
ATOM 2773 N N . ILE A 1 362 ? -10.472 -16.584 -15.723 1.00 97.44 362 ILE A N 1
ATOM 2774 C CA . ILE A 1 362 ? -11.108 -15.379 -16.273 1.00 97.44 362 ILE A CA 1
ATOM 2775 C C . ILE A 1 362 ? -10.100 -14.525 -17.072 1.00 97.44 362 ILE A C 1
ATOM 2777 O O . ILE A 1 362 ? -9.893 -13.347 -16.758 1.00 97.44 362 ILE A O 1
ATOM 2781 N N . PRO A 1 363 ? -9.471 -15.082 -18.127 1.00 96.00 363 PRO A N 1
ATOM 2782 C CA . PRO A 1 363 ? -8.379 -14.433 -18.867 1.00 96.00 363 PRO A CA 1
ATOM 2783 C C . PRO A 1 363 ? -8.754 -13.065 -19.461 1.00 96.00 363 PRO A C 1
ATOM 2785 O O . PRO A 1 363 ? -7.910 -12.178 -19.566 1.00 96.00 363 PRO A O 1
ATOM 2788 N N . ASP A 1 364 ? -10.031 -12.853 -19.784 1.00 95.38 364 ASP A N 1
ATOM 2789 C CA . ASP A 1 364 ? -10.531 -11.612 -20.390 1.00 95.38 364 ASP A CA 1
ATOM 2790 C C . ASP A 1 364 ? -10.698 -10.450 -19.392 1.00 95.38 364 ASP A C 1
ATOM 2792 O O . ASP A 1 364 ? -11.044 -9.333 -19.785 1.00 95.38 364 ASP A O 1
ATOM 2796 N N . ARG A 1 365 ? -10.447 -10.684 -18.096 1.00 95.75 365 ARG A N 1
ATOM 2797 C CA . ARG A 1 365 ? -10.541 -9.672 -17.024 1.00 95.75 365 ARG A CA 1
ATOM 2798 C C . ARG A 1 365 ? -9.191 -9.329 -16.399 1.00 95.75 365 ARG A C 1
ATOM 2800 O O . ARG A 1 365 ? -9.060 -8.267 -15.795 1.00 95.75 365 ARG A O 1
ATOM 2807 N N . VAL A 1 366 ? -8.202 -10.210 -16.527 1.00 97.69 366 VAL A N 1
ATOM 2808 C CA . VAL A 1 366 ? -6.968 -10.149 -15.739 1.00 97.69 366 VAL A CA 1
ATOM 2809 C C . VAL A 1 366 ? -5.841 -9.445 -16.507 1.00 97.69 366 VAL A C 1
ATOM 2811 O O . VAL A 1 366 ? -5.526 -9.846 -17.632 1.00 97.69 366 VAL A O 1
ATOM 2814 N N . PRO A 1 367 ? -5.214 -8.397 -15.936 1.00 97.50 367 PRO A N 1
ATOM 2815 C CA . PRO A 1 367 ? -4.024 -7.785 -16.517 1.00 97.50 367 PRO A CA 1
ATOM 2816 C C . PRO A 1 367 ? -2.778 -8.654 -16.307 1.00 97.50 367 PRO A C 1
ATOM 2818 O O . PRO A 1 367 ? -2.728 -9.482 -15.402 1.00 97.50 367 PRO A O 1
ATOM 2821 N N . ALA A 1 368 ? -1.742 -8.425 -17.114 1.00 97.88 368 ALA A N 1
ATOM 2822 C CA . ALA A 1 368 ? -0.401 -8.938 -16.833 1.00 97.88 368 ALA A CA 1
ATOM 2823 C C . ALA A 1 368 ? 0.194 -8.334 -15.542 1.00 97.88 368 ALA A C 1
ATOM 2825 O O . ALA A 1 368 ? -0.384 -7.417 -14.954 1.00 97.88 368 ALA A O 1
ATOM 2826 N N . SER A 1 369 ? 1.360 -8.831 -15.114 1.00 96.75 369 SER A N 1
ATOM 2827 C CA . SER A 1 369 ? 2.016 -8.379 -13.881 1.00 96.75 369 SER A CA 1
ATOM 2828 C C . SER A 1 369 ? 2.324 -6.887 -13.910 1.00 96.75 369 SER A C 1
ATOM 2830 O O . SER A 1 369 ? 2.729 -6.314 -14.930 1.00 96.75 369 SER A O 1
ATOM 2832 N N . LEU A 1 370 ? 2.152 -6.263 -12.755 1.00 95.00 370 LEU A N 1
ATOM 2833 C CA . LEU A 1 370 ? 2.620 -4.916 -12.487 1.00 95.00 370 LEU A CA 1
ATOM 2834 C C . LEU A 1 370 ? 4.145 -4.912 -12.326 1.00 95.00 370 LEU A C 1
ATOM 2836 O O . LEU A 1 370 ? 4.768 -5.920 -12.006 1.00 95.00 370 LEU A O 1
ATOM 2840 N N . GLY A 1 371 ? 4.742 -3.728 -12.395 1.00 95.31 371 GLY A N 1
ATOM 2841 C CA . GLY A 1 371 ? 6.117 -3.504 -11.965 1.00 95.31 371 GLY A CA 1
ATOM 2842 C C . GLY A 1 371 ? 6.424 -3.992 -10.540 1.00 95.31 371 GLY A C 1
ATOM 2843 O O . GLY A 1 371 ? 7.570 -4.312 -10.284 1.00 95.31 371 GLY A O 1
ATOM 2844 N N . GLY A 1 372 ? 5.435 -4.123 -9.641 1.00 93.19 372 GLY A N 1
ATOM 2845 C CA . GLY A 1 372 ? 5.516 -4.982 -8.443 1.00 93.19 372 GLY A CA 1
ATOM 2846 C C . GLY A 1 372 ? 6.478 -4.555 -7.322 1.00 93.19 372 GLY A C 1
ATOM 2847 O O . GLY A 1 372 ? 6.961 -5.422 -6.595 1.00 93.19 372 GLY A O 1
ATOM 2848 N N . THR A 1 373 ? 6.774 -3.258 -7.213 1.00 95.31 373 THR A N 1
ATOM 2849 C CA . THR A 1 373 ? 7.639 -2.616 -6.199 1.00 95.31 373 THR A CA 1
ATOM 2850 C C . THR A 1 373 ? 7.195 -1.162 -6.040 1.00 95.31 373 THR A C 1
ATOM 2852 O O . THR A 1 373 ? 6.778 -0.549 -7.028 1.00 95.31 373 THR A O 1
ATOM 2855 N N . SER A 1 374 ? 7.284 -0.593 -4.835 1.00 94.56 374 SER A N 1
ATOM 2856 C CA . SER A 1 374 ? 7.059 0.850 -4.629 1.00 94.56 374 SER A CA 1
ATOM 2857 C C . SER A 1 374 ? 8.316 1.689 -4.887 1.00 94.56 374 SER A C 1
ATOM 2859 O O . SER A 1 374 ? 8.245 2.919 -4.868 1.00 94.56 374 SER A O 1
ATOM 2861 N N . CYS A 1 375 ? 9.468 1.053 -5.138 1.00 96.06 375 CYS A N 1
ATOM 2862 C CA . CYS A 1 375 ? 10.741 1.738 -5.374 1.00 96.06 375 CYS A CA 1
ATOM 2863 C C . CYS A 1 375 ? 11.094 2.725 -4.246 1.00 96.06 375 CYS A C 1
ATOM 2865 O O . CYS A 1 375 ? 11.431 3.886 -4.495 1.00 96.06 375 CYS A O 1
ATOM 2867 N N . CYS A 1 376 ? 10.969 2.274 -2.997 1.00 95.81 376 CYS A N 1
ATOM 2868 C CA . CYS A 1 376 ? 11.115 3.125 -1.827 1.00 95.81 376 CYS A CA 1
ATOM 2869 C C . CYS A 1 376 ? 12.567 3.586 -1.656 1.00 95.81 376 CYS A C 1
ATOM 2871 O O . CYS A 1 376 ? 13.478 2.773 -1.479 1.00 95.81 376 CYS A O 1
ATOM 2873 N N . PHE A 1 377 ? 12.779 4.900 -1.650 1.00 96.56 377 PHE A N 1
ATOM 2874 C CA . PHE A 1 377 ? 14.066 5.543 -1.398 1.00 96.56 377 PHE A CA 1
ATOM 2875 C C . PHE A 1 377 ? 13.914 6.547 -0.259 1.00 96.56 377 PHE A C 1
ATOM 2877 O O . PHE A 1 377 ? 13.207 7.539 -0.372 1.00 96.56 377 PHE A O 1
ATOM 2884 N N . LEU A 1 378 ? 14.533 6.289 0.882 1.00 96.00 378 LEU A N 1
ATOM 2885 C CA . LEU A 1 378 ? 14.296 7.100 2.069 1.00 96.00 378 LEU A CA 1
ATOM 2886 C C . LEU A 1 378 ? 15.525 7.929 2.329 1.00 96.00 378 LEU A C 1
ATOM 2888 O O . LEU A 1 378 ? 16.646 7.450 2.154 1.00 96.00 378 LEU A O 1
ATOM 2892 N N . PHE A 1 379 ? 15.327 9.159 2.773 1.00 96.31 379 PHE A N 1
ATOM 2893 C CA . PHE A 1 379 ? 16.449 10.013 3.092 1.00 96.31 379 PHE A CA 1
ATOM 2894 C C . PHE A 1 379 ? 16.108 11.034 4.167 1.00 96.31 379 PHE A C 1
ATOM 2896 O O . PHE A 1 379 ? 14.958 11.414 4.378 1.00 96.31 379 PHE A O 1
ATOM 2903 N N . GLY A 1 380 ? 17.142 11.500 4.850 1.00 96.44 380 GLY A N 1
ATOM 2904 C CA . GLY A 1 380 ? 17.016 12.527 5.867 1.00 96.44 380 GLY A CA 1
ATOM 2905 C C . GLY A 1 380 ? 18.366 13.069 6.299 1.00 96.44 380 GLY A C 1
ATOM 2906 O O . GLY A 1 380 ? 19.428 12.563 5.923 1.00 96.44 380 GLY A O 1
ATOM 2907 N N . GLY A 1 381 ? 18.319 14.121 7.102 1.00 96.00 381 GLY A N 1
ATOM 2908 C CA . GLY A 1 381 ? 19.499 14.800 7.612 1.00 96.00 381 GLY A CA 1
ATOM 2909 C C . GLY A 1 381 ? 19.136 16.147 8.212 1.00 96.00 381 GLY A C 1
ATOM 2910 O O . GLY A 1 381 ? 17.987 16.385 8.580 1.00 96.00 381 GLY A O 1
ATOM 2911 N N . THR A 1 382 ? 20.117 17.038 8.282 1.00 95.75 382 THR A N 1
ATOM 2912 C CA . THR A 1 382 ? 19.919 18.422 8.720 1.00 95.75 382 THR A CA 1
ATOM 2913 C C . THR A 1 382 ? 19.830 19.327 7.501 1.00 95.75 382 THR A C 1
ATOM 2915 O O . THR A 1 382 ? 20.704 19.293 6.636 1.00 95.75 382 THR A O 1
ATOM 2918 N N . HIS A 1 383 ? 18.771 20.125 7.404 1.00 94.69 383 HIS A N 1
ATOM 2919 C CA . HIS A 1 383 ? 18.589 21.055 6.297 1.00 94.69 383 HIS A CA 1
ATOM 2920 C C . HIS A 1 383 ? 19.639 22.178 6.388 1.00 94.69 383 HIS A C 1
ATOM 2922 O O . HIS A 1 383 ? 19.726 22.822 7.439 1.00 94.69 383 HIS A O 1
ATOM 2928 N N . PRO A 1 384 ? 20.416 22.456 5.323 1.00 94.25 384 PRO A N 1
ATOM 2929 C CA . PRO A 1 384 ? 21.536 23.398 5.389 1.00 94.25 384 PRO A CA 1
ATOM 2930 C C . PRO A 1 384 ? 21.097 24.834 5.708 1.00 94.25 384 PRO A C 1
ATOM 2932 O O . PRO A 1 384 ? 21.782 25.518 6.461 1.00 94.25 384 PRO A O 1
ATOM 2935 N N . ASP A 1 385 ? 19.933 25.263 5.208 1.00 93.06 385 ASP A N 1
ATOM 2936 C CA . ASP A 1 385 ? 19.471 26.648 5.396 1.00 93.06 385 ASP A CA 1
ATOM 2937 C C . ASP A 1 385 ? 18.759 26.900 6.735 1.00 93.06 385 ASP A C 1
ATOM 2939 O O . ASP A 1 385 ? 18.762 28.023 7.232 1.00 93.06 385 ASP A O 1
ATOM 2943 N N . THR A 1 386 ? 18.130 25.879 7.332 1.00 93.19 386 THR A N 1
ATOM 2944 C CA . THR A 1 386 ? 17.295 26.045 8.540 1.00 93.19 386 THR A CA 1
ATOM 2945 C C . THR A 1 386 ? 17.905 25.410 9.785 1.00 93.19 386 THR A C 1
ATOM 2947 O O . THR A 1 386 ? 17.463 25.701 10.896 1.00 93.19 386 THR A O 1
ATOM 2950 N N . GLY A 1 387 ? 18.887 24.517 9.627 1.00 94.19 387 GLY A N 1
ATOM 2951 C CA . GLY A 1 387 ? 19.470 23.740 10.721 1.00 94.19 387 GLY A CA 1
ATOM 2952 C C . GLY A 1 387 ? 18.520 22.708 11.341 1.00 94.19 387 GLY A C 1
ATOM 2953 O O . GLY A 1 387 ? 18.869 22.099 12.349 1.00 94.19 387 GLY A O 1
ATOM 2954 N N . GLN A 1 388 ? 17.325 22.501 10.776 1.00 93.31 388 GLN A N 1
ATOM 2955 C CA . GLN A 1 388 ? 16.338 21.552 11.295 1.00 93.31 388 GLN A CA 1
ATOM 2956 C C . GLN A 1 388 ? 16.526 20.160 10.697 1.00 93.31 388 GLN A C 1
ATOM 2958 O O . GLN A 1 388 ? 16.929 20.016 9.541 1.00 93.31 388 GLN A O 1
ATOM 2963 N N . LEU A 1 389 ? 16.187 19.129 11.473 1.00 94.69 389 LEU A N 1
ATOM 2964 C CA . LEU A 1 389 ? 16.098 17.771 10.951 1.00 94.69 389 LEU A CA 1
ATOM 2965 C C . LEU A 1 389 ? 14.942 17.659 9.955 1.00 94.69 389 LEU A C 1
ATOM 2967 O O . LEU A 1 389 ? 13.855 18.191 10.181 1.00 94.69 389 LEU A O 1
ATOM 2971 N N . TYR A 1 390 ? 15.173 16.910 8.886 1.00 94.69 390 TYR A N 1
ATOM 2972 C CA . TYR A 1 390 ? 14.148 16.494 7.943 1.00 94.69 390 TYR A CA 1
ATOM 2973 C C . TYR A 1 390 ? 14.275 14.999 7.657 1.00 94.69 390 TYR A C 1
ATOM 2975 O O . TYR A 1 390 ? 15.346 14.398 7.782 1.00 94.69 390 TYR A O 1
ATOM 2983 N N . SER A 1 391 ? 13.154 14.412 7.265 1.00 94.56 391 SER A N 1
ATOM 2984 C CA . SER A 1 391 ? 13.018 13.009 6.899 1.00 94.56 391 SER A CA 1
ATOM 2985 C C . SER A 1 391 ? 11.994 12.914 5.773 1.00 94.56 391 SER A C 1
ATOM 2987 O O . SER A 1 391 ? 11.026 13.686 5.752 1.00 94.56 391 SER A O 1
ATOM 2989 N N . HIS A 1 392 ? 12.223 12.027 4.813 1.00 93.38 392 HIS A N 1
ATOM 2990 C CA . HIS A 1 392 ? 11.314 11.808 3.700 1.00 93.38 392 HIS A CA 1
ATOM 2991 C C . HIS A 1 392 ? 11.240 10.333 3.318 1.00 93.38 392 HIS A C 1
ATOM 2993 O O . HIS A 1 392 ? 12.257 9.650 3.175 1.00 93.38 392 HIS A O 1
ATOM 2999 N N . PHE A 1 393 ? 10.004 9.890 3.108 1.00 93.06 393 PHE A N 1
ATOM 3000 C CA . PHE A 1 393 ? 9.654 8.622 2.498 1.00 93.06 393 PHE A CA 1
ATOM 3001 C C . PHE A 1 393 ? 9.342 8.878 1.018 1.00 93.06 393 PHE A C 1
ATOM 3003 O O . PHE A 1 393 ? 8.265 9.368 0.686 1.00 93.06 393 PHE A O 1
ATOM 3010 N N . HIS A 1 394 ? 10.303 8.602 0.132 1.00 93.44 394 HIS A N 1
ATOM 3011 C CA . HIS A 1 394 ? 10.093 8.717 -1.312 1.00 93.44 394 HIS A CA 1
ATOM 3012 C C . HIS A 1 394 ? 9.729 7.361 -1.909 1.00 93.44 394 HIS A C 1
ATOM 3014 O O . HIS A 1 394 ? 10.297 6.335 -1.532 1.00 93.44 394 HIS A O 1
ATOM 3020 N N . PHE A 1 395 ? 8.835 7.365 -2.890 1.00 93.12 395 PHE A N 1
ATOM 3021 C CA . PHE A 1 395 ? 8.457 6.199 -3.683 1.00 93.12 395 PHE A CA 1
ATOM 3022 C C . PHE A 1 395 ? 8.183 6.629 -5.128 1.00 93.12 395 PHE A C 1
ATOM 3024 O O . PHE A 1 395 ? 7.958 7.811 -5.406 1.00 93.12 395 PHE A O 1
ATOM 3031 N N . GLU A 1 396 ? 8.221 5.681 -6.063 1.00 94.12 396 GLU A N 1
ATOM 3032 C CA . GLU A 1 396 ? 8.052 5.963 -7.491 1.00 94.12 396 GLU A CA 1
ATOM 3033 C C . GLU A 1 396 ? 6.902 5.188 -8.126 1.00 94.12 396 GLU A C 1
ATOM 3035 O O . GLU A 1 396 ? 6.509 4.106 -7.690 1.00 94.12 396 GLU A O 1
ATOM 3040 N N . GLY A 1 397 ? 6.374 5.768 -9.204 1.00 94.44 397 GLY A N 1
ATOM 3041 C CA . GLY A 1 397 ? 5.440 5.084 -10.086 1.00 94.44 397 GLY A CA 1
ATOM 3042 C C . GLY A 1 397 ? 6.147 4.033 -10.938 1.00 94.44 397 GLY A C 1
ATOM 3043 O O . GLY A 1 397 ? 7.291 4.211 -11.355 1.00 94.44 397 GLY A O 1
ATOM 3044 N N . ILE A 1 398 ? 5.427 2.961 -11.241 1.00 96.69 398 ILE A N 1
ATOM 3045 C CA . ILE A 1 398 ? 5.888 1.824 -12.036 1.00 96.69 398 ILE A CA 1
ATOM 3046 C C . ILE A 1 398 ? 5.012 1.650 -13.284 1.00 96.69 398 ILE A C 1
ATOM 3048 O O . ILE A 1 398 ? 3.979 2.308 -13.443 1.00 96.69 398 ILE A O 1
ATOM 3052 N N . GLY A 1 399 ? 5.399 0.752 -14.186 1.00 97.75 399 GLY A N 1
ATOM 3053 C CA . GLY A 1 399 ? 4.528 0.319 -15.275 1.00 97.75 399 GLY A CA 1
ATOM 3054 C C . GLY A 1 399 ? 3.508 -0.728 -14.819 1.00 97.75 399 GLY A C 1
ATOM 3055 O O . GLY A 1 399 ? 3.871 -1.740 -14.227 1.00 97.75 399 GLY A O 1
ATOM 3056 N N . TRP A 1 400 ? 2.223 -0.525 -15.103 1.00 97.69 400 TRP A N 1
ATOM 3057 C CA . TRP A 1 400 ? 1.179 -1.535 -14.866 1.00 97.69 400 TRP A CA 1
ATOM 3058 C C . TRP A 1 400 ? 1.121 -2.542 -16.016 1.00 97.69 400 TRP A C 1
ATOM 3060 O O . TRP A 1 400 ? 1.467 -2.204 -17.145 1.00 97.69 400 TRP A O 1
ATOM 3070 N N . GLY A 1 401 ? 0.653 -3.764 -15.774 1.00 98.06 401 GLY A N 1
ATOM 3071 C CA . GLY A 1 401 ? 0.556 -4.770 -16.830 1.00 98.06 401 GLY A CA 1
ATOM 3072 C C . GLY A 1 401 ? -0.415 -4.399 -17.954 1.00 98.06 401 GLY A C 1
ATOM 3073 O O . GLY A 1 401 ? -1.407 -3.690 -17.750 1.00 98.06 401 GLY A O 1
ATOM 3074 N N . GLY A 1 402 ? -0.133 -4.898 -19.158 1.00 98.19 402 GLY A N 1
ATOM 3075 C CA . GLY A 1 402 ? -1.068 -4.871 -20.279 1.00 98.19 402 GLY A CA 1
ATOM 3076 C C . GLY A 1 402 ? -2.389 -5.525 -19.874 1.00 98.19 402 GLY A C 1
ATOM 3077 O O . GLY A 1 402 ? -2.407 -6.526 -19.159 1.00 98.19 402 GLY A O 1
ATOM 3078 N N . ARG A 1 403 ? -3.509 -4.944 -20.298 1.00 97.50 403 ARG A N 1
ATOM 3079 C CA . ARG A 1 403 ? -4.857 -5.439 -19.994 1.00 97.50 403 ARG A CA 1
ATOM 3080 C C . ARG A 1 403 ? -5.396 -6.232 -21.183 1.00 97.50 403 ARG A C 1
ATOM 3082 O O . ARG A 1 403 ? -4.992 -5.953 -22.310 1.00 97.50 403 ARG A O 1
ATOM 3089 N N . PRO A 1 404 ? -6.399 -7.099 -20.984 1.00 97.06 404 PRO A N 1
ATOM 3090 C CA . PRO A 1 404 ? -7.074 -7.795 -22.081 1.00 97.06 404 PRO A CA 1
ATOM 3091 C C . PRO A 1 404 ? -7.617 -6.863 -23.166 1.00 97.06 404 PRO A C 1
ATOM 3093 O O . PRO A 1 404 ? -7.686 -7.234 -24.332 1.00 97.06 404 PRO A O 1
ATOM 3096 N N . THR A 1 405 ? -7.954 -5.623 -22.799 1.00 96.81 405 THR A N 1
ATOM 3097 C CA . THR A 1 405 ? -8.588 -4.657 -23.705 1.00 96.81 405 THR A CA 1
ATOM 3098 C C . THR A 1 405 ? -7.740 -3.426 -24.037 1.00 96.81 405 THR A C 1
ATOM 3100 O O . THR A 1 405 ? -8.165 -2.626 -24.867 1.00 96.81 405 THR A O 1
ATOM 3103 N N . LYS A 1 406 ? -6.637 -3.161 -23.314 1.00 97.62 406 LYS A N 1
ATOM 3104 C CA . LYS A 1 406 ? -5.889 -1.883 -23.381 1.00 97.62 406 LYS A CA 1
ATOM 3105 C C . LYS A 1 406 ? -4.444 -2.046 -22.911 1.00 97.62 406 LYS A C 1
ATOM 3107 O O . LYS A 1 406 ? -4.167 -2.877 -22.059 1.00 97.62 406 LYS A O 1
ATOM 3112 N N . ASP A 1 407 ? -3.547 -1.178 -23.368 1.00 98.62 407 ASP A N 1
ATOM 3113 C CA . ASP A 1 407 ? -2.178 -1.101 -22.830 1.00 98.62 407 ASP A CA 1
ATOM 3114 C C . ASP A 1 407 ? -2.178 -0.776 -21.324 1.00 98.62 407 ASP A C 1
ATOM 3116 O O . ASP A 1 407 ? -3.159 -0.242 -20.796 1.00 98.62 407 ASP A O 1
ATOM 3120 N N . GLY A 1 408 ? -1.101 -1.118 -20.625 1.00 97.88 408 GLY A N 1
ATOM 3121 C CA . GLY A 1 408 ? -0.897 -0.797 -19.216 1.00 97.88 408 GLY A CA 1
ATOM 3122 C C . GLY A 1 408 ? -0.613 0.690 -18.998 1.00 97.88 408 GLY A C 1
ATOM 3123 O O . GLY A 1 408 ? -0.111 1.382 -19.885 1.00 97.88 408 GLY A O 1
ATOM 3124 N N . ASN A 1 409 ? -0.947 1.194 -17.810 1.00 96.81 409 ASN A N 1
ATOM 3125 C CA . ASN A 1 409 ? -0.660 2.580 -17.444 1.00 96.81 409 ASN A CA 1
ATOM 3126 C C . ASN A 1 409 ? 0.833 2.735 -17.100 1.00 96.81 409 ASN A C 1
ATOM 3128 O O . ASN A 1 409 ? 1.378 1.915 -16.363 1.00 96.81 409 ASN A O 1
ATOM 3132 N N . SER A 1 410 ? 1.485 3.774 -17.619 1.00 97.38 410 SER A N 1
ATOM 3133 C CA . SER A 1 410 ? 2.885 4.099 -17.308 1.00 97.38 410 SER A CA 1
ATOM 3134 C C . SER A 1 410 ? 2.979 4.994 -16.073 1.00 97.38 410 SER A C 1
ATOM 3136 O O . SER A 1 410 ? 2.116 5.851 -15.897 1.00 97.38 410 SER A O 1
ATOM 3138 N N . GLN A 1 411 ? 4.043 4.841 -15.276 1.00 94.38 411 GLN A N 1
ATOM 3139 C CA . GLN A 1 411 ? 4.339 5.694 -14.113 1.00 94.38 411 GLN A CA 1
ATOM 3140 C C . GLN A 1 411 ? 3.135 5.872 -13.167 1.00 94.38 411 GLN A C 1
ATOM 3142 O O . GLN A 1 411 ? 2.766 6.980 -12.781 1.00 94.38 411 GLN A O 1
ATOM 3147 N N . VAL A 1 412 ? 2.504 4.766 -12.786 1.00 94.12 412 VAL A N 1
ATOM 3148 C CA . VAL A 1 412 ? 1.443 4.772 -11.775 1.00 94.12 412 VAL A CA 1
ATOM 3149 C C . VAL A 1 412 ? 1.964 4.059 -10.544 1.00 94.12 412 VAL A C 1
ATOM 3151 O O . VAL A 1 412 ? 2.647 3.040 -10.664 1.00 94.12 412 VAL A O 1
ATOM 3154 N N . ILE A 1 413 ? 1.664 4.601 -9.363 1.00 92.75 413 ILE A N 1
ATOM 3155 C CA . ILE A 1 413 ? 1.992 3.941 -8.097 1.00 92.75 413 ILE A CA 1
ATOM 3156 C C . ILE A 1 413 ? 1.493 2.499 -8.140 1.00 92.75 413 ILE A C 1
ATOM 3158 O O . ILE A 1 413 ? 0.485 2.180 -8.782 1.00 92.75 413 ILE A O 1
ATOM 3162 N N . VAL A 1 414 ? 2.269 1.600 -7.543 1.00 92.19 414 VAL A N 1
ATOM 3163 C CA . VAL A 1 414 ? 1.902 0.191 -7.502 1.00 92.19 414 VAL A CA 1
ATOM 3164 C C . VAL A 1 414 ? 0.521 0.039 -6.849 1.00 92.19 414 VAL A C 1
ATOM 3166 O O . VAL A 1 414 ? 0.091 0.860 -6.047 1.00 92.19 414 VAL A O 1
ATOM 3169 N N . ILE A 1 415 ? -0.219 -0.994 -7.245 1.00 90.12 415 ILE A N 1
ATOM 3170 C CA . ILE A 1 415 ? -1.669 -1.153 -7.016 1.00 90.12 415 ILE A CA 1
ATOM 3171 C C . ILE A 1 415 ? -2.125 -1.142 -5.542 1.00 90.12 415 ILE A C 1
ATOM 3173 O O . ILE A 1 415 ? -3.319 -1.209 -5.256 1.00 90.12 415 ILE A O 1
ATOM 3177 N N . ASN A 1 416 ? -1.188 -1.102 -4.596 1.00 88.69 416 ASN A N 1
ATOM 3178 C CA . ASN A 1 416 ? -1.440 -1.007 -3.165 1.00 88.69 416 ASN A CA 1
ATOM 3179 C C . ASN A 1 416 ? -1.817 0.420 -2.706 1.00 88.69 416 ASN A C 1
ATOM 3181 O O . ASN A 1 416 ? -2.322 0.554 -1.593 1.00 88.69 416 ASN A O 1
ATOM 3185 N N . GLY A 1 417 ? -1.640 1.456 -3.540 1.00 86.25 417 GLY A N 1
ATOM 3186 C CA . GLY A 1 417 ? -1.940 2.854 -3.206 1.00 86.25 417 GLY A CA 1
ATOM 3187 C C . GLY A 1 417 ? -2.449 3.679 -4.395 1.00 86.25 417 GLY A C 1
ATOM 3188 O O . GLY A 1 417 ? -2.004 3.488 -5.523 1.00 86.25 417 GLY A O 1
ATOM 3189 N N . ASN A 1 418 ? -3.340 4.647 -4.144 1.00 87.31 418 ASN A N 1
ATOM 3190 C CA . ASN A 1 418 ? -3.703 5.698 -5.116 1.00 87.31 418 ASN A CA 1
ATOM 3191 C C . ASN A 1 418 ? -2.896 6.985 -4.882 1.00 87.31 418 ASN A C 1
ATOM 3193 O O . ASN A 1 418 ? -3.402 8.101 -5.040 1.00 87.31 418 ASN A O 1
ATOM 3197 N N . CYS A 1 419 ? -1.643 6.822 -4.460 1.00 89.06 419 CYS A N 1
ATOM 3198 C CA . CYS A 1 419 ? -0.796 7.941 -4.104 1.00 89.06 419 CYS A CA 1
ATOM 3199 C C . CYS A 1 419 ? -0.389 8.754 -5.340 1.00 89.06 419 CYS A C 1
ATOM 3201 O O . CYS A 1 419 ? -0.275 8.233 -6.453 1.00 89.06 419 CYS A O 1
ATOM 3203 N N . ARG A 1 420 ? -0.141 10.047 -5.144 1.00 88.94 420 ARG A N 1
ATOM 3204 C CA . ARG A 1 420 ? 0.389 10.939 -6.183 1.00 88.94 420 ARG A CA 1
ATOM 3205 C C . ARG A 1 420 ? 1.903 11.015 -6.088 1.00 88.94 420 ARG A C 1
ATOM 3207 O O . ARG A 1 420 ? 2.478 10.853 -5.015 1.00 88.94 420 ARG A O 1
ATOM 3214 N N . ASN A 1 421 ? 2.548 11.312 -7.208 1.00 87.56 421 ASN A N 1
ATOM 3215 C CA . ASN A 1 421 ? 3.947 11.705 -7.183 1.00 87.56 421 ASN A CA 1
ATOM 3216 C C . ASN A 1 421 ? 4.085 13.128 -6.618 1.00 87.56 421 ASN A C 1
ATOM 3218 O O . ASN A 1 421 ? 3.281 14.011 -6.916 1.00 87.56 421 ASN A O 1
ATOM 3222 N N . THR A 1 422 ? 5.141 13.369 -5.842 1.00 88.25 422 THR A N 1
ATOM 3223 C CA . THR A 1 422 ? 5.458 14.720 -5.358 1.00 88.25 422 THR A CA 1
ATOM 3224 C C . THR A 1 422 ? 5.980 15.584 -6.518 1.00 88.25 422 THR A C 1
ATOM 3226 O O . THR A 1 422 ? 6.941 15.165 -7.182 1.00 88.25 422 THR A O 1
ATOM 3229 N N . PRO A 1 423 ? 5.414 16.785 -6.766 1.00 92.06 423 PRO A N 1
ATOM 3230 C CA . PRO A 1 423 ? 5.921 17.704 -7.784 1.00 92.06 423 PRO A CA 1
ATOM 3231 C C . PRO A 1 423 ? 7.394 18.068 -7.561 1.00 92.06 423 PRO A C 1
ATOM 3233 O O . PRO A 1 423 ? 7.819 18.268 -6.423 1.00 92.06 423 PRO A O 1
ATOM 3236 N N . VAL A 1 424 ? 8.160 18.205 -8.649 1.00 94.44 424 VAL A N 1
ATOM 3237 C CA . VAL A 1 424 ? 9.602 18.532 -8.614 1.00 94.44 424 VAL A CA 1
ATOM 3238 C C . VAL A 1 424 ? 9.867 19.795 -7.792 1.00 94.44 424 VAL A C 1
ATOM 3240 O O . VAL A 1 424 ? 10.681 19.765 -6.878 1.00 94.44 424 VAL A O 1
ATOM 3243 N N . GLU A 1 425 ? 9.122 20.871 -8.049 1.00 94.38 425 GLU A N 1
ATOM 3244 C CA . GLU A 1 425 ? 9.300 22.160 -7.366 1.00 94.38 425 GLU A CA 1
ATOM 3245 C C . GLU A 1 425 ? 9.048 22.061 -5.855 1.00 94.38 425 GLU A C 1
ATOM 3247 O O . GLU A 1 425 ? 9.809 22.604 -5.054 1.00 94.38 425 GLU A O 1
ATOM 3252 N N . ILE A 1 426 ? 8.011 21.320 -5.445 1.00 91.69 426 ILE A N 1
ATOM 3253 C CA . ILE A 1 426 ? 7.708 21.087 -4.027 1.00 91.69 426 ILE A CA 1
ATOM 3254 C C . ILE A 1 426 ? 8.810 20.251 -3.374 1.00 91.69 426 ILE A C 1
ATOM 3256 O O . ILE A 1 426 ? 9.215 20.541 -2.247 1.00 91.69 426 ILE A O 1
ATOM 3260 N N . PHE A 1 427 ? 9.311 19.237 -4.081 1.00 92.50 427 PHE A N 1
ATOM 3261 C CA . PHE A 1 427 ? 10.382 18.374 -3.599 1.00 92.50 427 PHE A CA 1
ATOM 3262 C C . PHE A 1 427 ? 11.680 19.160 -3.366 1.00 92.50 427 PHE A C 1
ATOM 3264 O O . PHE A 1 427 ? 12.215 19.125 -2.260 1.00 92.50 427 PHE A O 1
ATOM 3271 N N . GLU A 1 428 ? 12.149 19.918 -4.361 1.00 93.94 428 GLU A N 1
ATOM 3272 C CA . GLU A 1 428 ? 13.392 20.704 -4.271 1.00 93.94 428 GLU A CA 1
ATOM 3273 C C . GLU A 1 428 ? 13.294 21.870 -3.279 1.00 93.94 428 GLU A C 1
ATOM 3275 O O . GLU A 1 428 ? 14.292 22.262 -2.681 1.00 93.94 428 GLU A O 1
ATOM 3280 N N . THR A 1 429 ? 12.090 22.404 -3.053 1.00 91.50 429 THR A N 1
ATOM 3281 C CA . THR A 1 429 ? 11.869 23.447 -2.038 1.00 91.50 429 THR A CA 1
ATOM 3282 C C . THR A 1 429 ? 11.984 22.896 -0.616 1.00 91.50 429 THR A C 1
ATOM 3284 O O . THR A 1 429 ? 12.365 23.620 0.303 1.00 91.50 429 THR A O 1
ATOM 3287 N N . ARG A 1 430 ? 11.611 21.630 -0.397 1.00 90.62 430 ARG A N 1
ATOM 3288 C CA . ARG A 1 430 ? 11.561 21.027 0.946 1.00 90.62 430 ARG A CA 1
ATOM 3289 C C . ARG A 1 430 ? 12.813 20.249 1.316 1.00 90.62 430 ARG A C 1
ATOM 3291 O O . ARG A 1 430 ? 13.092 20.095 2.506 1.00 90.62 430 ARG A O 1
ATOM 3298 N N . TYR A 1 431 ? 13.528 19.728 0.326 1.00 94.44 431 TYR A N 1
ATOM 3299 C CA . TYR A 1 431 ? 14.639 18.814 0.533 1.00 94.44 431 TYR A CA 1
ATOM 3300 C C . TYR A 1 431 ? 15.881 19.298 -0.217 1.00 94.44 431 TYR A C 1
ATOM 3302 O O . TYR A 1 431 ? 15.772 19.687 -1.376 1.00 94.44 431 TYR A O 1
ATOM 3310 N N . PRO A 1 432 ? 17.083 19.224 0.389 1.00 95.38 432 PRO A N 1
ATOM 3311 C CA . PRO A 1 432 ? 18.332 19.675 -0.227 1.00 95.38 432 PRO A CA 1
ATOM 3312 C C . PRO A 1 432 ? 18.868 18.647 -1.245 1.00 95.38 432 PRO A C 1
ATOM 3314 O O . PRO A 1 432 ? 20.000 18.157 -1.151 1.00 95.38 432 PRO A O 1
ATOM 3317 N N . LEU A 1 433 ? 18.028 18.321 -2.223 1.00 95.44 433 LEU A N 1
ATOM 3318 C CA . LEU A 1 433 ? 18.240 17.433 -3.357 1.00 95.44 433 LEU A CA 1
ATOM 3319 C C . LEU A 1 433 ? 17.744 18.160 -4.611 1.00 95.44 433 LEU A C 1
ATOM 3321 O O . LEU A 1 433 ? 16.671 18.749 -4.582 1.00 95.44 433 LEU A O 1
ATOM 3325 N N . ALA A 1 434 ? 18.494 18.091 -5.707 1.00 96.69 434 ALA A N 1
ATOM 3326 C CA . ALA A 1 434 ? 18.039 18.575 -7.012 1.00 96.69 434 ALA A CA 1
ATOM 3327 C C . ALA A 1 434 ? 17.709 17.401 -7.934 1.00 96.69 434 ALA A C 1
ATOM 3329 O O . ALA A 1 434 ? 18.412 16.390 -7.911 1.00 96.69 434 ALA A O 1
ATOM 3330 N N . ILE A 1 435 ? 16.673 17.531 -8.750 1.00 97.50 435 ILE A N 1
ATOM 3331 C CA . ILE A 1 435 ? 16.220 16.524 -9.704 1.00 97.50 435 ILE A CA 1
ATOM 3332 C C . ILE A 1 435 ? 16.777 16.891 -11.079 1.00 97.50 435 ILE A C 1
ATOM 3334 O O . ILE A 1 435 ? 16.320 17.817 -11.737 1.00 97.50 435 ILE A O 1
ATOM 3338 N N . GLU A 1 436 ? 17.777 16.138 -11.528 1.00 96.62 436 GLU A N 1
ATOM 3339 C CA . GLU A 1 436 ? 18.466 16.385 -12.805 1.00 96.62 436 GLU A CA 1
ATOM 3340 C C . GLU A 1 436 ? 17.710 15.790 -14.000 1.00 96.62 436 GLU A C 1
ATOM 3342 O O . GLU A 1 436 ? 17.851 16.237 -15.135 1.00 96.62 436 GLU A O 1
ATOM 3347 N N . SER A 1 437 ? 16.944 14.725 -13.759 1.00 95.88 437 SER A N 1
ATOM 3348 C CA . SER A 1 437 ? 16.171 14.014 -14.775 1.00 95.88 437 SER A CA 1
ATOM 3349 C C . SER A 1 437 ? 14.963 13.358 -14.127 1.00 95.88 437 SER A C 1
ATOM 3351 O O . SER A 1 437 ? 15.084 12.783 -13.042 1.00 95.88 437 SER A O 1
ATOM 3353 N N . TYR A 1 438 ? 13.821 13.418 -14.809 1.00 96.50 438 TYR A N 1
ATOM 3354 C CA . TYR A 1 438 ? 12.641 12.618 -14.506 1.00 96.50 438 TYR A CA 1
ATOM 3355 C C . TYR A 1 438 ? 11.895 12.313 -15.807 1.00 96.50 438 TYR A C 1
ATOM 3357 O O . TYR A 1 438 ? 11.334 13.219 -16.425 1.00 96.50 438 TYR A O 1
ATOM 3365 N N . ARG A 1 439 ? 11.938 11.060 -16.269 1.00 96.25 439 ARG A N 1
ATOM 3366 C CA . ARG A 1 439 ? 11.394 10.676 -17.582 1.00 96.25 439 ARG A CA 1
ATOM 3367 C C . ARG A 1 439 ? 10.902 9.235 -17.628 1.00 96.25 439 ARG A C 1
ATOM 3369 O O . ARG A 1 439 ? 11.416 8.382 -16.907 1.00 96.25 439 ARG A O 1
ATOM 3376 N N . LEU A 1 440 ? 9.962 8.966 -18.534 1.00 97.69 440 LEU A N 1
ATOM 3377 C CA . LEU A 1 440 ? 9.633 7.604 -18.954 1.00 97.69 440 LEU A CA 1
ATOM 3378 C C . LEU A 1 440 ? 10.857 6.947 -19.602 1.00 97.69 440 LEU A C 1
ATOM 3380 O O . LEU A 1 440 ? 11.630 7.605 -20.302 1.00 97.69 440 LEU A O 1
ATOM 3384 N N . LEU A 1 441 ? 11.028 5.649 -19.360 1.00 97.00 441 LEU A N 1
ATOM 3385 C CA . LEU A 1 441 ? 12.062 4.849 -20.007 1.00 97.00 441 LEU A CA 1
ATOM 3386 C C . LEU A 1 441 ? 11.482 4.134 -21.224 1.00 97.00 441 LEU A C 1
ATOM 3388 O O . LEU A 1 441 ? 10.634 3.252 -21.079 1.00 97.00 441 LEU A O 1
ATOM 3392 N N . GLU A 1 442 ? 11.952 4.512 -22.410 1.00 97.00 442 GLU A N 1
ATOM 3393 C CA . GLU A 1 442 ? 11.598 3.848 -23.668 1.00 97.00 442 GLU A CA 1
ATOM 3394 C C . GLU A 1 442 ? 11.891 2.342 -23.579 1.00 97.00 442 GLU A C 1
ATOM 3396 O O . GLU A 1 442 ? 12.824 1.924 -22.890 1.00 97.00 442 GLU A O 1
ATOM 3401 N N . ASP A 1 443 ? 11.078 1.521 -24.246 1.00 98.12 443 ASP A N 1
ATOM 3402 C CA . ASP A 1 443 ? 11.199 0.053 -24.276 1.00 98.12 443 ASP A CA 1
ATOM 3403 C C . ASP A 1 443 ? 11.081 -0.658 -22.913 1.00 98.12 443 ASP A C 1
ATOM 3405 O O . ASP A 1 443 ? 11.247 -1.875 -22.830 1.00 98.12 443 ASP A O 1
ATOM 3409 N N . SER A 1 444 ? 10.759 0.058 -21.830 1.00 98.38 444 SER A N 1
ATOM 3410 C CA . SER A 1 444 ? 10.676 -0.555 -20.497 1.00 98.38 444 SER A CA 1
ATOM 3411 C C . SER A 1 444 ? 9.402 -1.374 -20.268 1.00 98.38 444 SER A C 1
ATOM 3413 O O . SER A 1 444 ? 9.393 -2.286 -19.440 1.00 98.38 444 SER A O 1
ATOM 3415 N N . GLY A 1 445 ? 8.322 -1.057 -20.986 1.00 98.44 445 GLY A N 1
ATOM 3416 C CA . GLY A 1 445 ? 7.057 -1.781 -20.912 1.00 98.44 445 GLY A CA 1
ATOM 3417 C C . GLY A 1 445 ? 7.105 -3.100 -21.679 1.00 98.44 445 GLY A C 1
ATOM 3418 O O . GLY A 1 445 ? 7.513 -3.134 -22.838 1.00 98.44 445 GLY A O 1
ATOM 3419 N N . GLY A 1 446 ? 6.636 -4.180 -21.058 1.00 98.62 446 GLY A N 1
ATOM 3420 C CA . GLY A 1 446 ? 6.644 -5.519 -21.633 1.00 98.62 446 GLY A CA 1
ATOM 3421 C C . GLY A 1 446 ? 5.868 -5.587 -22.954 1.00 98.62 446 GLY A C 1
ATOM 3422 O O . GLY A 1 446 ? 4.695 -5.190 -22.991 1.00 98.62 446 GLY A O 1
ATOM 3423 N N . PRO A 1 447 ? 6.480 -6.081 -24.046 1.00 98.75 447 PRO A N 1
ATOM 3424 C CA . PRO A 1 447 ? 5.790 -6.213 -25.323 1.00 98.75 447 PRO A CA 1
ATOM 3425 C C . PRO A 1 447 ? 4.574 -7.138 -25.248 1.00 98.75 447 PRO A C 1
ATOM 3427 O O . PRO A 1 447 ? 4.637 -8.218 -24.668 1.00 98.75 447 PRO A O 1
ATOM 3430 N N . GLY A 1 448 ? 3.477 -6.757 -25.893 1.00 98.44 448 GLY A N 1
ATOM 3431 C CA . GLY A 1 448 ? 2.272 -7.579 -26.020 1.00 98.44 448 GLY A CA 1
ATOM 3432 C C . GLY A 1 448 ? 1.327 -7.011 -27.070 1.00 98.44 448 GLY A C 1
ATOM 3433 O O . GLY A 1 448 ? 1.533 -5.886 -27.536 1.00 98.44 448 GLY A O 1
ATOM 3434 N N . HIS A 1 449 ? 0.271 -7.748 -27.429 1.00 98.56 449 HIS A N 1
ATOM 3435 C CA . HIS A 1 449 ? -0.836 -7.159 -28.200 1.00 98.56 449 HIS A CA 1
ATOM 3436 C C . HIS A 1 449 ? -1.325 -5.883 -27.492 1.00 98.56 449 HIS A C 1
ATOM 3438 O O . HIS A 1 449 ? -1.480 -4.821 -28.107 1.00 98.56 449 HIS A O 1
ATOM 3444 N N . HIS A 1 450 ? -1.420 -5.971 -26.163 1.00 98.75 450 HIS A N 1
ATOM 3445 C CA . HIS A 1 450 ? -1.455 -4.840 -25.252 1.00 98.75 450 HIS A CA 1
ATOM 3446 C C . HIS A 1 450 ? -0.132 -4.739 -24.482 1.00 98.75 450 HIS A C 1
ATOM 3448 O O . HIS A 1 450 ? 0.230 -5.634 -23.720 1.00 98.75 450 HIS A O 1
ATOM 3454 N N . ARG A 1 451 ? 0.603 -3.645 -24.687 1.00 98.75 451 ARG A N 1
ATOM 3455 C CA . ARG A 1 451 ? 1.914 -3.391 -24.073 1.00 98.75 451 ARG A CA 1
ATOM 3456 C C . ARG A 1 451 ? 1.749 -3.108 -22.577 1.00 98.75 451 ARG A C 1
ATOM 3458 O O . ARG A 1 451 ? 0.798 -2.430 -22.189 1.00 98.75 451 ARG A O 1
ATOM 3465 N N . GLY A 1 452 ? 2.680 -3.564 -21.745 1.00 98.69 452 GLY A N 1
ATOM 3466 C CA . GLY A 1 452 ? 2.782 -3.118 -20.354 1.00 98.69 452 GLY A CA 1
ATOM 3467 C C . GLY A 1 452 ? 3.166 -1.639 -20.257 1.00 98.69 452 GLY A C 1
ATOM 3468 O O . GLY A 1 452 ? 3.840 -1.103 -21.130 1.00 98.69 452 GLY A O 1
ATOM 3469 N N . GLY A 1 453 ? 2.733 -0.946 -19.212 1.00 98.50 453 GLY A N 1
ATOM 3470 C CA . GLY A 1 453 ? 3.115 0.436 -18.938 1.00 98.50 453 GLY A CA 1
ATOM 3471 C C . GLY A 1 453 ? 4.628 0.599 -18.807 1.00 98.50 453 GLY A C 1
ATOM 3472 O O . GLY A 1 453 ? 5.333 -0.340 -18.436 1.00 98.50 453 GLY A O 1
ATOM 3473 N N . LEU A 1 454 ? 5.127 1.791 -19.117 1.00 98.62 454 LEU A N 1
ATOM 3474 C CA . LEU A 1 454 ? 6.546 2.113 -18.992 1.00 98.62 454 LEU A CA 1
ATOM 3475 C C . LEU A 1 454 ? 6.907 2.419 -17.534 1.00 98.62 454 LEU A C 1
ATOM 3477 O O . LEU A 1 454 ? 6.112 3.006 -16.792 1.00 98.62 454 LEU A O 1
ATOM 3481 N N . GLY A 1 455 ? 8.126 2.038 -17.164 1.00 97.62 455 GLY A N 1
ATOM 3482 C CA . GLY A 1 455 ? 8.811 2.514 -15.970 1.00 97.62 455 GLY A CA 1
ATOM 3483 C C . GLY A 1 455 ? 9.445 3.892 -16.183 1.00 97.62 455 GLY A C 1
ATOM 3484 O O . GLY A 1 455 ? 9.292 4.513 -17.242 1.00 97.62 455 GLY A O 1
ATOM 3485 N N . ILE A 1 456 ? 10.175 4.371 -15.175 1.00 97.12 456 ILE A N 1
ATOM 3486 C CA . ILE A 1 456 ? 10.809 5.697 -15.185 1.00 97.12 456 ILE A CA 1
ATOM 3487 C C . ILE A 1 456 ? 12.271 5.661 -14.776 1.00 97.12 456 ILE A C 1
ATOM 3489 O O . ILE A 1 456 ? 12.740 4.733 -14.122 1.00 97.12 456 ILE A O 1
ATOM 3493 N N . GLU A 1 457 ? 12.975 6.725 -15.140 1.00 97.69 457 GLU A N 1
ATOM 3494 C CA . GLU A 1 457 ? 14.256 7.107 -14.572 1.00 97.69 457 GLU A CA 1
ATOM 3495 C C . GLU A 1 457 ? 14.094 8.419 -13.816 1.00 97.69 457 GLU A C 1
ATOM 3497 O O . GLU A 1 457 ? 13.525 9.380 -14.342 1.00 97.69 457 GLU A O 1
ATOM 3502 N N . ARG A 1 458 ? 14.673 8.475 -12.616 1.00 97.56 458 ARG A N 1
A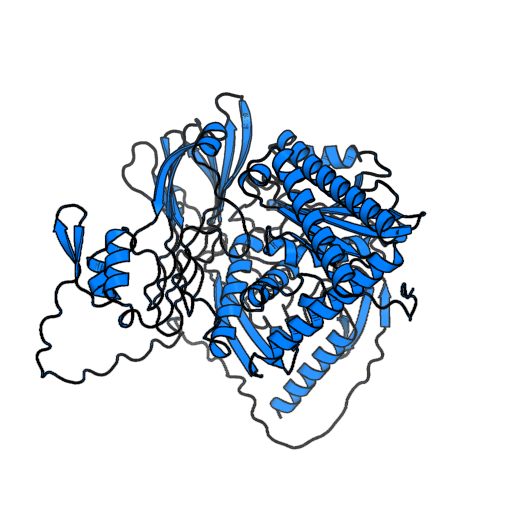TOM 3503 C CA . ARG A 1 458 ? 14.845 9.718 -11.871 1.00 97.56 458 ARG A CA 1
ATOM 3504 C C . ARG A 1 458 ? 16.254 9.834 -11.317 1.00 97.56 458 ARG A C 1
ATOM 3506 O O . ARG A 1 458 ? 16.781 8.871 -10.761 1.00 97.56 458 ARG A O 1
ATOM 3513 N N . ILE A 1 459 ? 16.866 11.005 -11.478 1.00 98.06 459 ILE A N 1
ATOM 3514 C CA . ILE A 1 459 ? 18.223 11.284 -10.998 1.00 98.06 459 ILE A CA 1
ATOM 3515 C C . ILE A 1 459 ? 18.182 12.431 -9.996 1.00 98.06 459 ILE A C 1
ATOM 3517 O O . ILE A 1 459 ? 17.740 13.528 -10.329 1.00 98.06 459 ILE A O 1
ATOM 3521 N N . PHE A 1 460 ? 18.689 12.174 -8.794 1.00 97.50 460 PHE A N 1
ATOM 3522 C CA . PHE A 1 460 ? 18.825 13.146 -7.716 1.00 97.50 460 PHE A CA 1
ATOM 3523 C C . PHE A 1 460 ? 20.294 13.520 -7.525 1.00 97.50 460 PHE A C 1
ATOM 3525 O O . PHE A 1 460 ? 21.144 12.633 -7.534 1.00 97.50 460 PHE A O 1
ATOM 3532 N N . THR A 1 461 ? 20.586 14.794 -7.277 1.00 98.25 461 THR A N 1
ATOM 3533 C CA . THR A 1 461 ? 21.901 15.300 -6.857 1.00 98.25 461 THR A CA 1
ATOM 3534 C C . THR A 1 461 ? 21.817 15.841 -5.436 1.00 98.25 461 THR A C 1
ATOM 3536 O O . THR A 1 461 ? 20.980 16.694 -5.141 1.00 98.25 461 THR A O 1
ATOM 3539 N N . VAL A 1 462 ? 22.722 15.407 -4.562 1.00 98.25 462 VAL A N 1
ATOM 3540 C CA . VAL A 1 462 ? 22.805 15.881 -3.175 1.00 98.25 462 VAL A CA 1
ATOM 3541 C C . VAL A 1 462 ? 23.321 17.318 -3.118 1.00 98.25 462 VAL A C 1
ATOM 3543 O O . VAL A 1 462 ? 24.412 17.616 -3.608 1.00 98.25 462 VAL A O 1
ATOM 3546 N N . ARG A 1 463 ? 22.551 18.220 -2.496 1.00 96.81 463 ARG A N 1
ATOM 3547 C CA . ARG A 1 463 ? 22.927 19.633 -2.291 1.00 96.81 463 ARG A CA 1
ATOM 3548 C C . ARG A 1 463 ? 23.371 19.938 -0.859 1.00 96.81 463 ARG A C 1
ATOM 3550 O O . ARG A 1 463 ? 24.129 20.885 -0.664 1.00 96.81 463 ARG A O 1
ATOM 3557 N N . SER A 1 464 ? 22.963 19.120 0.110 1.00 96.00 464 SER A N 1
ATOM 3558 C CA . SER A 1 464 ? 23.438 19.172 1.503 1.00 96.00 464 SER A CA 1
ATOM 3559 C C . SER A 1 464 ? 24.897 18.698 1.630 1.00 96.00 464 SER A C 1
ATOM 3561 O O . SER A 1 464 ? 25.304 17.840 0.843 1.00 96.00 464 SER A O 1
ATOM 3563 N N . PRO A 1 465 ? 25.683 19.167 2.627 1.00 96.62 465 PRO A N 1
ATOM 3564 C CA . PRO A 1 465 ? 27.003 18.602 2.932 1.00 96.62 465 PRO A CA 1
ATOM 3565 C C . PRO A 1 465 ? 26.987 17.075 3.073 1.00 96.62 465 PRO A C 1
ATOM 3567 O O . PRO A 1 465 ? 27.873 16.384 2.563 1.00 96.62 465 PRO A O 1
ATOM 3570 N N . GLU A 1 466 ? 25.947 16.549 3.719 1.00 96.75 466 GLU A N 1
ATOM 3571 C CA . GLU A 1 466 ? 25.657 15.122 3.775 1.00 96.75 466 GLU A CA 1
ATOM 3572 C C . GLU A 1 466 ? 24.164 14.844 3.960 1.00 96.75 466 GLU A C 1
ATOM 3574 O O . GLU A 1 466 ? 23.415 15.689 4.465 1.00 96.75 466 GLU A O 1
ATOM 3579 N N . ILE A 1 467 ? 23.752 13.646 3.548 1.00 97.62 467 ILE A N 1
ATOM 3580 C CA . ILE A 1 467 ? 22.438 13.057 3.816 1.00 97.62 467 ILE A CA 1
ATOM 3581 C C . ILE A 1 467 ? 22.608 11.576 4.151 1.00 97.62 467 ILE A C 1
ATOM 3583 O O . ILE A 1 467 ? 23.550 10.934 3.686 1.00 97.62 467 ILE A O 1
ATOM 3587 N N . THR A 1 468 ? 21.679 11.025 4.922 1.00 97.88 468 THR A N 1
ATOM 3588 C CA . THR A 1 468 ? 21.571 9.579 5.142 1.00 97.88 468 THR A CA 1
ATOM 3589 C C . THR A 1 468 ? 20.472 9.026 4.252 1.00 97.88 468 THR A C 1
ATOM 3591 O O . THR A 1 468 ? 19.389 9.608 4.220 1.00 97.88 468 THR A O 1
ATOM 3594 N N . VAL A 1 469 ? 20.733 7.919 3.556 1.00 97.94 469 VAL A N 1
ATOM 3595 C CA . VAL A 1 469 ? 19.791 7.274 2.639 1.00 97.94 469 VAL A CA 1
ATOM 3596 C C . VAL A 1 469 ? 19.610 5.790 2.943 1.00 97.94 469 VAL A C 1
ATOM 3598 O O . VAL A 1 469 ? 20.530 5.109 3.398 1.00 97.94 469 VAL A O 1
ATOM 3601 N N . SER A 1 470 ? 18.418 5.289 2.656 1.00 97.62 470 SER A N 1
ATOM 3602 C CA . SER A 1 470 ? 18.037 3.878 2.741 1.00 97.62 470 SER A CA 1
ATOM 3603 C C . SER A 1 470 ? 17.189 3.525 1.519 1.00 97.62 470 SER A C 1
ATOM 3605 O O . SER A 1 470 ? 16.643 4.417 0.866 1.00 97.62 470 SER A O 1
ATOM 3607 N N . ALA A 1 471 ? 17.069 2.247 1.185 1.00 97.44 471 ALA A N 1
ATOM 3608 C CA . ALA A 1 471 ? 16.254 1.816 0.057 1.00 97.44 471 ALA A CA 1
ATOM 3609 C C . ALA A 1 471 ? 15.590 0.466 0.322 1.00 97.44 471 ALA A C 1
ATOM 3611 O O . ALA A 1 471 ? 16.171 -0.398 0.982 1.00 97.44 471 ALA A O 1
ATOM 3612 N N . ILE A 1 472 ? 14.392 0.299 -0.238 1.00 96.75 472 ILE A N 1
ATOM 3613 C CA . ILE A 1 472 ? 13.688 -0.974 -0.367 1.00 96.75 472 ILE A CA 1
ATOM 3614 C C . ILE A 1 472 ? 13.148 -1.062 -1.792 1.00 96.75 472 ILE A C 1
ATOM 3616 O O . ILE A 1 472 ? 12.262 -0.306 -2.185 1.00 96.75 472 ILE A O 1
ATOM 3620 N N . PHE A 1 473 ? 13.708 -1.983 -2.569 1.00 95.50 473 PHE A N 1
ATOM 3621 C CA . PHE A 1 473 ? 13.291 -2.264 -3.936 1.00 95.50 473 PHE A CA 1
ATOM 3622 C C . PHE A 1 473 ? 13.151 -3.770 -4.161 1.00 95.50 473 PHE A C 1
ATOM 3624 O O . PHE A 1 473 ? 13.857 -4.587 -3.557 1.00 95.50 473 PHE A O 1
ATOM 3631 N N . ASN A 1 474 ? 12.294 -4.123 -5.113 1.00 94.12 474 ASN A N 1
ATOM 3632 C CA . ASN A 1 474 ? 12.225 -5.444 -5.728 1.00 94.12 474 ASN A CA 1
ATOM 3633 C C . ASN A 1 474 ? 12.231 -5.344 -7.265 1.00 94.12 474 ASN A C 1
ATOM 3635 O O . ASN A 1 474 ? 12.251 -4.240 -7.818 1.00 94.12 474 ASN A O 1
ATOM 3639 N N . ARG A 1 475 ? 12.180 -6.493 -7.950 1.00 94.94 475 ARG A N 1
ATOM 3640 C CA . ARG A 1 475 ? 12.167 -6.644 -9.417 1.00 94.94 475 ARG A CA 1
ATOM 3641 C C . ARG A 1 475 ? 13.469 -6.214 -10.098 1.00 94.94 475 ARG A C 1
ATOM 3643 O O . ARG A 1 475 ? 13.442 -5.755 -11.236 1.00 94.94 475 ARG A O 1
ATOM 3650 N N . MET A 1 476 ? 14.607 -6.364 -9.421 1.00 92.44 476 MET A N 1
ATOM 3651 C CA . MET A 1 476 ? 15.941 -6.163 -10.002 1.00 92.44 476 MET A CA 1
ATOM 3652 C C . MET A 1 476 ? 16.462 -7.418 -10.712 1.00 92.44 476 MET A C 1
ATOM 3654 O O . MET A 1 476 ? 17.140 -7.301 -11.731 1.00 92.44 476 MET A O 1
ATOM 3658 N N . LEU A 1 477 ? 16.137 -8.609 -10.203 1.00 88.44 477 LEU A N 1
ATOM 3659 C CA . LEU A 1 477 ? 16.549 -9.905 -10.751 1.00 88.44 477 LEU A CA 1
ATOM 3660 C C . LEU A 1 477 ? 15.392 -10.586 -11.489 1.00 88.44 477 LEU A C 1
ATOM 3662 O O . LEU A 1 477 ? 15.583 -11.109 -12.586 1.00 88.44 477 LEU A O 1
ATOM 3666 N N . VAL A 1 478 ? 14.188 -10.555 -10.915 1.00 92.19 478 VAL A N 1
ATOM 3667 C CA . VAL A 1 478 ? 12.989 -11.187 -11.481 1.00 92.19 478 VAL A CA 1
ATOM 3668 C C . VAL A 1 478 ? 12.109 -10.146 -12.156 1.00 92.19 478 VAL A C 1
ATOM 3670 O O . VAL A 1 478 ? 11.556 -9.258 -11.510 1.00 92.19 478 VAL A O 1
ATOM 3673 N N . GLN A 1 479 ? 11.957 -10.269 -13.473 1.00 95.81 479 GLN A N 1
ATOM 3674 C CA . GLN A 1 479 ? 11.173 -9.331 -14.273 1.00 95.81 479 GLN A CA 1
ATOM 3675 C C . GLN A 1 479 ? 9.659 -9.464 -14.019 1.00 95.81 479 GLN A C 1
ATOM 3677 O O . GLN A 1 479 ? 9.174 -10.565 -13.747 1.00 95.81 479 GLN A O 1
ATOM 3682 N N . PRO A 1 480 ? 8.889 -8.369 -14.148 1.00 97.06 480 PRO A N 1
ATOM 3683 C CA . PRO A 1 480 ? 7.427 -8.409 -14.205 1.00 97.06 480 PRO A CA 1
ATOM 3684 C C . PRO A 1 480 ? 6.950 -9.307 -15.348 1.00 97.06 480 PRO A C 1
ATOM 3686 O O . PRO A 1 480 ? 7.295 -9.062 -16.504 1.00 97.06 480 PRO A O 1
ATOM 3689 N N . PHE A 1 481 ? 6.178 -10.353 -15.056 1.00 97.44 481 PHE A N 1
ATOM 3690 C CA . PHE A 1 481 ? 5.801 -11.362 -16.051 1.00 97.44 481 PHE A CA 1
ATOM 3691 C C . PHE A 1 481 ? 4.687 -10.888 -17.002 1.00 97.44 481 PHE A C 1
ATOM 3693 O O . PHE A 1 481 ? 3.754 -10.184 -16.614 1.00 97.44 481 PHE A O 1
ATOM 3700 N N . GLY A 1 482 ? 4.762 -11.310 -18.266 1.00 97.94 482 GLY A N 1
ATOM 3701 C CA . GLY A 1 482 ? 3.666 -11.147 -19.224 1.00 97.94 482 GLY A CA 1
ATOM 3702 C C . GLY A 1 482 ? 2.603 -12.244 -19.088 1.00 97.94 482 GLY A C 1
ATOM 3703 O O . GLY A 1 482 ? 2.837 -13.269 -18.451 1.00 97.94 482 GLY A O 1
ATOM 3704 N N . LEU A 1 483 ? 1.440 -12.051 -19.715 1.00 97.94 483 LEU A N 1
ATOM 3705 C CA . LEU A 1 483 ? 0.361 -13.046 -19.765 1.00 97.94 483 LEU A CA 1
ATOM 3706 C C . LEU A 1 483 ? -0.095 -13.335 -21.198 1.00 97.94 483 LEU A C 1
ATOM 3708 O O . LEU A 1 483 ? -0.032 -12.479 -22.083 1.00 97.94 483 LEU A O 1
ATOM 3712 N N . HIS A 1 484 ? -0.574 -14.563 -21.422 1.00 96.69 484 HIS A N 1
ATOM 3713 C CA . HIS A 1 484 ? -1.171 -15.027 -22.684 1.00 96.69 484 HIS A CA 1
ATOM 3714 C C . HIS A 1 484 ? -0.315 -14.755 -23.939 1.00 96.69 484 HIS A C 1
ATOM 3716 O O . HIS A 1 484 ? -0.831 -14.407 -25.000 1.00 96.69 484 HIS A O 1
ATOM 3722 N N . GLY A 1 485 ? 1.007 -14.914 -23.821 1.00 96.81 485 GLY A N 1
ATOM 3723 C CA . GLY A 1 485 ? 1.972 -14.678 -24.904 1.00 96.81 485 GLY A CA 1
ATOM 3724 C C . GLY A 1 485 ? 2.639 -13.300 -24.877 1.00 96.81 485 GLY A C 1
ATOM 3725 O O . GLY A 1 485 ? 3.557 -13.063 -25.661 1.00 96.81 485 GLY A O 1
ATOM 3726 N N . GLY A 1 486 ? 2.227 -12.415 -23.967 1.00 98.19 486 GLY A N 1
ATOM 3727 C CA . GLY A 1 486 ? 2.944 -11.178 -23.689 1.00 98.19 486 GLY A CA 1
ATOM 3728 C C . GLY A 1 486 ? 4.302 -11.436 -23.031 1.00 98.19 486 GLY A C 1
ATOM 3729 O O . GLY A 1 486 ? 4.519 -12.457 -22.376 1.00 98.19 486 GLY A O 1
ATOM 3730 N N . ARG A 1 487 ? 5.235 -10.507 -23.226 1.00 98.44 487 ARG A N 1
ATOM 3731 C CA . ARG A 1 487 ? 6.625 -10.588 -22.764 1.00 98.44 487 ARG A CA 1
ATOM 3732 C C . ARG A 1 487 ? 6.830 -9.833 -21.441 1.00 98.44 487 ARG A C 1
ATOM 3734 O O . ARG A 1 487 ? 6.035 -8.943 -21.125 1.00 98.44 487 ARG A O 1
ATOM 3741 N N . PRO A 1 488 ? 7.883 -10.163 -20.670 1.00 98.38 488 PRO A N 1
ATOM 3742 C CA . PRO A 1 488 ? 8.188 -9.473 -19.421 1.00 98.38 488 PRO A CA 1
ATOM 3743 C C . PRO A 1 488 ? 8.518 -7.985 -19.599 1.00 98.38 488 PRO A C 1
ATOM 3745 O O . PRO A 1 488 ? 9.028 -7.582 -20.645 1.00 98.38 488 PRO A O 1
ATOM 3748 N N . GLY A 1 489 ? 8.245 -7.189 -18.563 1.00 98.00 489 GLY A N 1
ATOM 3749 C CA . GLY A 1 489 ? 8.691 -5.797 -18.454 1.00 98.00 489 GLY A CA 1
ATOM 3750 C C . GLY A 1 489 ? 10.156 -5.676 -18.017 1.00 98.00 489 GLY A C 1
ATOM 3751 O O . GLY A 1 489 ? 10.778 -6.642 -17.574 1.00 98.00 489 GLY A O 1
ATOM 3752 N N . MET A 1 490 ? 10.723 -4.476 -18.127 1.00 97.56 490 MET A N 1
ATOM 3753 C CA . MET A 1 490 ? 12.091 -4.193 -17.681 1.00 97.56 490 MET A CA 1
ATOM 3754 C C . MET A 1 490 ? 12.215 -4.244 -16.151 1.00 97.56 490 MET A C 1
ATOM 3756 O O . MET A 1 490 ? 11.300 -3.834 -15.436 1.00 97.56 490 MET A O 1
ATOM 3760 N N . SER A 1 491 ? 13.373 -4.702 -15.666 1.00 97.25 491 SER A N 1
ATOM 3761 C CA . SER A 1 491 ? 13.734 -4.711 -14.245 1.00 97.25 491 SER A CA 1
ATOM 3762 C C . SER A 1 491 ? 13.911 -3.303 -13.663 1.00 97.25 491 SER A C 1
ATOM 3764 O O . SER A 1 491 ? 14.196 -2.338 -14.376 1.00 97.25 491 SER A O 1
ATOM 3766 N N . SER A 1 492 ? 13.783 -3.205 -12.344 1.00 97.00 492 SER A N 1
ATOM 3767 C CA . SER A 1 492 ? 14.112 -2.019 -11.558 1.00 97.00 492 SER A CA 1
ATOM 3768 C C . SER A 1 492 ? 15.625 -1.894 -11.324 1.00 97.00 492 SER A C 1
ATOM 3770 O O . SER A 1 492 ? 16.404 -2.799 -11.634 1.00 97.00 492 SER A O 1
ATOM 3772 N N . GLY A 1 493 ? 16.062 -0.766 -10.762 1.00 96.81 493 GLY A N 1
ATOM 3773 C CA . GLY A 1 493 ? 17.453 -0.561 -10.369 1.00 96.81 493 GLY A CA 1
ATOM 3774 C C . GLY A 1 493 ? 17.656 0.687 -9.516 1.00 96.81 493 GLY A C 1
ATOM 3775 O O . GLY A 1 493 ? 16.947 1.679 -9.669 1.00 96.81 493 GLY A O 1
ATOM 3776 N N . ILE A 1 494 ? 18.669 0.667 -8.651 1.00 97.75 494 ILE A N 1
ATOM 3777 C CA . ILE A 1 494 ? 19.127 1.853 -7.924 1.00 97.75 494 ILE A CA 1
ATOM 3778 C C . ILE A 1 494 ? 20.651 1.942 -7.979 1.00 97.75 494 ILE A C 1
ATOM 3780 O O . ILE A 1 494 ? 21.367 0.991 -7.667 1.00 97.75 494 ILE A O 1
ATOM 3784 N N . HIS A 1 495 ? 21.148 3.092 -8.419 1.00 98.06 495 HIS A N 1
ATOM 3785 C CA . HIS A 1 495 ? 22.571 3.312 -8.645 1.00 98.06 495 HIS A CA 1
ATOM 3786 C C . HIS A 1 495 ? 23.025 4.618 -8.010 1.00 98.06 495 HIS A C 1
ATOM 3788 O O . HIS A 1 495 ? 22.241 5.550 -7.841 1.00 98.06 495 HIS A O 1
ATOM 3794 N N . VAL A 1 496 ? 24.314 4.696 -7.711 1.00 98.50 496 VAL A N 1
ATOM 3795 C CA . VAL A 1 496 ? 24.981 5.878 -7.177 1.00 98.50 496 VAL A CA 1
ATOM 3796 C C . VAL A 1 496 ? 26.145 6.274 -8.081 1.00 98.50 496 VAL A C 1
ATOM 3798 O O . VAL A 1 496 ? 26.825 5.421 -8.657 1.00 98.50 496 VAL A O 1
ATOM 3801 N N . ARG A 1 497 ? 26.385 7.576 -8.198 1.00 98.31 497 ARG A N 1
ATOM 3802 C CA . ARG A 1 497 ? 27.591 8.152 -8.792 1.00 98.31 497 ARG A CA 1
ATOM 3803 C C . ARG A 1 497 ? 28.187 9.134 -7.795 1.00 98.31 497 ARG A C 1
ATOM 3805 O O . ARG A 1 497 ? 27.520 10.088 -7.402 1.00 98.31 497 ARG A O 1
ATOM 3812 N N . ARG A 1 498 ? 29.419 8.879 -7.358 1.00 97.88 498 ARG A N 1
ATOM 3813 C CA . ARG A 1 498 ? 30.111 9.744 -6.396 1.00 97.88 498 ARG A CA 1
ATOM 3814 C C . ARG A 1 498 ? 30.554 11.043 -7.064 1.00 97.88 498 ARG A C 1
ATOM 3816 O O . ARG A 1 498 ? 30.869 11.050 -8.255 1.00 97.88 498 ARG A O 1
ATOM 3823 N N . ALA A 1 499 ? 30.592 12.133 -6.304 1.00 96.31 499 ALA A N 1
ATOM 3824 C CA . ALA A 1 499 ? 31.034 13.430 -6.805 1.00 96.31 499 ALA A CA 1
ATOM 3825 C C . ALA A 1 499 ? 32.422 13.331 -7.473 1.00 96.31 499 ALA A C 1
ATOM 3827 O O . ALA A 1 499 ? 33.376 12.822 -6.887 1.00 96.31 499 ALA A O 1
ATOM 3828 N N . GLY A 1 500 ? 32.533 13.817 -8.712 1.00 94.56 500 GLY A N 1
ATOM 3829 C CA . GLY A 1 500 ? 33.769 13.759 -9.504 1.00 94.56 500 GLY A CA 1
ATOM 3830 C C . GLY A 1 500 ? 34.011 12.437 -10.246 1.00 94.56 500 GLY A C 1
ATOM 3831 O O . GLY A 1 500 ? 34.895 12.384 -11.101 1.00 94.56 500 GLY A O 1
ATOM 3832 N N . GLU A 1 501 ? 33.217 11.392 -9.997 1.00 95.44 501 GLU A N 1
ATOM 3833 C CA . GLU A 1 501 ? 33.263 10.144 -10.764 1.00 95.44 501 GLU A CA 1
ATOM 3834 C C . GLU A 1 501 ? 32.327 10.186 -11.979 1.00 95.44 501 GLU A C 1
ATOM 3836 O O . GLU A 1 501 ? 31.313 10.881 -11.995 1.00 95.44 501 GLU A O 1
ATOM 3841 N N . GLN A 1 502 ? 32.658 9.412 -13.017 1.00 92.69 502 GLN A N 1
ATOM 3842 C CA . GLN A 1 502 ? 31.837 9.309 -14.232 1.00 92.69 502 GLN A CA 1
ATOM 3843 C C . GLN A 1 502 ? 30.880 8.110 -14.209 1.00 92.69 502 GLN A C 1
ATOM 3845 O O . GLN A 1 502 ? 29.794 8.176 -14.786 1.00 92.69 502 GLN A O 1
ATOM 3850 N N . ALA A 1 503 ? 31.274 7.021 -13.546 1.00 96.31 503 ALA A N 1
ATOM 3851 C CA . ALA A 1 503 ? 30.567 5.748 -13.595 1.00 96.31 503 ALA A CA 1
ATOM 3852 C C . ALA A 1 503 ? 29.417 5.677 -12.582 1.00 96.31 503 ALA A C 1
ATOM 3854 O O . ALA A 1 503 ? 29.566 6.064 -11.424 1.00 96.31 503 ALA A O 1
ATOM 3855 N N . TRP A 1 504 ? 28.291 5.114 -13.021 1.00 97.81 504 TRP A N 1
ATOM 3856 C CA . TRP A 1 504 ? 27.242 4.627 -12.130 1.00 97.81 504 TRP A CA 1
ATOM 3857 C C . TRP A 1 504 ? 27.654 3.274 -11.553 1.00 97.81 504 TRP A C 1
ATOM 3859 O O . TRP A 1 504 ? 28.161 2.425 -12.285 1.00 97.81 504 TRP A O 1
ATOM 3869 N N . ARG A 1 505 ? 27.413 3.072 -10.260 1.00 97.75 505 ARG A N 1
ATOM 3870 C CA . ARG A 1 505 ? 27.635 1.805 -9.556 1.00 97.75 505 ARG A CA 1
ATOM 3871 C C . ARG A 1 505 ? 26.399 1.427 -8.761 1.00 97.75 505 ARG A C 1
ATOM 3873 O O . ARG A 1 505 ? 25.611 2.295 -8.388 1.00 97.75 505 ARG A O 1
ATOM 3880 N N . THR A 1 506 ? 26.236 0.148 -8.470 1.00 96.56 506 THR A N 1
ATOM 3881 C CA . THR A 1 506 ? 25.267 -0.292 -7.461 1.00 96.56 506 THR A CA 1
ATOM 3882 C C . THR A 1 506 ? 25.711 0.162 -6.067 1.00 96.56 506 THR A C 1
ATOM 3884 O O . THR A 1 506 ? 26.893 0.425 -5.821 1.00 96.56 506 THR A O 1
ATOM 3887 N N . PHE A 1 507 ? 24.779 0.221 -5.114 1.00 96.44 507 PHE A N 1
ATOM 3888 C CA . PHE A 1 507 ? 25.127 0.512 -3.717 1.00 96.44 507 PHE A CA 1
ATOM 3889 C C . PHE A 1 507 ? 26.011 -0.578 -3.091 1.00 96.44 507 PHE A C 1
ATOM 3891 O O . PHE A 1 507 ? 26.891 -0.264 -2.290 1.00 96.44 507 PHE A O 1
ATOM 3898 N N . LYS A 1 508 ? 25.863 -1.830 -3.540 1.00 95.25 508 LYS A N 1
ATOM 3899 C CA . LYS A 1 508 ? 26.729 -2.947 -3.145 1.00 95.25 508 LYS A CA 1
ATOM 3900 C C . LYS A 1 508 ? 28.184 -2.714 -3.549 1.00 95.25 508 LYS A C 1
ATOM 3902 O O . LYS A 1 508 ? 29.077 -2.864 -2.725 1.00 95.25 508 LYS A O 1
ATOM 3907 N N . GLU A 1 509 ? 28.433 -2.283 -4.783 1.00 96.94 509 GLU A N 1
ATOM 3908 C CA . GLU A 1 509 ? 29.791 -1.995 -5.271 1.00 96.94 509 GLU A CA 1
ATOM 3909 C C . GLU A 1 509 ? 30.399 -0.732 -4.649 1.00 96.94 509 GLU A C 1
ATOM 3911 O O . GLU A 1 509 ? 31.605 -0.679 -4.416 1.00 96.94 509 GLU A O 1
ATOM 3916 N N . ALA A 1 510 ? 29.587 0.303 -4.414 1.00 97.12 510 ALA A N 1
ATOM 3917 C CA . ALA A 1 510 ? 30.071 1.587 -3.910 1.00 97.12 510 ALA A CA 1
ATOM 3918 C C . ALA A 1 510 ? 30.283 1.606 -2.387 1.00 97.12 510 ALA A C 1
ATOM 3920 O O . ALA A 1 510 ? 31.192 2.287 -1.913 1.00 97.12 510 ALA A O 1
ATOM 3921 N N . PHE A 1 511 ? 29.460 0.876 -1.629 1.00 97.12 511 PHE A N 1
ATOM 3922 C CA . PHE A 1 511 ? 29.424 0.943 -0.163 1.00 97.12 511 PHE A CA 1
ATOM 3923 C C . PHE A 1 511 ? 29.539 -0.416 0.535 1.00 97.12 511 PHE A C 1
ATOM 3925 O O . PHE A 1 511 ? 29.574 -0.455 1.762 1.00 97.12 511 PHE A O 1
ATOM 3932 N N . GLY A 1 512 ? 29.604 -1.527 -0.204 1.00 96.25 512 GLY A N 1
ATOM 3933 C CA . GLY A 1 512 ? 29.713 -2.863 0.384 1.00 96.25 512 GLY A CA 1
ATOM 3934 C C . GLY A 1 512 ? 28.435 -3.339 1.077 1.00 96.25 512 GLY A C 1
ATOM 3935 O O . GLY A 1 512 ? 28.518 -4.138 2.006 1.00 96.25 512 GLY A O 1
ATOM 3936 N N . THR A 1 513 ? 27.260 -2.849 0.666 1.00 95.75 513 THR A N 1
ATOM 3937 C CA . THR A 1 513 ? 25.976 -3.324 1.206 1.00 95.75 513 THR A CA 1
ATOM 3938 C C . THR A 1 513 ? 25.755 -4.803 0.883 1.00 95.75 513 THR A C 1
ATOM 3940 O O . THR A 1 513 ? 26.195 -5.302 -0.154 1.00 95.75 513 THR A O 1
ATOM 3943 N N . THR A 1 514 ? 25.029 -5.518 1.746 1.00 94.25 514 THR A N 1
ATOM 3944 C CA . THR A 1 514 ? 24.688 -6.932 1.514 1.00 94.25 514 THR A CA 1
ATOM 3945 C C . THR A 1 514 ? 23.891 -7.113 0.220 1.00 94.25 514 THR A C 1
ATOM 3947 O O . THR A 1 514 ? 24.214 -7.969 -0.615 1.00 94.25 514 THR A O 1
ATOM 3950 N N . SER A 1 515 ? 22.892 -6.248 0.027 1.00 94.12 515 SER A N 1
ATOM 3951 C CA . SER A 1 515 ? 21.998 -6.240 -1.126 1.00 94.12 515 SER A CA 1
ATOM 3952 C C . SER A 1 515 ? 22.194 -4.995 -2.001 1.00 94.12 515 SER A C 1
ATOM 3954 O O . SER A 1 515 ? 22.467 -3.907 -1.483 1.00 94.12 515 SER A O 1
ATOM 3956 N N . PRO A 1 516 ? 22.041 -5.121 -3.335 1.00 92.00 516 PRO A N 1
ATOM 3957 C CA . PRO A 1 516 ? 22.008 -3.975 -4.240 1.00 92.00 516 PRO A CA 1
ATOM 3958 C C . PRO A 1 516 ? 20.667 -3.218 -4.218 1.00 92.00 516 PRO A C 1
ATOM 3960 O O . PRO A 1 516 ? 20.610 -2.100 -4.722 1.00 92.00 516 PRO A O 1
ATOM 3963 N N . SER A 1 517 ? 19.605 -3.812 -3.662 1.00 93.25 517 SER A N 1
ATOM 3964 C CA . SER A 1 517 ? 18.225 -3.303 -3.725 1.00 93.25 517 SER A CA 1
ATOM 3965 C C . SER A 1 517 ? 17.667 -2.859 -2.370 1.00 93.25 517 SER A C 1
ATOM 3967 O O . SER A 1 517 ? 16.706 -2.092 -2.318 1.00 93.25 517 SER A O 1
ATOM 3969 N N . LYS A 1 518 ? 18.266 -3.343 -1.276 1.00 96.12 518 LYS A N 1
ATOM 3970 C CA . LYS A 1 518 ? 17.817 -3.113 0.097 1.00 96.12 518 LYS A CA 1
ATOM 3971 C C . LYS A 1 518 ? 19.004 -2.795 0.995 1.00 96.12 518 LYS A C 1
ATOM 3973 O O . LYS A 1 518 ? 19.952 -3.570 1.081 1.00 96.12 518 LYS A O 1
ATOM 3978 N N . PHE A 1 519 ? 18.977 -1.636 1.633 1.00 96.81 519 PHE A N 1
ATOM 3979 C CA . PHE A 1 519 ? 20.042 -1.178 2.524 1.00 96.81 519 PHE A CA 1
ATOM 3980 C C . PHE A 1 519 ? 19.544 -0.023 3.387 1.00 96.81 519 PHE A C 1
ATOM 3982 O O . PHE A 1 519 ? 18.572 0.648 3.029 1.00 96.81 519 PHE A O 1
ATOM 3989 N N . SER A 1 520 ? 20.244 0.257 4.485 1.00 97.31 520 SER A N 1
ATOM 3990 C CA . SER A 1 520 ? 19.913 1.385 5.354 1.00 97.31 520 SER A CA 1
ATOM 3991 C C . SER A 1 520 ? 21.131 2.197 5.754 1.00 97.31 520 SER A C 1
ATOM 3993 O O . SER A 1 520 ? 22.240 1.680 5.863 1.00 97.31 520 SER A O 1
ATOM 3995 N N . GLY A 1 521 ? 20.907 3.477 6.046 1.00 96.12 521 GLY A N 1
ATOM 3996 C CA . GLY A 1 521 ? 21.882 4.291 6.773 1.00 96.12 521 GLY A CA 1
ATOM 3997 C C . GLY A 1 521 ? 23.125 4.699 5.977 1.00 96.12 521 GLY A C 1
ATOM 3998 O O . GLY A 1 521 ? 24.140 5.047 6.577 1.00 96.12 521 GLY A O 1
ATOM 3999 N N . ILE A 1 522 ? 23.078 4.669 4.644 1.00 97.94 522 ILE A N 1
ATOM 4000 C CA . ILE A 1 522 ? 24.217 5.036 3.797 1.00 97.94 522 ILE A CA 1
ATOM 4001 C C . ILE A 1 522 ? 24.371 6.553 3.744 1.00 97.94 522 ILE A C 1
ATOM 4003 O O . ILE A 1 522 ? 23.419 7.272 3.458 1.00 97.94 522 ILE A O 1
ATOM 4007 N N . VAL A 1 523 ? 25.583 7.056 3.978 1.00 98.06 523 VAL A N 1
ATOM 4008 C CA . VAL A 1 523 ? 25.859 8.497 3.934 1.00 98.06 523 VAL A CA 1
ATOM 4009 C C . VAL A 1 523 ? 26.318 8.916 2.539 1.00 98.06 523 VAL A C 1
ATOM 4011 O O . VAL A 1 523 ? 27.396 8.532 2.071 1.00 98.06 523 VAL A O 1
ATOM 4014 N N . LEU A 1 524 ? 25.524 9.770 1.897 1.00 98.44 524 LEU A N 1
ATOM 4015 C CA . LEU A 1 524 ? 25.896 10.456 0.662 1.00 98.44 524 LEU A CA 1
ATOM 4016 C C . LEU A 1 524 ? 26.388 11.867 0.975 1.00 98.44 524 LEU A C 1
ATOM 4018 O O . LEU A 1 524 ? 25.955 12.489 1.947 1.00 98.44 524 LEU A O 1
ATOM 4022 N N . LYS A 1 525 ? 27.318 12.364 0.165 1.00 98.19 525 LYS A N 1
ATOM 4023 C CA . LYS A 1 525 ? 27.930 13.688 0.313 1.00 98.19 525 LYS A CA 1
ATOM 4024 C C . LYS A 1 525 ? 27.458 14.623 -0.789 1.00 98.19 525 LYS A C 1
ATOM 4026 O O . LYS A 1 525 ? 26.930 14.184 -1.808 1.00 98.19 525 LYS A O 1
ATOM 4031 N N . GLN A 1 526 ? 27.661 15.919 -0.580 1.00 98.12 526 GLN A N 1
ATOM 4032 C CA . GLN A 1 526 ? 27.344 16.935 -1.578 1.00 98.12 526 GLN A CA 1
ATOM 4033 C C . GLN A 1 526 ? 27.923 16.578 -2.957 1.00 98.12 526 GLN A C 1
ATOM 4035 O O . GLN A 1 526 ? 29.095 16.223 -3.078 1.00 98.12 526 GLN A O 1
ATOM 4040 N N . GLY A 1 527 ? 27.102 16.695 -3.999 1.00 98.06 527 GLY A N 1
ATOM 4041 C CA . GLY A 1 527 ? 27.475 16.381 -5.377 1.00 98.06 527 GLY A CA 1
ATOM 4042 C C . GLY A 1 527 ? 27.383 14.900 -5.754 1.00 98.06 527 GLY A C 1
ATOM 4043 O O . GLY A 1 527 ? 27.442 14.601 -6.945 1.00 98.06 527 GLY A O 1
ATOM 4044 N N . ASP A 1 528 ? 27.197 13.984 -4.797 1.00 98.62 528 ASP A N 1
ATOM 4045 C CA . ASP A 1 528 ? 26.821 12.608 -5.124 1.00 98.62 528 ASP A CA 1
ATOM 4046 C C . ASP A 1 528 ? 25.448 12.585 -5.795 1.00 98.62 528 ASP A C 1
ATOM 4048 O O . ASP A 1 528 ? 24.588 13.436 -5.539 1.00 98.62 528 ASP A O 1
ATOM 4052 N N . GLN A 1 529 ? 25.229 11.579 -6.636 1.00 98.56 529 GLN A N 1
ATOM 4053 C CA . GLN A 1 529 ? 23.982 11.408 -7.360 1.00 98.56 529 GLN A CA 1
ATOM 4054 C C . GLN A 1 529 ? 23.407 10.014 -7.181 1.00 98.56 529 GLN A C 1
ATOM 4056 O O . GLN A 1 529 ? 24.146 9.032 -7.148 1.00 98.56 529 GLN A O 1
ATOM 4061 N N . VAL A 1 530 ? 22.081 9.932 -7.127 1.00 98.44 530 VAL A N 1
ATOM 4062 C CA . VAL A 1 530 ? 21.322 8.679 -7.071 1.00 98.44 530 VAL A CA 1
ATOM 4063 C C . VAL A 1 530 ? 20.442 8.585 -8.304 1.00 98.44 530 VAL A C 1
ATOM 4065 O O . VAL A 1 530 ? 19.720 9.526 -8.620 1.00 98.44 530 VAL A O 1
ATOM 4068 N N . ARG A 1 531 ? 20.490 7.446 -8.992 1.00 98.25 531 ARG A N 1
ATOM 4069 C CA . ARG A 1 531 ? 19.652 7.126 -10.149 1.00 98.25 531 ARG A CA 1
ATOM 4070 C C . ARG A 1 531 ? 18.704 5.997 -9.780 1.00 98.25 531 ARG A C 1
ATOM 4072 O O . ARG A 1 531 ? 19.149 4.869 -9.567 1.00 98.25 531 ARG A O 1
ATOM 4079 N N . ILE A 1 532 ? 17.415 6.309 -9.741 1.00 98.06 532 ILE A N 1
ATOM 4080 C CA . ILE A 1 532 ? 16.328 5.347 -9.571 1.00 98.06 532 ILE A CA 1
ATOM 4081 C C . ILE A 1 532 ? 15.811 4.950 -10.952 1.00 98.06 532 ILE A C 1
ATOM 4083 O O . ILE A 1 532 ? 15.544 5.809 -11.792 1.00 98.06 532 ILE A O 1
ATOM 4087 N N . ILE A 1 533 ? 15.674 3.647 -11.165 1.00 97.88 533 ILE A N 1
ATOM 4088 C CA . ILE A 1 533 ? 15.040 3.026 -12.322 1.00 97.88 533 ILE A CA 1
ATOM 4089 C C . ILE A 1 533 ? 13.846 2.231 -11.800 1.00 97.88 533 ILE A C 1
ATOM 4091 O O . ILE A 1 533 ? 14.011 1.253 -11.066 1.00 97.88 533 ILE A O 1
ATOM 4095 N N . ALA A 1 534 ? 12.646 2.658 -12.173 1.00 97.50 534 ALA A N 1
ATOM 4096 C CA . ALA A 1 534 ? 11.418 1.950 -11.855 1.00 97.50 534 ALA A CA 1
ATOM 4097 C C . ALA A 1 534 ? 11.096 0.934 -12.969 1.00 97.50 534 ALA A C 1
ATOM 4099 O O . ALA A 1 534 ? 11.333 1.233 -14.145 1.00 97.50 534 ALA A O 1
ATOM 4100 N N . PRO A 1 535 ? 10.562 -0.252 -12.637 1.00 97.88 535 PRO A N 1
ATOM 4101 C CA . PRO A 1 535 ? 10.270 -1.287 -13.621 1.00 97.88 535 PRO A CA 1
ATOM 4102 C C . PRO A 1 535 ? 9.055 -0.938 -14.491 1.00 97.88 535 PRO A C 1
ATOM 4104 O O . PRO A 1 535 ? 8.165 -0.180 -14.087 1.00 97.88 535 PRO A O 1
ATOM 4107 N N . GLY A 1 536 ? 9.002 -1.532 -15.683 1.00 98.31 536 GLY A N 1
ATOM 4108 C CA . GLY A 1 536 ? 7.797 -1.533 -16.517 1.00 98.31 536 GLY A CA 1
ATOM 4109 C C . GLY A 1 536 ? 6.804 -2.623 -16.101 1.00 98.31 536 GLY A C 1
ATOM 4110 O O . GLY A 1 536 ? 7.095 -3.437 -15.235 1.00 98.31 536 GLY A O 1
ATOM 4111 N N . GLY A 1 537 ? 5.630 -2.663 -16.726 1.00 98.31 537 GLY A N 1
ATOM 4112 C CA . GLY A 1 537 ? 4.664 -3.754 -16.538 1.00 98.31 537 GLY A CA 1
ATOM 4113 C C . GLY A 1 537 ? 4.867 -4.877 -17.552 1.00 98.31 537 GLY A C 1
ATOM 4114 O O . GLY A 1 537 ? 5.442 -4.648 -18.614 1.00 98.31 537 GLY A O 1
ATOM 4115 N N . GLY A 1 538 ? 4.361 -6.077 -17.274 1.00 98.50 538 GLY A N 1
ATOM 4116 C CA . GLY A 1 538 ? 4.329 -7.169 -18.251 1.00 98.50 538 GLY A CA 1
ATOM 4117 C C . GLY A 1 538 ? 3.375 -6.888 -19.419 1.00 98.50 538 GLY A C 1
ATOM 4118 O O . GLY A 1 538 ? 2.383 -6.173 -19.273 1.00 98.50 538 GLY A O 1
ATOM 4119 N N . GLY A 1 539 ? 3.656 -7.448 -20.594 1.00 98.62 539 GLY A N 1
ATOM 4120 C CA . GLY A 1 539 ? 2.764 -7.383 -21.752 1.00 98.62 539 GLY A CA 1
ATOM 4121 C C . GLY A 1 539 ? 1.622 -8.395 -21.672 1.00 98.62 539 GLY A C 1
ATOM 4122 O O . GLY A 1 539 ? 1.738 -9.435 -21.023 1.00 98.62 539 GLY A O 1
ATOM 4123 N N . TRP A 1 540 ? 0.526 -8.121 -22.376 1.00 98.69 540 TRP A N 1
ATOM 4124 C CA . TRP A 1 540 ? -0.620 -9.024 -22.493 1.00 98.69 540 TRP A CA 1
ATOM 4125 C C . TRP A 1 540 ? -0.874 -9.392 -23.955 1.00 98.69 540 TRP A C 1
ATOM 4127 O O . TRP A 1 540 ? -0.972 -8.517 -24.821 1.00 98.69 540 TRP A O 1
ATOM 4137 N N . GLY A 1 541 ? -1.005 -10.690 -24.228 1.00 98.31 541 GLY A N 1
ATOM 4138 C CA . GLY A 1 541 ? -1.227 -11.214 -25.575 1.00 98.31 541 GLY A CA 1
ATOM 4139 C C . GLY A 1 541 ? 0.029 -11.195 -26.454 1.00 98.31 541 GLY A C 1
ATOM 4140 O O . GLY A 1 541 ? 0.996 -10.495 -26.171 1.00 98.31 541 GLY A O 1
ATOM 4141 N N . ASP A 1 542 ? -0.005 -11.935 -27.561 1.00 98.31 542 ASP A N 1
ATOM 4142 C CA . ASP A 1 542 ? 1.100 -12.013 -28.528 1.00 98.31 542 ASP A CA 1
ATOM 4143 C C . ASP A 1 542 ? 1.456 -10.629 -29.131 1.00 98.31 542 ASP A C 1
ATOM 4145 O O . ASP A 1 542 ? 0.610 -10.031 -29.808 1.00 98.31 542 ASP A O 1
ATOM 4149 N N . PRO A 1 543 ? 2.694 -10.122 -28.940 1.00 98.38 543 PRO A N 1
ATOM 4150 C CA . PRO A 1 543 ? 3.162 -8.863 -29.522 1.00 98.38 543 PRO A CA 1
ATOM 4151 C C . PRO A 1 543 ? 2.987 -8.766 -31.040 1.00 98.38 543 PRO A C 1
ATOM 4153 O O . PRO A 1 543 ? 2.687 -7.690 -31.551 1.00 98.38 543 PRO A O 1
ATOM 4156 N N . LEU A 1 544 ? 3.113 -9.878 -31.773 1.00 97.81 544 LEU A N 1
ATOM 4157 C CA . LEU A 1 544 ? 3.014 -9.890 -33.239 1.00 97.81 544 LEU A CA 1
ATOM 4158 C C . LEU A 1 544 ? 1.595 -9.621 -33.751 1.00 97.81 544 LEU A C 1
ATOM 4160 O O . LEU A 1 544 ? 1.399 -9.403 -34.946 1.00 97.81 544 LEU A O 1
ATOM 4164 N N . LYS A 1 545 ? 0.603 -9.638 -32.855 1.00 97.56 545 LYS A N 1
ATOM 4165 C CA . LYS A 1 545 ? -0.778 -9.257 -33.153 1.00 97.56 545 LYS A CA 1
ATOM 4166 C C . LYS A 1 545 ? -1.044 -7.775 -32.907 1.00 97.56 545 LYS A C 1
ATOM 4168 O O . LYS A 1 545 ? -2.179 -7.351 -33.078 1.00 97.56 545 LYS A O 1
ATOM 4173 N N . ARG A 1 546 ? -0.086 -6.989 -32.404 1.00 98.06 546 ARG A N 1
ATOM 4174 C CA . ARG A 1 546 ? -0.289 -5.548 -32.194 1.00 98.06 546 ARG A CA 1
ATOM 4175 C C . ARG A 1 546 ? -0.360 -4.841 -33.546 1.00 98.06 546 ARG A C 1
ATOM 4177 O O . ARG A 1 546 ? 0.491 -5.052 -34.403 1.00 98.06 546 ARG A O 1
ATOM 4184 N N . GLU A 1 547 ? -1.355 -3.976 -33.707 1.00 97.75 547 GLU A N 1
ATOM 4185 C CA . GLU A 1 547 ? -1.576 -3.287 -34.980 1.00 97.75 547 GLU A CA 1
ATOM 4186 C C . GLU A 1 547 ? -0.409 -2.347 -35.346 1.00 97.75 547 GLU A C 1
ATOM 4188 O O . GLU A 1 547 ? 0.059 -1.600 -34.472 1.00 97.75 547 GLU A O 1
ATOM 4193 N N . PRO A 1 548 ? 0.049 -2.323 -36.617 1.00 97.12 548 PRO A N 1
ATOM 4194 C CA . PRO A 1 548 ? 1.150 -1.470 -37.067 1.00 97.12 548 PRO A CA 1
ATOM 4195 C C . PRO A 1 548 ? 0.981 0.010 -36.735 1.00 97.12 548 PRO A C 1
ATOM 4197 O O . PRO A 1 548 ? 1.948 0.675 -36.367 1.00 97.12 548 PRO A O 1
ATOM 4200 N N . GLU A 1 549 ? -0.242 0.529 -36.797 1.00 97.31 549 GLU A N 1
ATOM 4201 C CA . GLU A 1 549 ? -0.560 1.923 -36.487 1.00 97.31 549 GLU A CA 1
ATOM 4202 C C . GLU A 1 549 ? -0.344 2.232 -35.002 1.00 97.31 549 GLU A C 1
ATOM 4204 O O . GLU A 1 549 ? 0.095 3.327 -34.648 1.00 97.31 549 GLU A O 1
ATOM 4209 N N . ARG A 1 550 ? -0.613 1.261 -34.118 1.00 97.81 550 ARG A N 1
ATOM 4210 C CA . ARG A 1 550 ? -0.370 1.403 -32.677 1.00 97.81 550 ARG A CA 1
ATOM 4211 C C . ARG A 1 550 ? 1.120 1.372 -32.366 1.00 97.81 550 ARG A C 1
ATOM 4213 O O . ARG A 1 550 ? 1.565 2.169 -31.550 1.00 97.81 550 ARG A O 1
ATOM 4220 N N . VAL A 1 551 ? 1.889 0.516 -33.041 1.00 98.25 551 VAL A N 1
ATOM 4221 C CA . VAL A 1 551 ? 3.355 0.490 -32.903 1.00 98.25 551 VAL A CA 1
ATOM 4222 C C . VAL A 1 551 ? 3.981 1.772 -33.443 1.00 98.25 551 VAL A C 1
ATOM 4224 O O . VAL A 1 551 ? 4.827 2.358 -32.778 1.00 98.25 551 VAL A O 1
ATOM 4227 N N . LEU A 1 552 ? 3.532 2.266 -34.599 1.00 97.81 552 LEU A N 1
ATOM 4228 C CA . LEU A 1 552 ? 3.978 3.556 -35.128 1.00 97.81 552 LEU A CA 1
ATOM 4229 C C . LEU A 1 552 ? 3.708 4.692 -34.138 1.00 97.81 552 LEU A C 1
ATOM 4231 O O . LEU A 1 552 ? 4.564 5.556 -33.943 1.00 97.81 552 LEU A O 1
ATOM 4235 N N . ARG A 1 553 ? 2.529 4.685 -33.504 1.00 97.62 553 ARG A N 1
ATOM 4236 C CA . ARG A 1 553 ? 2.184 5.646 -32.458 1.00 97.62 553 ARG A CA 1
ATOM 4237 C C . ARG A 1 553 ? 3.124 5.532 -31.260 1.00 97.62 553 ARG A C 1
ATOM 4239 O O . ARG A 1 553 ? 3.646 6.557 -30.839 1.00 97.62 553 ARG A O 1
ATOM 4246 N N . ASP A 1 554 ? 3.373 4.323 -30.755 1.00 98.06 554 ASP A N 1
ATOM 4247 C CA . ASP A 1 554 ? 4.315 4.105 -29.648 1.00 98.06 554 ASP A CA 1
ATOM 4248 C C . ASP A 1 554 ? 5.724 4.622 -29.998 1.00 98.06 554 ASP A C 1
ATOM 4250 O O . ASP A 1 554 ? 6.359 5.249 -29.157 1.00 98.06 554 ASP A O 1
ATOM 4254 N N . VAL A 1 555 ? 6.196 4.417 -31.236 1.00 98.00 555 VAL A N 1
ATOM 4255 C CA . VAL A 1 555 ? 7.495 4.941 -31.703 1.00 98.00 555 VAL A CA 1
ATOM 4256 C C . VAL A 1 555 ? 7.500 6.460 -31.798 1.00 98.00 555 VAL A C 1
ATOM 4258 O O . VAL A 1 555 ? 8.448 7.114 -31.373 1.00 98.00 555 VAL A O 1
ATOM 4261 N N . THR A 1 556 ? 6.420 7.039 -32.313 1.00 96.75 556 THR A N 1
ATOM 4262 C CA . THR A 1 556 ? 6.287 8.495 -32.447 1.00 96.75 556 THR A CA 1
ATOM 4263 C C . THR A 1 556 ? 6.212 9.189 -31.085 1.00 96.75 556 THR A C 1
ATOM 4265 O O . THR A 1 556 ? 6.722 10.295 -30.935 1.00 96.75 556 THR A O 1
ATOM 4268 N N . GLU A 1 557 ? 5.599 8.548 -30.088 1.00 96.12 557 GLU A N 1
ATOM 4269 C CA . GLU A 1 557 ? 5.496 9.054 -28.713 1.00 96.12 557 GLU A CA 1
ATOM 4270 C C . GLU A 1 557 ? 6.742 8.745 -27.853 1.00 96.12 557 GLU A C 1
ATOM 4272 O O . GLU A 1 557 ? 6.768 9.120 -26.682 1.00 96.12 557 GLU A O 1
ATOM 4277 N N . GLY A 1 558 ? 7.772 8.082 -28.400 1.00 96.06 558 GLY A N 1
ATOM 4278 C CA . GLY A 1 558 ? 8.984 7.714 -27.651 1.00 96.06 558 GLY A CA 1
ATOM 4279 C C . GLY A 1 558 ? 8.738 6.642 -26.584 1.00 96.06 558 GLY A C 1
ATOM 4280 O O . GLY A 1 558 ? 9.419 6.586 -25.569 1.00 96.06 558 GLY A O 1
ATOM 4281 N N . LEU A 1 559 ? 7.717 5.802 -26.757 1.00 97.88 559 LEU A N 1
ATOM 4282 C CA . LEU A 1 559 ? 7.418 4.710 -25.825 1.00 97.88 559 LEU A CA 1
ATOM 4283 C C . LEU A 1 559 ? 8.152 3.425 -26.221 1.00 97.88 559 LEU A C 1
ATOM 4285 O O . LEU A 1 559 ? 8.516 2.622 -25.360 1.00 97.88 559 LEU A O 1
ATOM 4289 N N . VAL A 1 560 ? 8.347 3.234 -27.526 1.00 98.19 560 VAL A N 1
ATOM 4290 C CA . VAL A 1 560 ? 9.038 2.091 -28.130 1.00 98.19 560 VAL A CA 1
ATOM 4291 C C . VAL A 1 560 ? 10.064 2.611 -29.135 1.00 98.19 560 VAL A C 1
ATOM 4293 O O . VAL A 1 560 ? 9.757 3.498 -29.919 1.00 98.19 560 VAL A O 1
ATOM 4296 N N . THR A 1 561 ? 11.274 2.066 -29.175 1.00 97.69 561 THR A N 1
ATOM 4297 C CA . THR A 1 561 ? 12.268 2.465 -30.185 1.00 97.69 561 THR A CA 1
ATOM 4298 C C . THR A 1 561 ? 11.995 1.792 -31.539 1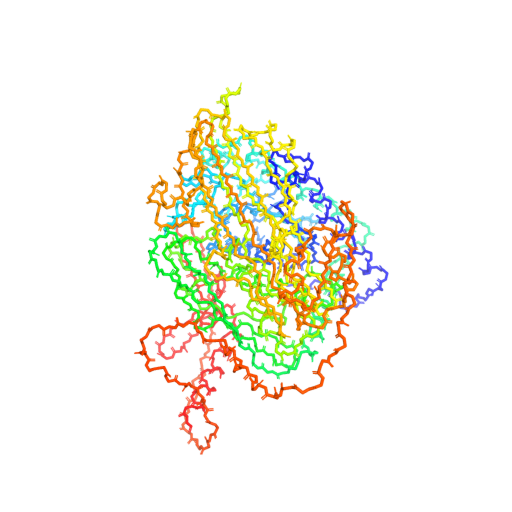.00 97.69 561 THR A C 1
ATOM 4300 O O . THR A 1 561 ? 11.419 0.702 -31.580 1.00 97.69 561 THR A O 1
ATOM 4303 N N . PRO A 1 562 ? 12.458 2.349 -32.678 1.00 96.75 562 PRO A N 1
ATOM 4304 C CA . PRO A 1 562 ? 12.364 1.670 -33.978 1.00 96.75 562 PRO A CA 1
ATOM 4305 C C . PRO A 1 562 ? 12.992 0.264 -33.984 1.00 96.75 562 PRO A C 1
ATOM 4307 O O . PRO A 1 562 ? 12.492 -0.653 -34.637 1.00 96.75 562 PRO A O 1
ATOM 4310 N N . THR A 1 563 ? 14.066 0.075 -33.213 1.00 97.12 563 THR A N 1
ATOM 4311 C CA . THR A 1 563 ? 14.727 -1.225 -33.037 1.00 97.12 563 THR A CA 1
ATOM 4312 C C . THR A 1 563 ? 13.798 -2.234 -32.364 1.00 97.12 563 THR A C 1
ATOM 4314 O O . THR A 1 563 ? 13.653 -3.360 -32.848 1.00 97.12 563 THR A O 1
ATOM 4317 N N . SER A 1 564 ? 13.140 -1.837 -31.274 1.00 97.19 564 SER A N 1
ATOM 4318 C CA . SER A 1 564 ? 12.206 -2.694 -30.538 1.00 97.19 564 SER A CA 1
ATOM 4319 C C . SER A 1 564 ? 10.891 -2.901 -31.293 1.00 97.19 564 SER A C 1
ATOM 4321 O O . SER A 1 564 ? 10.342 -4.000 -31.266 1.00 97.19 564 SER A O 1
ATOM 4323 N N . ALA A 1 565 ? 10.438 -1.922 -32.084 1.00 97.81 565 ALA A N 1
ATOM 4324 C CA . ALA A 1 565 ? 9.314 -2.084 -33.012 1.00 97.81 565 ALA A CA 1
ATOM 4325 C C . ALA A 1 565 ? 9.526 -3.281 -33.959 1.00 97.81 565 ALA A C 1
ATOM 4327 O O . ALA A 1 565 ? 8.658 -4.152 -34.086 1.00 97.81 565 ALA A O 1
ATOM 4328 N N . LEU A 1 566 ? 10.719 -3.386 -34.553 1.00 97.31 566 LEU A N 1
ATOM 4329 C CA . LEU A 1 566 ? 11.064 -4.504 -35.427 1.00 97.31 566 LEU A CA 1
ATOM 4330 C C . LEU A 1 566 ? 11.275 -5.804 -34.640 1.00 97.31 566 LEU A C 1
ATOM 4332 O O . LEU A 1 566 ? 10.731 -6.843 -35.011 1.00 97.31 566 LEU A O 1
ATOM 4336 N N . LYS A 1 567 ? 12.063 -5.759 -33.561 1.00 97.50 567 LYS A N 1
ATOM 4337 C CA . LYS A 1 567 ? 12.454 -6.944 -32.783 1.00 97.50 567 LYS A CA 1
ATOM 4338 C C . LYS A 1 567 ? 11.274 -7.606 -32.069 1.00 97.50 567 LYS A C 1
ATOM 4340 O O . LYS A 1 567 ? 11.171 -8.834 -32.057 1.00 97.50 567 LYS A O 1
ATOM 4345 N N . ASP A 1 568 ? 10.426 -6.811 -31.427 1.00 97.56 568 ASP A N 1
ATOM 4346 C CA . ASP A 1 568 ? 9.388 -7.317 -30.535 1.00 97.56 568 ASP A CA 1
ATOM 4347 C C . ASP A 1 568 ? 8.031 -7.442 -31.224 1.00 97.56 568 ASP A C 1
ATOM 4349 O O . ASP A 1 568 ? 7.318 -8.403 -30.946 1.00 97.56 568 ASP A O 1
ATOM 4353 N N . TYR A 1 569 ? 7.710 -6.548 -32.164 1.00 97.75 569 TYR A N 1
ATOM 4354 C CA . TYR A 1 569 ? 6.411 -6.522 -32.850 1.00 97.75 569 TYR A CA 1
ATOM 4355 C C . TYR A 1 569 ? 6.486 -6.914 -34.334 1.00 97.75 569 TYR A C 1
ATOM 4357 O O . TYR A 1 569 ? 5.454 -7.087 -34.980 1.00 97.75 569 TYR A O 1
ATOM 4365 N N . GLY A 1 570 ? 7.688 -7.084 -34.899 1.00 96.44 570 GLY A N 1
ATOM 4366 C CA . GLY A 1 570 ? 7.861 -7.444 -36.310 1.00 96.44 570 GLY A CA 1
ATOM 4367 C C . GLY A 1 570 ? 7.462 -6.332 -37.284 1.00 96.44 570 GLY A C 1
ATOM 4368 O O . GLY A 1 570 ? 7.120 -6.627 -38.434 1.00 96.44 570 GLY A O 1
ATOM 4369 N N . ILE A 1 571 ? 7.463 -5.076 -36.824 1.00 95.62 571 ILE A N 1
ATOM 4370 C CA . ILE A 1 571 ? 7.036 -3.901 -37.587 1.00 95.62 571 ILE A CA 1
ATOM 4371 C C . ILE A 1 571 ? 8.233 -2.977 -37.773 1.00 95.62 571 ILE A C 1
ATOM 4373 O O . ILE A 1 571 ? 8.773 -2.417 -36.824 1.00 95.62 571 ILE A O 1
ATOM 4377 N N . GLU A 1 572 ? 8.652 -2.823 -39.022 1.00 96.00 572 GLU A N 1
ATOM 4378 C CA . GLU A 1 572 ? 9.752 -1.942 -39.377 1.00 96.00 572 GLU A CA 1
ATOM 4379 C C . GLU A 1 572 ? 9.247 -0.497 -39.470 1.00 96.00 572 GLU A C 1
ATOM 4381 O O . GLU A 1 572 ? 8.354 -0.186 -40.261 1.00 96.00 572 GLU A O 1
ATOM 4386 N N . VAL A 1 573 ? 9.815 0.382 -38.647 1.00 94.38 573 VAL A N 1
ATOM 4387 C CA . VAL A 1 573 ? 9.489 1.810 -38.608 1.00 94.38 573 VAL A CA 1
ATOM 4388 C C . VAL A 1 573 ? 10.754 2.595 -38.926 1.00 94.38 573 VAL A C 1
ATOM 4390 O O . VAL A 1 573 ? 11.808 2.329 -38.356 1.00 94.38 573 VAL A O 1
ATOM 4393 N N . SER A 1 574 ? 10.668 3.552 -39.845 1.00 92.62 574 SER A N 1
ATOM 4394 C CA . SER A 1 574 ? 11.796 4.405 -40.231 1.00 92.62 574 SER A CA 1
ATOM 4395 C C . SER A 1 574 ? 11.479 5.876 -40.014 1.00 92.62 574 SER A C 1
ATOM 4397 O O . SER A 1 574 ? 10.348 6.324 -40.216 1.00 92.62 574 SER A O 1
ATOM 4399 N N . GLU A 1 575 ? 12.493 6.635 -39.606 1.00 92.62 575 GLU A N 1
ATOM 4400 C CA . GLU A 1 575 ? 12.408 8.088 -39.513 1.00 92.62 575 GLU A CA 1
ATOM 4401 C C . GLU A 1 575 ? 12.508 8.690 -40.921 1.00 92.62 575 GLU A C 1
ATOM 4403 O O . GLU A 1 575 ? 13.499 8.525 -41.629 1.00 92.62 575 GLU A O 1
ATOM 4408 N N . THR A 1 576 ? 11.444 9.361 -41.352 1.00 91.19 576 THR A N 1
ATOM 4409 C CA . THR A 1 576 ? 11.328 9.976 -42.687 1.00 91.19 576 THR A CA 1
ATOM 4410 C C . THR A 1 576 ? 11.762 11.443 -42.694 1.00 91.19 576 THR A C 1
ATOM 4412 O O . THR A 1 576 ? 12.138 11.981 -43.734 1.00 91.19 576 THR A O 1
ATOM 4415 N N . ALA A 1 577 ? 11.710 12.089 -41.530 1.00 87.38 577 ALA A N 1
ATOM 4416 C CA . ALA A 1 577 ? 12.223 13.421 -41.222 1.00 87.38 577 ALA A CA 1
ATOM 4417 C C . ALA A 1 577 ? 12.389 13.525 -39.692 1.00 87.38 577 ALA A C 1
ATOM 4419 O O . ALA A 1 577 ? 11.765 12.726 -38.997 1.00 87.38 577 ALA A O 1
ATOM 4420 N N . PRO A 1 578 ? 13.141 14.504 -39.151 1.00 88.75 578 PRO A N 1
ATOM 4421 C CA . PRO A 1 578 ? 13.346 14.633 -37.706 1.00 88.75 578 PRO A CA 1
ATOM 4422 C C . PRO A 1 578 ? 12.029 14.601 -36.911 1.00 88.75 578 PRO A C 1
ATOM 4424 O O . PRO A 1 578 ? 11.168 15.467 -37.096 1.00 88.75 578 PRO A O 1
ATOM 4427 N N . GLY A 1 579 ? 11.860 13.584 -36.064 1.00 84.50 579 GLY A N 1
ATOM 4428 C CA . GLY A 1 579 ? 10.666 13.343 -35.247 1.00 84.50 579 GLY A CA 1
ATOM 4429 C C . GLY A 1 579 ? 9.438 12.818 -36.005 1.00 84.50 579 GLY A C 1
ATOM 4430 O O . GLY A 1 579 ? 8.342 12.802 -35.446 1.00 84.50 579 GLY A O 1
ATOM 4431 N N . LYS A 1 580 ? 9.574 12.416 -37.276 1.00 89.12 580 LYS A N 1
ATOM 4432 C CA . LYS A 1 580 ? 8.483 11.881 -38.110 1.00 89.12 580 LYS A CA 1
ATOM 4433 C C . LYS A 1 580 ? 8.782 10.463 -38.568 1.00 89.12 580 LYS A C 1
ATOM 4435 O O . LYS A 1 580 ? 9.666 10.238 -39.395 1.00 89.12 580 LYS A O 1
ATOM 4440 N N . PHE A 1 581 ? 7.961 9.525 -38.122 1.00 93.75 581 PHE A N 1
ATOM 4441 C CA . PHE A 1 581 ? 8.116 8.105 -38.412 1.00 93.75 581 PHE A CA 1
ATOM 4442 C C . PHE A 1 581 ? 7.055 7.600 -39.393 1.00 93.75 581 PHE A C 1
ATOM 4444 O O . PHE A 1 581 ? 5.944 8.129 -39.450 1.00 93.75 581 PHE A O 1
ATOM 4451 N N . ALA A 1 582 ? 7.389 6.559 -40.155 1.00 92.50 582 ALA A N 1
ATOM 4452 C CA . ALA A 1 582 ? 6.446 5.824 -40.992 1.00 92.50 582 ALA A CA 1
ATOM 4453 C C . ALA A 1 582 ? 6.713 4.315 -40.915 1.00 92.50 582 ALA A C 1
ATOM 4455 O O . ALA A 1 582 ? 7.858 3.888 -40.761 1.00 92.50 582 ALA A O 1
ATOM 4456 N N . VAL A 1 583 ? 5.649 3.515 -41.034 1.00 92.81 583 VAL A N 1
ATOM 4457 C CA . VAL A 1 583 ? 5.762 2.057 -41.172 1.00 92.81 583 VAL A CA 1
ATOM 4458 C C . VAL A 1 583 ? 6.259 1.739 -42.577 1.00 92.81 583 VAL A C 1
ATOM 4460 O O . VAL A 1 583 ? 5.674 2.195 -43.564 1.00 92.81 583 VAL A O 1
ATOM 4463 N N . ASN A 1 584 ? 7.311 0.931 -42.678 1.00 87.19 584 ASN A N 1
ATOM 4464 C CA . ASN A 1 584 ? 7.800 0.466 -43.965 1.00 87.19 584 ASN A CA 1
ATOM 4465 C C . ASN A 1 584 ? 6.833 -0.588 -44.530 1.00 87.19 584 ASN A C 1
ATOM 4467 O O . ASN A 1 584 ? 6.401 -1.492 -43.804 1.00 87.19 584 ASN A O 1
ATOM 4471 N N . PRO A 1 585 ? 6.464 -0.505 -45.822 1.00 75.06 585 PRO A N 1
ATOM 4472 C CA . PRO A 1 585 ? 5.613 -1.508 -46.441 1.00 75.06 585 PRO A CA 1
ATOM 4473 C C . PRO A 1 585 ? 6.300 -2.870 -46.351 1.00 75.06 585 PRO A C 1
ATOM 4475 O O . PRO A 1 585 ? 7.431 -3.037 -46.808 1.00 75.06 585 PRO A O 1
ATOM 4478 N N . ARG A 1 586 ? 5.603 -3.846 -45.758 1.00 63.12 586 ARG A N 1
ATOM 4479 C CA . ARG A 1 586 ? 6.095 -5.221 -45.623 1.00 63.12 586 ARG A CA 1
ATOM 4480 C C . ARG A 1 586 ? 6.532 -5.707 -47.014 1.00 63.12 586 ARG A C 1
ATOM 4482 O O . ARG A 1 586 ? 5.691 -5.708 -47.919 1.00 63.12 586 ARG A O 1
ATOM 4489 N N . PRO A 1 587 ? 7.797 -6.109 -47.233 1.00 46.72 587 PRO A N 1
ATOM 4490 C CA . PRO A 1 587 ? 8.170 -6.689 -48.514 1.00 46.72 587 PRO A CA 1
ATOM 4491 C C . PRO A 1 587 ? 7.284 -7.920 -48.767 1.00 46.72 587 PRO A C 1
ATOM 4493 O O . PRO A 1 587 ? 6.987 -8.657 -47.818 1.00 46.72 587 PRO A O 1
ATOM 4496 N N . PRO A 1 588 ? 6.819 -8.156 -50.008 1.00 41.03 588 PRO A N 1
ATOM 4497 C CA . PRO A 1 588 ? 5.986 -9.310 -50.311 1.00 41.03 588 PRO A CA 1
ATOM 4498 C C . PRO A 1 588 ? 6.734 -10.569 -49.881 1.00 41.03 588 PRO A C 1
ATOM 4500 O O . PRO A 1 588 ? 7.873 -10.796 -50.295 1.00 41.03 588 PRO A O 1
ATOM 4503 N N . SER A 1 589 ? 6.107 -11.361 -49.008 1.00 44.53 589 SER A N 1
ATOM 4504 C CA . SER A 1 589 ? 6.691 -12.583 -48.465 1.00 44.53 589 SER A CA 1
ATOM 4505 C C . SER A 1 589 ? 7.240 -13.436 -49.608 1.00 44.53 589 SER A C 1
ATOM 4507 O O . SER A 1 589 ? 6.470 -13.864 -50.478 1.00 44.53 589 SER A O 1
ATOM 4509 N N . ARG A 1 590 ? 8.549 -13.713 -49.617 1.00 37.88 590 ARG A N 1
ATOM 4510 C CA . ARG A 1 590 ? 9.090 -14.791 -50.447 1.00 37.88 590 ARG A CA 1
ATOM 4511 C C . ARG A 1 590 ? 8.402 -16.075 -49.993 1.00 37.88 590 ARG A C 1
ATOM 4513 O O . ARG A 1 590 ? 8.669 -16.580 -48.909 1.00 37.88 590 ARG A O 1
ATOM 4520 N N . LYS A 1 591 ? 7.465 -16.567 -50.805 1.00 40.53 591 LYS A N 1
ATOM 4521 C CA . LYS A 1 591 ? 6.958 -17.932 -50.686 1.00 40.53 591 LYS A CA 1
ATOM 4522 C C . LYS A 1 591 ? 8.157 -18.871 -50.780 1.00 40.53 591 LYS A C 1
ATOM 4524 O O . LYS A 1 591 ? 8.856 -18.852 -51.789 1.00 40.53 591 LYS A O 1
ATOM 4529 N N . GLY A 1 592 ? 8.331 -19.695 -49.754 1.00 43.56 592 GLY A N 1
ATOM 4530 C CA . GLY A 1 592 ? 9.273 -20.805 -49.757 1.00 43.56 592 GLY A CA 1
ATOM 4531 C C . GLY A 1 592 ? 10.499 -20.548 -48.898 1.00 43.56 592 GLY A C 1
ATOM 4532 O O . GLY A 1 592 ? 11.501 -20.059 -49.396 1.00 43.56 592 GLY A O 1
ATOM 4533 N N . GLU A 1 593 ? 10.402 -20.927 -47.626 1.00 34.12 593 GLU A N 1
ATOM 4534 C CA . GLU A 1 593 ? 11.365 -21.826 -46.984 1.00 34.12 593 GLU A CA 1
ATOM 4535 C C . GLU A 1 593 ? 10.823 -22.248 -45.610 1.00 34.12 593 GLU A C 1
ATOM 4537 O O . GLU A 1 593 ? 10.799 -21.458 -44.677 1.00 34.12 593 GLU A O 1
ATOM 4542 N N . GLY A 1 594 ? 10.358 -23.501 -45.548 1.00 33.41 594 GLY A N 1
ATOM 4543 C CA . GLY A 1 594 ? 10.321 -24.374 -44.371 1.00 33.41 594 GLY A CA 1
ATOM 4544 C C . GLY A 1 594 ? 9.589 -23.892 -43.120 1.00 33.41 594 GLY A C 1
ATOM 4545 O O . GLY A 1 594 ? 10.049 -22.998 -42.419 1.00 33.41 594 GLY A O 1
ATOM 4546 N N . GLU A 1 595 ? 8.539 -24.627 -42.748 1.00 39.34 595 GLU A N 1
ATOM 4547 C CA . GLU A 1 595 ? 8.167 -24.838 -41.347 1.00 39.34 595 GLU A CA 1
ATOM 4548 C C . GLU A 1 595 ? 9.432 -25.136 -40.523 1.00 39.34 595 GLU A C 1
ATOM 4550 O O . GLU A 1 595 ? 9.932 -26.260 -40.482 1.00 39.34 595 GLU A O 1
ATOM 4555 N N . ARG A 1 596 ? 9.997 -24.112 -39.881 1.00 34.22 596 ARG A N 1
ATOM 4556 C CA . ARG A 1 596 ? 10.904 -24.310 -38.760 1.00 34.22 596 ARG A CA 1
ATOM 4557 C C . ARG A 1 596 ? 10.024 -24.392 -37.531 1.00 34.22 596 ARG A C 1
ATOM 4559 O O . ARG A 1 596 ? 9.392 -23.413 -37.146 1.00 34.22 596 ARG A O 1
ATOM 4566 N N . SER A 1 597 ? 9.967 -25.609 -37.003 1.00 31.53 597 SER A N 1
ATOM 4567 C CA . SER A 1 597 ? 9.441 -25.990 -35.698 1.00 31.53 597 SER A CA 1
ATOM 4568 C C . SER A 1 597 ? 9.432 -24.829 -34.709 1.00 31.53 597 SER A C 1
ATOM 4570 O O . SER A 1 597 ? 10.481 -24.236 -34.438 1.00 31.53 597 SER A O 1
ATOM 4572 N N . SER A 1 598 ? 8.256 -24.555 -34.149 1.00 28.03 598 SER A N 1
ATOM 4573 C CA . SER A 1 598 ? 8.089 -23.740 -32.952 1.00 28.03 598 SER A CA 1
ATOM 4574 C C . SER A 1 598 ? 9.179 -24.098 -31.931 1.00 28.03 598 SER A C 1
ATOM 4576 O O . SER A 1 598 ? 9.391 -25.290 -31.680 1.00 28.03 598 SER A O 1
ATOM 4578 N N . PRO A 1 599 ? 9.878 -23.119 -31.331 1.00 26.81 599 PRO A N 1
ATOM 4579 C CA . PRO A 1 599 ? 10.644 -23.413 -30.134 1.00 26.81 599 PRO A CA 1
ATOM 4580 C C . PRO A 1 599 ? 9.658 -23.947 -29.083 1.00 26.81 599 PRO A C 1
ATOM 4582 O O . PRO A 1 599 ? 8.505 -23.499 -29.058 1.00 26.81 599 PRO A O 1
ATOM 4585 N N . PRO A 1 600 ? 10.055 -24.907 -28.234 1.00 25.98 600 PRO A N 1
ATOM 4586 C CA . PRO A 1 600 ? 9.185 -25.335 -27.155 1.00 25.98 600 PRO A CA 1
ATOM 4587 C C . PRO A 1 600 ? 8.846 -24.112 -26.299 1.00 25.98 600 PRO A C 1
ATOM 4589 O O . PRO A 1 600 ? 9.718 -23.281 -26.036 1.00 25.98 600 PRO A O 1
ATOM 4592 N N . ASN A 1 601 ? 7.577 -24.008 -25.892 1.00 28.41 601 ASN A N 1
ATOM 4593 C CA . ASN A 1 601 ? 7.151 -23.142 -24.794 1.00 28.41 601 ASN A CA 1
ATOM 4594 C C . ASN A 1 601 ? 8.233 -23.169 -23.704 1.00 28.41 601 ASN A C 1
ATOM 4596 O O . ASN A 1 601 ? 8.587 -24.271 -23.267 1.00 28.41 601 ASN A O 1
ATOM 4600 N N . PRO A 1 602 ? 8.724 -22.024 -23.205 1.00 27.97 602 PRO A N 1
ATOM 4601 C CA . PRO A 1 602 ? 9.254 -22.030 -21.864 1.00 27.97 602 PRO A CA 1
ATOM 4602 C C . PRO A 1 602 ? 8.052 -22.329 -20.970 1.00 27.97 602 PRO A C 1
ATOM 4604 O O . PRO A 1 602 ? 7.218 -21.469 -20.696 1.00 27.97 602 PRO A O 1
ATOM 4607 N N . SER A 1 603 ? 7.927 -23.593 -20.568 1.00 27.11 603 SER A N 1
ATOM 4608 C CA . SER A 1 603 ? 7.302 -23.930 -19.300 1.00 27.11 603 SER A CA 1
ATOM 4609 C C . SER A 1 603 ? 7.784 -22.922 -18.260 1.00 27.11 603 SER A C 1
ATOM 4611 O O . SER A 1 603 ? 8.972 -22.592 -18.239 1.00 27.11 603 SER A O 1
ATOM 4613 N N . LEU A 1 604 ? 6.867 -22.449 -17.422 1.00 35.88 604 LEU A N 1
ATOM 4614 C CA . LEU A 1 604 ? 7.106 -21.631 -16.232 1.00 35.88 604 LEU A CA 1
ATOM 4615 C C . LEU A 1 604 ? 7.969 -22.390 -15.201 1.00 35.88 604 LEU A C 1
ATOM 4617 O O . LEU A 1 604 ? 7.526 -22.671 -14.101 1.00 35.88 604 LEU A O 1
ATOM 4621 N N . THR A 1 605 ? 9.185 -22.780 -15.580 1.00 34.50 605 THR A N 1
ATOM 4622 C CA . THR A 1 605 ? 10.211 -23.426 -14.759 1.00 34.50 605 THR A CA 1
ATOM 4623 C C . THR A 1 605 ? 11.563 -23.274 -15.471 1.00 34.50 605 THR A C 1
ATOM 4625 O O . THR A 1 605 ? 11.838 -23.972 -16.449 1.00 34.50 605 THR A O 1
ATOM 4628 N N . GLY A 1 606 ? 12.440 -22.394 -14.992 1.00 23.83 606 GLY A N 1
ATOM 4629 C CA . GLY A 1 606 ? 13.828 -22.310 -15.459 1.00 23.83 606 GLY A CA 1
ATOM 4630 C C . GLY A 1 606 ? 14.608 -21.251 -14.675 1.00 23.83 606 GLY A C 1
ATOM 4631 O O . GLY A 1 606 ? 14.342 -20.075 -14.854 1.00 23.83 606 GLY A O 1
ATOM 4632 N N . GLY A 1 607 ? 15.553 -21.570 -13.788 1.00 23.73 607 GLY A N 1
ATOM 4633 C CA . GLY A 1 607 ? 16.098 -22.876 -13.436 1.00 23.73 607 GLY A CA 1
ATOM 4634 C C . GLY A 1 607 ? 16.563 -22.939 -11.978 1.00 23.73 607 GLY A C 1
ATOM 4635 O O . GLY A 1 607 ? 17.188 -22.017 -11.466 1.00 23.73 607 GLY A O 1
ATOM 4636 N N . MET A 1 608 ? 16.265 -24.066 -11.334 1.00 28.36 608 MET A N 1
ATOM 4637 C CA . MET A 1 608 ? 16.904 -24.507 -10.098 1.00 28.36 608 MET A CA 1
ATOM 4638 C C . MET A 1 608 ? 18.023 -25.484 -10.456 1.00 28.36 608 MET A C 1
ATOM 4640 O O . MET A 1 608 ? 17.793 -26.492 -11.130 1.00 28.36 608 MET A O 1
ATOM 4644 N N . GLY A 1 609 ? 19.235 -25.183 -9.999 1.00 23.95 609 GLY A N 1
ATOM 4645 C CA . GLY A 1 609 ? 20.324 -26.147 -9.948 1.00 23.95 609 GLY A CA 1
ATOM 4646 C C . GLY A 1 609 ? 20.056 -27.213 -8.881 1.00 23.95 609 GLY A C 1
ATOM 4647 O O . GLY A 1 609 ? 19.696 -26.895 -7.757 1.00 23.95 609 GLY A O 1
ATOM 4648 N N . GLU A 1 610 ? 20.254 -28.468 -9.286 1.00 26.77 610 GLU A N 1
ATOM 4649 C CA . GLU A 1 610 ? 20.462 -29.682 -8.480 1.00 26.77 610 GLU A CA 1
ATOM 4650 C C . GLU A 1 610 ? 19.333 -30.219 -7.568 1.00 26.77 610 GLU A C 1
ATOM 4652 O O . GLU A 1 610 ? 19.247 -29.980 -6.371 1.00 26.77 610 GLU A O 1
ATOM 4657 N N . LYS A 1 611 ? 18.545 -31.123 -8.175 1.00 33.53 611 LYS A N 1
ATOM 4658 C CA . LYS A 1 611 ? 18.049 -32.415 -7.647 1.00 33.53 611 LYS A CA 1
ATOM 4659 C C . LYS A 1 611 ? 17.666 -32.485 -6.154 1.00 33.53 611 LYS A C 1
ATOM 4661 O O . LYS A 1 611 ? 18.316 -33.169 -5.366 1.00 33.53 611 LYS A O 1
ATOM 4666 N N . GLY A 1 612 ? 16.467 -31.998 -5.840 1.00 24.16 612 GLY A N 1
ATOM 4667 C CA . GLY A 1 612 ? 15.610 -32.560 -4.791 1.00 24.16 612 GLY A CA 1
ATOM 4668 C C . GLY A 1 612 ? 14.439 -33.313 -5.428 1.00 24.16 612 GLY A C 1
ATOM 4669 O O . GLY A 1 612 ? 13.675 -32.732 -6.192 1.00 24.16 612 GLY A O 1
ATOM 4670 N N . LYS A 1 613 ? 14.296 -34.618 -5.168 1.00 27.84 613 LYS A N 1
ATOM 4671 C CA . LYS A 1 613 ? 13.098 -35.387 -5.545 1.00 27.84 613 LYS A CA 1
ATOM 4672 C C . LYS A 1 613 ? 11.898 -34.834 -4.765 1.00 27.84 613 LYS A C 1
ATOM 4674 O O . LYS A 1 613 ? 11.735 -35.184 -3.600 1.00 27.84 613 LYS A O 1
ATOM 4679 N N . TYR A 1 614 ? 11.060 -34.014 -5.392 1.00 28.19 614 TYR A N 1
ATOM 4680 C CA . TYR A 1 614 ? 9.781 -33.611 -4.811 1.00 28.19 614 TYR A CA 1
ATOM 4681 C C . TYR A 1 614 ? 8.671 -34.518 -5.339 1.00 28.19 614 TYR A C 1
ATOM 4683 O O . TYR A 1 614 ? 8.393 -34.580 -6.534 1.00 28.19 614 TYR A O 1
ATOM 4691 N N . LEU A 1 615 ? 8.101 -35.285 -4.412 1.00 23.00 615 LEU A N 1
ATOM 4692 C CA . LEU A 1 615 ? 6.901 -36.088 -4.598 1.00 23.00 615 LEU A CA 1
ATOM 4693 C C . LEU A 1 615 ? 5.722 -35.159 -4.906 1.00 23.00 615 LEU A C 1
ATOM 4695 O O . LEU A 1 615 ? 5.401 -34.279 -4.111 1.00 23.00 615 LEU A O 1
ATOM 4699 N N . SER A 1 616 ? 5.055 -35.398 -6.029 1.00 23.22 616 SER A N 1
ATOM 4700 C CA . SER A 1 616 ? 3.696 -34.926 -6.278 1.00 23.22 616 SER A CA 1
ATOM 4701 C C . SER A 1 616 ? 2.745 -35.489 -5.215 1.00 23.22 616 SER A C 1
ATOM 4703 O O . SER A 1 616 ? 2.725 -36.710 -5.038 1.00 23.22 616 SER A O 1
ATOM 4705 N N . PRO A 1 617 ? 1.871 -34.695 -4.582 1.00 26.59 617 PRO A N 1
ATOM 4706 C CA . PRO A 1 617 ? 0.631 -35.218 -4.049 1.00 26.59 617 PRO A CA 1
ATOM 4707 C C . PRO A 1 617 ? -0.465 -35.003 -5.098 1.00 26.59 617 PRO A C 1
ATOM 4709 O O . PRO A 1 617 ? -1.401 -34.241 -4.893 1.00 26.59 617 PRO A O 1
ATOM 4712 N N . THR A 1 618 ? -0.366 -35.688 -6.239 1.00 27.95 618 THR A N 1
ATOM 4713 C CA . THR A 1 618 ? -1.583 -36.075 -6.959 1.00 27.95 618 THR A CA 1
ATOM 4714 C C . THR A 1 618 ? -2.260 -37.113 -6.083 1.00 27.95 618 THR A C 1
ATOM 4716 O O . THR A 1 618 ? -1.752 -38.227 -5.956 1.00 27.95 618 THR A O 1
ATOM 4719 N N . LEU A 1 619 ? -3.344 -36.741 -5.418 1.00 26.52 619 LEU A N 1
ATOM 4720 C CA . LEU A 1 619 ? -4.130 -37.695 -4.653 1.00 26.52 619 LEU A CA 1
ATOM 4721 C C . LEU A 1 619 ? -5.106 -38.395 -5.613 1.00 26.52 619 LEU A C 1
ATOM 4723 O O . LEU A 1 619 ? -5.906 -37.705 -6.249 1.00 26.52 619 LEU A O 1
ATOM 4727 N N . PRO A 1 620 ? -5.039 -39.726 -5.777 1.00 29.53 620 PRO A N 1
ATOM 4728 C CA . PRO A 1 620 ? -6.016 -40.465 -6.554 1.00 29.53 620 PRO A CA 1
ATOM 4729 C C . PRO A 1 620 ? -7.248 -40.790 -5.703 1.00 29.53 620 PRO A C 1
ATOM 4731 O O . PRO A 1 620 ? -7.143 -41.186 -4.551 1.00 29.53 620 PRO A O 1
ATOM 4734 N N . LEU A 1 621 ? -8.424 -40.648 -6.311 1.00 35.72 621 LEU A N 1
ATOM 4735 C CA . LEU A 1 621 ? -9.698 -41.145 -5.794 1.00 35.72 621 LEU A CA 1
ATOM 4736 C C . LEU A 1 621 ? -9.716 -42.684 -5.877 1.00 35.72 621 LEU A C 1
ATOM 4738 O O . LEU A 1 621 ? -9.723 -43.215 -6.989 1.00 35.72 621 LEU A O 1
ATOM 4742 N N . SER A 1 622 ? -9.773 -43.416 -4.756 1.00 27.64 622 SER A N 1
ATOM 4743 C CA . SER A 1 622 ? -10.234 -44.817 -4.765 1.00 27.64 622 SER A CA 1
ATOM 4744 C C . SER A 1 622 ? -10.776 -45.298 -3.405 1.00 27.64 622 SER A C 1
ATOM 4746 O O . SER A 1 622 ? -10.383 -44.817 -2.355 1.00 27.64 622 SER A O 1
ATOM 4748 N N . HIS A 1 623 ? -11.751 -46.213 -3.439 1.00 30.58 623 HIS A N 1
ATOM 4749 C CA . HIS A 1 623 ? -12.669 -46.545 -2.341 1.00 30.58 623 HIS A CA 1
ATOM 4750 C C . HIS A 1 623 ? -12.229 -47.719 -1.438 1.00 30.58 623 HIS A C 1
ATOM 4752 O O . HIS A 1 623 ? -11.986 -48.809 -1.956 1.00 30.58 623 HIS A O 1
ATOM 4758 N N . SER A 1 624 ? -12.324 -47.565 -0.102 1.00 25.56 624 SER A N 1
ATOM 4759 C CA . SER A 1 624 ? -13.049 -48.441 0.870 1.00 25.56 624 SER A CA 1
ATOM 4760 C C . SER A 1 624 ? -12.789 -48.018 2.344 1.00 25.56 624 SER A C 1
ATOM 4762 O O . SER A 1 624 ? -11.758 -47.409 2.601 1.00 25.56 624 SER A O 1
ATOM 4764 N N . PRO A 1 625 ? -13.690 -48.290 3.323 1.00 38.34 625 PRO A N 1
ATOM 4765 C CA . PRO A 1 625 ? -13.855 -47.438 4.519 1.00 38.34 625 PRO A CA 1
ATOM 4766 C C . PRO A 1 625 ? -13.379 -48.025 5.877 1.00 38.34 625 PRO A C 1
ATOM 4768 O O . PRO A 1 625 ? -13.151 -49.231 5.966 1.00 38.34 625 PRO A O 1
ATOM 4771 N N . ILE A 1 626 ? -13.432 -47.165 6.934 1.00 35.25 626 ILE A N 1
ATOM 4772 C CA . ILE A 1 626 ? -13.686 -47.405 8.404 1.00 35.25 626 ILE A CA 1
ATOM 4773 C C . ILE A 1 626 ? -12.478 -47.092 9.355 1.00 35.25 626 ILE A C 1
ATOM 4775 O O . ILE A 1 626 ? -11.361 -47.441 8.981 1.00 35.25 626 ILE A O 1
ATOM 4779 N N . PRO A 1 627 ? -12.622 -46.608 10.633 1.00 40.97 627 PRO A N 1
ATOM 4780 C CA . PRO A 1 627 ? -13.609 -45.725 11.315 1.00 40.97 627 PRO A CA 1
ATOM 4781 C C . PRO A 1 627 ? -12.999 -44.583 12.197 1.00 40.97 627 PRO A C 1
ATOM 4783 O O . PRO A 1 627 ? -11.887 -44.703 12.705 1.00 40.97 627 PRO A O 1
ATOM 4786 N N . GLY A 1 628 ? -13.824 -43.584 12.567 1.00 31.88 628 GLY A N 1
ATOM 4787 C CA . GLY A 1 628 ? -13.796 -42.984 13.920 1.00 31.88 628 GLY A CA 1
ATOM 4788 C C . GLY A 1 628 ? -13.606 -41.465 14.023 1.00 31.88 628 GLY A C 1
ATOM 4789 O O . GLY A 1 628 ? -12.501 -41.004 14.286 1.00 31.88 628 GLY A O 1
ATOM 4790 N N . GLY A 1 629 ? -14.698 -40.703 13.892 1.00 37.84 629 GLY A N 1
ATOM 4791 C CA . GLY A 1 629 ? -14.747 -39.271 14.199 1.00 37.84 629 GLY A CA 1
ATOM 4792 C C . GLY A 1 629 ? -14.790 -38.991 15.706 1.00 37.84 629 GLY A C 1
ATOM 4793 O O . GLY A 1 629 ? -15.578 -39.594 16.435 1.00 37.84 629 GLY A O 1
ATOM 4794 N N . GLY A 1 630 ? -13.951 -38.060 16.160 1.00 37.56 630 GLY A N 1
ATOM 4795 C CA . GLY A 1 630 ? -14.068 -37.425 17.468 1.00 37.56 630 GLY A CA 1
ATOM 4796 C C . GLY A 1 630 ? -14.879 -36.139 17.339 1.00 37.56 630 GLY A C 1
ATOM 4797 O O . GLY A 1 630 ? -14.427 -35.187 16.712 1.00 37.56 630 GLY A O 1
ATOM 4798 N N . GLN A 1 631 ? -16.078 -36.117 17.918 1.00 43.34 631 GLN A N 1
ATOM 4799 C CA . GLN A 1 631 ? -16.843 -34.891 18.143 1.00 43.34 631 GLN A CA 1
ATOM 4800 C C . GLN A 1 631 ? -16.257 -34.177 19.371 1.00 43.34 631 GLN A C 1
ATOM 4802 O O . GLN A 1 631 ? -16.591 -34.525 20.503 1.00 43.34 631 GLN A O 1
ATOM 4807 N N . GLY A 1 632 ? -15.355 -33.217 19.162 1.00 53.69 632 GLY A N 1
ATOM 4808 C CA . GLY A 1 632 ? -14.998 -32.241 20.195 1.00 53.69 632 GLY A CA 1
ATOM 4809 C C . GLY A 1 632 ? -16.156 -31.264 20.421 1.00 53.69 632 GLY A C 1
ATOM 4810 O O . GLY A 1 632 ? -16.822 -30.868 19.465 1.00 53.69 632 GLY A O 1
ATOM 4811 N N . VAL A 1 633 ? -16.440 -30.920 21.681 1.00 66.81 633 VAL A N 1
ATOM 4812 C CA . VAL A 1 633 ? -17.344 -29.816 22.038 1.00 66.81 633 VAL A CA 1
ATOM 4813 C C . VAL A 1 633 ? -16.462 -28.621 22.379 1.00 66.81 633 VAL A C 1
ATOM 4815 O O . VAL A 1 633 ? -15.911 -28.568 23.478 1.00 66.81 633 VAL A O 1
ATOM 4818 N N . GLY A 1 634 ? -16.291 -27.688 21.447 1.00 78.88 634 GLY A N 1
ATOM 4819 C CA . GLY A 1 634 ? -15.477 -26.503 21.690 1.00 78.88 634 GLY A CA 1
ATOM 4820 C C . GLY A 1 634 ? -16.096 -25.535 22.680 1.00 78.88 634 GLY A C 1
ATOM 4821 O O . GLY A 1 634 ? -17.302 -25.539 22.943 1.00 78.88 634 GLY A O 1
ATOM 4822 N N . GLU A 1 635 ? -15.244 -24.665 23.211 1.00 90.88 635 GLU A N 1
ATOM 4823 C CA . GLU A 1 635 ? -15.642 -23.609 24.134 1.00 90.88 635 GLU A CA 1
ATOM 4824 C C . GLU A 1 635 ? -15.052 -22.255 23.732 1.00 90.88 635 GLU A C 1
ATOM 4826 O O . GLU A 1 635 ? -13.946 -22.159 23.193 1.00 90.88 635 GLU A O 1
ATOM 4831 N N . TRP A 1 636 ? -15.794 -21.185 24.025 1.00 90.50 636 TRP A N 1
ATOM 4832 C CA . TRP A 1 636 ? -15.272 -19.825 23.935 1.00 90.50 636 TRP A CA 1
ATOM 4833 C C . TRP A 1 636 ? -14.481 -19.490 25.197 1.00 90.50 636 TRP A C 1
ATOM 4835 O O . TRP A 1 636 ? -15.014 -19.562 26.302 1.00 90.50 636 TRP A O 1
ATOM 4845 N N . ILE A 1 637 ? -13.240 -19.048 25.017 1.00 90.62 637 ILE A N 1
ATOM 4846 C CA . ILE A 1 637 ? -12.412 -18.453 26.065 1.00 90.62 637 ILE A CA 1
ATOM 4847 C C . ILE A 1 637 ? -12.286 -16.955 25.797 1.00 90.62 637 ILE A C 1
ATOM 4849 O O . ILE A 1 637 ? -12.020 -16.535 24.669 1.00 90.62 637 ILE A O 1
ATOM 4853 N N . GLU A 1 638 ? -12.452 -16.144 26.840 1.00 87.12 638 GLU A N 1
ATOM 4854 C CA . GLU A 1 638 ? -12.144 -14.718 26.790 1.00 87.12 638 GLU A CA 1
ATOM 4855 C C . GLU A 1 638 ? -10.788 -14.438 27.426 1.00 87.12 638 GLU A C 1
ATOM 4857 O O . GLU A 1 638 ? -10.525 -14.821 28.567 1.00 87.12 638 GLU A O 1
ATOM 4862 N N . ARG A 1 639 ? -9.930 -13.729 26.692 1.00 82.12 639 ARG A N 1
ATOM 4863 C CA . ARG A 1 639 ? -8.709 -13.156 27.251 1.00 82.12 639 ARG A CA 1
ATOM 4864 C C . ARG A 1 639 ? -9.025 -11.846 27.974 1.00 82.12 639 ARG A C 1
ATOM 4866 O O . ARG A 1 639 ? -9.768 -11.019 27.451 1.00 82.12 639 ARG A O 1
ATOM 4873 N N . ASP A 1 640 ? -8.400 -11.631 29.126 1.00 74.56 640 ASP A N 1
ATOM 4874 C CA . ASP A 1 640 ? -8.276 -10.304 29.731 1.00 74.56 640 ASP A CA 1
ATOM 4875 C C . ASP A 1 640 ? -6.848 -9.791 29.482 1.00 74.56 640 ASP A C 1
ATOM 4877 O O . ASP A 1 640 ? -5.905 -10.268 30.125 1.00 74.56 640 ASP A O 1
ATOM 4881 N N . PRO A 1 641 ? -6.634 -8.913 28.485 1.00 68.50 641 PRO A N 1
ATOM 4882 C CA . PRO A 1 641 ? -5.317 -8.375 28.197 1.00 68.50 641 PRO A CA 1
ATOM 4883 C C . PRO A 1 641 ? -4.953 -7.340 29.270 1.00 68.50 641 PRO A C 1
ATOM 4885 O O . PRO A 1 641 ? -5.069 -6.134 29.071 1.00 68.50 641 PRO A O 1
ATOM 4888 N N . GLY A 1 642 ? -4.489 -7.808 30.430 1.00 73.56 642 GLY A N 1
ATOM 4889 C CA . GLY A 1 642 ? -3.806 -6.941 31.388 1.00 73.56 642 GLY A CA 1
ATOM 4890 C C . GLY A 1 642 ? -2.593 -6.268 30.731 1.00 73.56 642 GLY A C 1
ATOM 4891 O O . GLY A 1 642 ? -2.065 -6.759 29.737 1.00 73.56 642 GLY A O 1
ATOM 4892 N N . TYR A 1 643 ? -2.092 -5.169 31.299 1.00 75.88 643 TYR A N 1
ATOM 4893 C CA . TYR A 1 643 ? -1.036 -4.350 30.669 1.00 75.88 643 TYR A CA 1
ATOM 4894 C C . TYR A 1 643 ? 0.307 -5.077 30.403 1.00 75.88 643 TYR A C 1
ATOM 4896 O O . TYR A 1 643 ? 1.148 -4.553 29.677 1.00 75.88 643 TYR A O 1
ATOM 4904 N N . LEU A 1 644 ? 0.519 -6.265 30.989 1.00 78.75 644 LEU A N 1
ATOM 4905 C CA . LEU A 1 644 ? 1.676 -7.145 30.750 1.00 78.75 644 LEU A CA 1
ATOM 4906 C C . LEU A 1 644 ? 1.378 -8.311 29.789 1.00 78.75 644 LEU A C 1
ATOM 4908 O O . LEU A 1 644 ? 2.269 -9.111 29.509 1.00 78.75 644 LEU A O 1
ATOM 4912 N N . SER A 1 645 ? 0.138 -8.455 29.317 1.00 75.25 645 SER A N 1
ATOM 4913 C CA . SER A 1 645 ? -0.263 -9.531 28.413 1.00 75.25 645 SER A CA 1
ATOM 4914 C C . SER A 1 645 ? 0.121 -9.177 26.978 1.00 75.25 645 SER A C 1
ATOM 4916 O O . SER A 1 645 ? -0.459 -8.289 26.351 1.00 75.25 645 SER A O 1
ATOM 4918 N N . PHE A 1 646 ? 1.117 -9.891 26.458 1.00 73.00 646 PHE A N 1
ATOM 4919 C CA . PHE A 1 646 ? 1.563 -9.789 25.065 1.00 73.00 646 PHE A CA 1
ATOM 4920 C C . PHE A 1 646 ? 1.275 -11.056 24.257 1.00 73.00 646 PHE A C 1
ATOM 4922 O O . PHE A 1 646 ? 1.613 -11.109 23.076 1.00 73.00 646 PHE A O 1
ATOM 4929 N N . ASP A 1 647 ? 0.659 -12.065 24.879 1.00 76.50 647 ASP A N 1
ATOM 4930 C CA . ASP A 1 647 ? 0.326 -13.316 24.210 1.00 76.50 647 ASP A CA 1
ATOM 4931 C C . ASP A 1 647 ? -0.616 -13.040 23.043 1.00 76.50 647 ASP A C 1
ATOM 4933 O O . ASP A 1 647 ? -1.602 -12.314 23.171 1.00 76.50 647 ASP A O 1
ATOM 4937 N N . VAL A 1 648 ? -0.340 -13.646 21.896 1.00 82.44 648 VAL A N 1
ATOM 4938 C CA . VAL A 1 648 ? -1.216 -13.608 20.729 1.00 82.44 648 VAL A CA 1
ATOM 4939 C C . VAL A 1 648 ? -1.466 -15.028 20.253 1.00 82.44 648 VAL A C 1
ATOM 4941 O O . VAL A 1 648 ? -0.567 -15.866 20.255 1.00 82.44 648 VAL A O 1
ATOM 4944 N N . TYR A 1 649 ? -2.703 -15.302 19.854 1.00 89.94 649 TYR A N 1
ATOM 4945 C CA . TYR A 1 649 ? -3.096 -16.604 19.332 1.00 89.94 649 TYR A CA 1
ATOM 4946 C C . TYR A 1 649 ? -3.351 -16.475 17.840 1.00 89.94 649 TYR A C 1
ATOM 4948 O O . TYR A 1 649 ? -4.093 -15.595 17.410 1.00 89.94 649 TYR A O 1
ATOM 4956 N N . ASN A 1 650 ? -2.764 -17.365 17.048 1.00 93.75 650 ASN A N 1
ATOM 4957 C CA . ASN A 1 650 ? -3.124 -17.518 15.647 1.00 93.75 650 ASN A CA 1
ATOM 4958 C C . ASN A 1 650 ? -4.179 -18.613 15.512 1.00 93.75 650 ASN A C 1
ATOM 4960 O O . ASN A 1 650 ? -4.013 -19.692 16.071 1.00 93.75 650 ASN A O 1
ATOM 4964 N N . CYS A 1 651 ? -5.222 -18.371 14.723 1.00 95.00 651 CYS A N 1
ATOM 4965 C CA . CYS A 1 651 ? -6.168 -19.406 14.329 1.00 95.00 651 CYS A CA 1
ATOM 4966 C C . CYS A 1 651 ? -5.427 -20.585 13.677 1.00 95.00 651 CYS A C 1
ATOM 4968 O O . CYS A 1 651 ? -4.688 -20.394 12.713 1.00 95.00 651 CYS A O 1
ATOM 4970 N N . ALA A 1 652 ? -5.669 -21.802 14.160 1.00 94.50 652 ALA A N 1
ATOM 4971 C CA . ALA A 1 652 ? -4.997 -23.014 13.700 1.00 94.50 652 ALA A CA 1
ATOM 4972 C C . ALA A 1 652 ? -5.340 -23.408 12.251 1.00 94.50 652 ALA A C 1
ATOM 4974 O O . ALA A 1 652 ? -4.630 -24.218 11.660 1.00 94.50 652 ALA A O 1
ATOM 4975 N N . TYR A 1 653 ? -6.411 -22.845 11.681 1.00 94.44 653 TYR A N 1
ATOM 4976 C CA . TYR A 1 653 ? -6.777 -23.029 10.276 1.00 94.44 653 TYR A CA 1
ATOM 4977 C C . TYR A 1 653 ? -6.253 -21.894 9.394 1.00 94.44 653 TYR A C 1
ATOM 4979 O O . TYR A 1 653 ? -5.359 -22.101 8.581 1.00 94.44 653 TYR A O 1
ATOM 4987 N N . CYS A 1 654 ? -6.805 -20.685 9.549 1.00 95.75 654 CYS A N 1
ATOM 4988 C CA . CYS A 1 654 ? -6.516 -19.582 8.635 1.00 95.75 654 CYS A CA 1
ATOM 4989 C C . CYS A 1 654 ? -5.248 -18.797 8.986 1.00 95.75 654 CYS A C 1
ATOM 4991 O O . CYS A 1 654 ? -4.746 -18.062 8.145 1.00 95.75 654 CYS A O 1
ATOM 4993 N N . GLY A 1 655 ? -4.732 -18.916 10.212 1.00 95.81 655 GLY A N 1
ATOM 4994 C CA . GLY A 1 655 ? -3.573 -18.160 10.691 1.00 95.81 655 GLY A CA 1
ATOM 4995 C C . GLY A 1 655 ? -3.869 -16.737 11.179 1.00 95.81 655 GLY A C 1
ATOM 4996 O O . GLY A 1 655 ? -2.963 -16.091 11.711 1.00 95.81 655 GLY A O 1
ATOM 4997 N N . LYS A 1 656 ? -5.117 -16.253 11.073 1.00 94.56 656 LYS A N 1
ATOM 4998 C CA . LYS A 1 656 ? -5.547 -14.939 11.595 1.00 94.56 656 LYS A CA 1
ATOM 4999 C C . LYS A 1 656 ? -5.202 -14.805 13.083 1.00 94.56 656 LYS A C 1
ATOM 5001 O O . LYS A 1 656 ? -5.510 -15.711 13.858 1.00 94.56 656 LYS A O 1
ATOM 5006 N N . LEU A 1 657 ? -4.603 -13.682 13.483 1.00 91.56 657 LEU A N 1
ATOM 5007 C CA . LEU A 1 657 ? -4.406 -13.347 14.897 1.00 91.56 657 LEU A CA 1
ATOM 5008 C C . LEU A 1 657 ? -5.761 -13.077 15.579 1.00 91.56 657 LEU A C 1
ATOM 5010 O O . LEU A 1 657 ? -6.638 -12.441 14.992 1.00 91.56 657 LEU A O 1
ATOM 5014 N N . ILE A 1 658 ? -5.930 -13.555 16.811 1.00 90.88 658 ILE A N 1
ATOM 5015 C CA . ILE A 1 658 ? -7.188 -13.493 17.566 1.00 90.88 658 ILE A CA 1
ATOM 5016 C C . ILE A 1 658 ? -7.022 -12.512 18.742 1.00 90.88 658 ILE A C 1
ATOM 5018 O O . ILE A 1 658 ? -6.202 -12.778 19.626 1.00 90.88 658 ILE A O 1
ATOM 5022 N N . PRO A 1 659 ? -7.771 -11.392 18.777 1.00 85.94 659 PRO A N 1
ATOM 5023 C CA . PRO A 1 659 ? -7.563 -10.319 19.754 1.00 85.94 659 PRO A CA 1
ATOM 5024 C C . PRO A 1 659 ? -8.085 -10.639 21.156 1.00 85.94 659 PRO A C 1
ATOM 5026 O O . PRO A 1 659 ? -7.479 -10.213 22.137 1.00 85.94 659 PRO A O 1
ATOM 5029 N N . ARG A 1 660 ? -9.208 -11.355 21.298 1.00 86.25 660 ARG A N 1
ATOM 5030 C CA . ARG A 1 660 ? -9.783 -11.591 22.632 1.00 86.25 660 ARG A CA 1
ATOM 5031 C C . ARG A 1 660 ? -10.587 -12.869 22.773 1.00 86.25 660 ARG A C 1
ATOM 5033 O O . ARG A 1 660 ? -10.296 -13.662 23.666 1.00 86.25 660 ARG A O 1
ATOM 5040 N N . ARG A 1 661 ? -11.620 -13.042 21.946 1.00 88.38 661 ARG A N 1
ATOM 5041 C CA . ARG A 1 661 ? -12.542 -14.180 22.034 1.00 88.38 661 ARG A CA 1
ATOM 5042 C C . ARG A 1 661 ? -12.009 -15.324 21.186 1.00 88.38 661 ARG A C 1
ATOM 5044 O O . ARG A 1 661 ? -11.960 -15.221 19.965 1.00 88.38 661 ARG A O 1
ATOM 5051 N N . ILE A 1 662 ? -11.592 -16.401 21.839 1.00 90.75 662 ILE A N 1
ATOM 5052 C CA . ILE A 1 662 ? -10.916 -17.534 21.206 1.00 90.75 662 ILE A CA 1
ATOM 5053 C C . ILE A 1 662 ? -11.837 -18.747 21.278 1.00 90.75 662 ILE A C 1
ATOM 5055 O O . ILE A 1 662 ? -12.296 -19.106 22.359 1.00 90.75 662 ILE A O 1
ATOM 5059 N N . TRP A 1 663 ? -12.095 -19.393 20.144 1.00 92.69 663 TRP A N 1
ATOM 5060 C CA . TRP A 1 663 ? -12.742 -20.702 20.120 1.00 92.69 663 TRP A CA 1
ATOM 5061 C C . TRP A 1 663 ? -11.675 -21.779 20.301 1.00 92.69 663 TRP A C 1
ATOM 5063 O O . TRP A 1 663 ? -10.752 -21.867 19.493 1.00 92.69 663 TRP A O 1
ATOM 5073 N N . MET A 1 664 ? -11.759 -22.569 21.366 1.00 92.56 664 MET A N 1
ATOM 5074 C CA . MET A 1 664 ? -10.760 -23.584 21.693 1.00 92.56 664 MET A CA 1
ATOM 5075 C C . MET A 1 664 ? -11.340 -24.982 21.521 1.00 92.56 664 MET A C 1
ATOM 5077 O O . MET A 1 664 ? -12.349 -25.309 22.139 1.00 92.56 664 MET A O 1
ATOM 5081 N N . GLU A 1 665 ? -10.652 -25.815 20.745 1.00 91.44 665 GLU A N 1
ATOM 5082 C CA . GLU A 1 665 ? -11.057 -27.195 20.440 1.00 91.44 665 GLU A CA 1
ATOM 5083 C C . GLU A 1 665 ? -9.891 -28.159 20.616 1.00 91.44 665 GLU A C 1
ATOM 5085 O O . GLU A 1 665 ? -8.728 -27.773 20.468 1.00 91.44 665 GLU A O 1
ATOM 5090 N N . GLU A 1 666 ? -10.193 -29.417 20.925 1.00 87.25 666 GLU A N 1
ATOM 5091 C CA . GLU A 1 666 ? -9.188 -30.471 21.033 1.00 87.25 666 GLU A CA 1
ATOM 5092 C C . GLU A 1 666 ? -9.061 -31.236 19.712 1.00 87.25 666 GLU A C 1
ATOM 5094 O O . GLU A 1 666 ? -10.025 -31.814 19.217 1.00 87.25 666 GLU A O 1
ATOM 5099 N N . LEU A 1 667 ? -7.853 -31.260 19.149 1.00 83.25 667 LEU A N 1
ATOM 5100 C CA . LEU A 1 667 ? -7.494 -32.060 17.981 1.00 83.25 667 LEU A CA 1
ATOM 5101 C C . LEU A 1 667 ? -6.221 -32.844 18.304 1.00 83.25 667 LEU A C 1
ATOM 5103 O O . LEU A 1 667 ? -5.248 -32.277 18.798 1.00 83.25 667 LEU A O 1
ATOM 5107 N N . ASP A 1 668 ? -6.220 -34.149 18.032 1.00 82.44 668 ASP A N 1
ATOM 5108 C CA . ASP A 1 668 ? -5.065 -35.038 18.248 1.00 82.44 668 ASP A CA 1
ATOM 5109 C C . ASP A 1 668 ? -4.480 -34.977 19.679 1.00 82.44 668 ASP A C 1
ATOM 5111 O O . ASP A 1 668 ? -3.264 -35.041 19.878 1.00 82.44 668 ASP A O 1
ATOM 5115 N N . GLY A 1 669 ? -5.339 -34.813 20.692 1.00 82.50 669 GLY A N 1
ATOM 5116 C CA . GLY A 1 669 ? -4.928 -34.710 22.098 1.00 82.50 669 GLY A CA 1
ATOM 5117 C C . GLY A 1 669 ? -4.29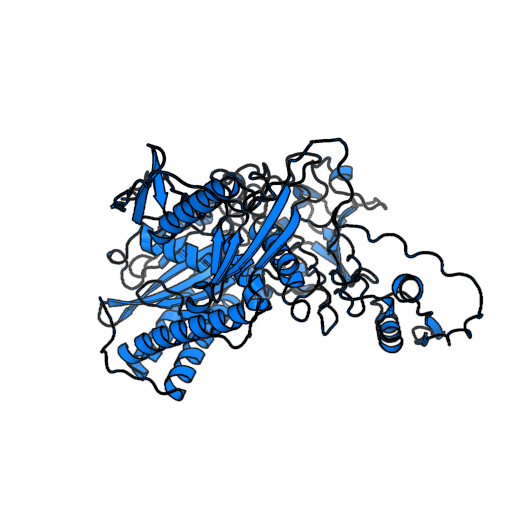8 -33.365 22.485 1.00 82.50 669 GLY A C 1
ATOM 5118 O O . GLY A 1 669 ? -3.651 -33.267 23.530 1.00 82.50 669 GLY A O 1
ATOM 5119 N N . LYS A 1 670 ? -4.421 -32.329 21.643 1.00 86.88 670 LYS A N 1
ATOM 5120 C CA . LYS A 1 670 ? -3.935 -30.967 21.909 1.00 86.88 670 LYS A CA 1
ATOM 5121 C C . LYS A 1 670 ? -5.040 -29.943 21.705 1.00 86.88 670 LYS A C 1
ATOM 5123 O O . LYS A 1 670 ? -5.861 -30.062 20.803 1.00 86.88 670 LYS A O 1
ATOM 5128 N N . ARG A 1 671 ? -5.027 -28.888 22.519 1.00 89.94 671 ARG A N 1
ATOM 5129 C CA . ARG A 1 671 ? -5.945 -27.758 22.356 1.00 89.94 671 ARG A CA 1
ATOM 5130 C C . ARG A 1 671 ? -5.426 -26.791 21.297 1.00 89.94 671 ARG A C 1
ATOM 5132 O O . ARG A 1 671 ? -4.278 -26.355 21.370 1.00 89.94 671 ARG A O 1
ATOM 5139 N N . HIS A 1 672 ? -6.288 -26.426 20.358 1.00 92.00 672 HIS A N 1
ATOM 5140 C CA . HIS A 1 672 ? -5.993 -25.516 19.262 1.00 92.00 672 HIS A CA 1
ATOM 5141 C C . HIS A 1 672 ? -6.924 -24.294 19.298 1.00 92.00 672 HIS A C 1
ATOM 5143 O O . HIS A 1 672 ? -8.132 -24.457 19.481 1.00 92.00 672 HIS A O 1
ATOM 5149 N N . PRO A 1 673 ? -6.380 -23.077 19.114 1.00 94.06 673 PRO A N 1
ATOM 5150 C CA . PRO A 1 673 ? -7.173 -21.859 19.011 1.00 94.06 673 PRO A CA 1
ATOM 5151 C C . PRO A 1 673 ? -7.734 -21.664 17.598 1.00 94.06 673 PRO A C 1
ATOM 5153 O O . PRO A 1 673 ? -7.042 -21.860 16.599 1.00 94.06 673 PRO A O 1
ATOM 5156 N N . PHE A 1 674 ? -8.969 -21.186 17.507 1.00 94.12 674 PHE A N 1
ATOM 5157 C CA . PHE A 1 674 ? -9.648 -20.820 16.270 1.00 94.12 674 PHE A CA 1
ATOM 5158 C C . PHE A 1 674 ? -10.313 -19.455 16.423 1.00 94.12 674 PHE A C 1
ATOM 5160 O O . PHE A 1 674 ? -10.814 -19.103 17.490 1.00 94.12 674 PHE A O 1
ATOM 5167 N N . CYS A 1 675 ? -10.336 -18.673 15.342 1.00 92.31 675 CYS A N 1
ATOM 5168 C CA . CYS A 1 675 ? -11.006 -17.370 15.354 1.00 92.31 675 CYS A CA 1
ATOM 5169 C C . CYS A 1 675 ? -12.539 -17.491 15.362 1.00 92.31 675 CYS A C 1
ATOM 5171 O O . CYS A 1 675 ? -13.225 -16.539 15.717 1.00 92.31 675 CYS A O 1
ATOM 5173 N N . ASN A 1 676 ? -13.081 -18.643 14.956 1.00 91.38 676 ASN A N 1
ATOM 5174 C CA . ASN A 1 676 ? -14.498 -18.987 15.031 1.00 91.38 676 ASN A CA 1
ATOM 5175 C C . ASN A 1 676 ? -14.692 -20.512 14.840 1.00 91.38 676 ASN A C 1
ATOM 5177 O O . ASN A 1 676 ? -13.765 -21.183 14.371 1.00 91.38 676 ASN A O 1
ATOM 5181 N N . PRO A 1 677 ? -15.887 -21.055 15.149 1.00 88.94 677 PRO A N 1
ATOM 5182 C CA . PRO A 1 677 ? -16.206 -22.471 14.941 1.00 88.94 677 PRO A CA 1
ATOM 5183 C C . PRO A 1 677 ? -16.072 -22.937 13.484 1.00 88.94 677 PRO A C 1
ATOM 5185 O O . PRO A 1 677 ? -15.591 -24.035 13.228 1.00 88.94 677 PRO A O 1
ATOM 5188 N N . THR A 1 678 ? -16.404 -22.089 12.508 1.00 89.50 678 THR A N 1
ATOM 5189 C CA . THR A 1 678 ? -16.321 -22.438 11.079 1.00 89.50 678 THR A CA 1
ATOM 5190 C C . THR A 1 678 ? -14.887 -22.738 10.633 1.00 89.50 678 THR A C 1
ATOM 5192 O O . THR A 1 678 ? -14.654 -23.627 9.818 1.00 89.50 678 THR A O 1
ATOM 5195 N N . CYS A 1 679 ? -13.888 -22.044 11.182 1.00 89.50 679 CYS A N 1
ATOM 5196 C CA . CYS A 1 679 ? -12.480 -22.355 10.935 1.00 89.50 679 CYS A CA 1
ATOM 5197 C C . CYS A 1 679 ? -12.081 -23.729 11.486 1.00 89.50 679 CYS A C 1
ATOM 5199 O O . CYS A 1 679 ? -11.270 -24.415 10.866 1.00 89.50 679 CYS A O 1
ATOM 5201 N N . HIS A 1 680 ? -12.647 -24.138 12.624 1.00 88.81 680 HIS A N 1
ATOM 5202 C CA . HIS A 1 680 ? -12.466 -25.491 13.141 1.00 88.81 680 HIS A CA 1
ATOM 5203 C C . HIS A 1 680 ? -13.091 -26.523 12.190 1.00 88.81 680 HIS A C 1
ATOM 5205 O O . HIS A 1 680 ? -12.384 -27.417 11.725 1.00 88.81 680 HIS A O 1
ATOM 5211 N N . GLU A 1 681 ? -14.359 -26.343 11.812 1.00 87.12 681 GLU A N 1
ATOM 5212 C CA . GLU A 1 681 ? -15.073 -27.227 10.877 1.00 87.12 681 GLU A CA 1
ATOM 5213 C C . GLU A 1 681 ? -14.321 -27.388 9.546 1.00 87.12 681 GLU A C 1
ATOM 5215 O O . GLU A 1 681 ? -14.139 -28.501 9.051 1.00 87.12 681 GLU A O 1
ATOM 5220 N N . ARG A 1 682 ? -13.803 -26.287 8.990 1.00 87.50 682 ARG A N 1
ATOM 5221 C CA . ARG A 1 682 ? -13.010 -26.303 7.752 1.00 87.50 682 ARG A CA 1
ATOM 5222 C C . ARG A 1 682 ? -11.692 -27.050 7.897 1.00 87.50 682 ARG A C 1
ATOM 5224 O O . ARG A 1 682 ? -11.293 -27.745 6.963 1.00 87.50 682 ARG A O 1
ATOM 5231 N N . LEU A 1 683 ? -11.010 -26.928 9.036 1.00 86.94 683 LEU A N 1
ATOM 5232 C CA . LEU A 1 683 ? -9.785 -27.688 9.285 1.00 86.94 683 LEU A CA 1
ATOM 5233 C C . LEU A 1 683 ? -10.075 -29.187 9.369 1.00 86.94 683 LEU A C 1
ATOM 5235 O O . LEU A 1 683 ? -9.337 -29.972 8.771 1.00 86.94 683 LEU A O 1
ATOM 5239 N N . VAL A 1 684 ? -11.137 -29.575 10.079 1.00 84.25 684 VAL A N 1
ATOM 5240 C CA . VAL A 1 684 ? -11.572 -30.975 10.189 1.00 84.25 684 VAL A CA 1
ATOM 5241 C C . VAL A 1 684 ? -11.901 -31.525 8.805 1.00 84.25 684 VAL A C 1
ATOM 5243 O O . VAL A 1 684 ? -11.286 -32.503 8.388 1.00 84.25 684 VAL A O 1
ATOM 5246 N N . HIS A 1 685 ? -12.733 -30.827 8.030 1.00 82.94 685 HIS A N 1
ATOM 5247 C CA . HIS A 1 685 ? -13.080 -31.220 6.660 1.00 82.94 685 HIS A CA 1
ATOM 5248 C C . HIS A 1 685 ? -11.854 -31.336 5.744 1.00 82.94 685 HIS A C 1
ATOM 5250 O O . HIS A 1 685 ? -11.717 -32.294 4.982 1.00 82.94 685 HIS A O 1
ATOM 5256 N N . ARG A 1 686 ? -10.906 -30.390 5.831 1.00 79.19 686 ARG A N 1
ATOM 5257 C CA . ARG A 1 686 ? -9.645 -30.436 5.068 1.00 79.19 686 ARG A CA 1
ATOM 5258 C C . ARG A 1 686 ? -8.812 -31.666 5.436 1.00 79.19 686 ARG A C 1
ATOM 5260 O O . ARG A 1 686 ? -8.232 -32.290 4.548 1.00 79.19 686 ARG A O 1
ATOM 5267 N N . ARG A 1 687 ? -8.743 -32.023 6.722 1.00 79.19 687 ARG A N 1
ATOM 5268 C CA . ARG A 1 687 ? -8.033 -33.218 7.205 1.00 79.19 687 ARG A CA 1
ATOM 5269 C C . ARG A 1 687 ? -8.733 -34.502 6.771 1.00 79.19 687 ARG A C 1
ATOM 5271 O O . ARG A 1 687 ? -8.057 -35.400 6.283 1.00 79.19 687 ARG A O 1
ATOM 5278 N N . GLU A 1 688 ? -10.055 -34.569 6.881 1.00 76.81 688 GLU A N 1
ATOM 5279 C CA . GLU A 1 688 ? -10.856 -35.711 6.426 1.00 76.81 688 GLU A CA 1
ATOM 5280 C C . GLU A 1 688 ? -10.677 -35.950 4.926 1.00 76.81 688 GLU A C 1
ATOM 5282 O O . GLU A 1 688 ? -10.380 -37.073 4.520 1.00 76.81 688 GLU A O 1
ATOM 5287 N N . LYS A 1 689 ? -10.731 -34.890 4.106 1.00 70.44 689 LYS A N 1
ATOM 5288 C CA . LYS A 1 689 ? -10.409 -34.975 2.674 1.00 70.44 689 LYS A CA 1
ATOM 5289 C C . LYS A 1 689 ? -8.976 -35.462 2.441 1.00 70.44 689 LYS A C 1
ATOM 5291 O O . LYS A 1 689 ? -8.786 -36.343 1.615 1.00 70.44 689 LYS A O 1
ATOM 5296 N N . ALA A 1 690 ? -7.984 -34.946 3.174 1.00 65.00 690 ALA A N 1
ATOM 5297 C CA . ALA A 1 690 ? -6.578 -35.340 3.021 1.00 65.00 690 ALA A CA 1
ATOM 5298 C C . ALA A 1 690 ? -6.284 -36.794 3.449 1.00 65.00 690 ALA A C 1
ATOM 5300 O O . ALA A 1 690 ? -5.358 -37.420 2.928 1.00 65.00 690 ALA A O 1
ATOM 5301 N N . VAL A 1 691 ? -7.041 -37.329 4.411 1.00 56.81 691 VAL A N 1
ATOM 5302 C CA . VAL A 1 691 ? -6.991 -38.744 4.811 1.00 56.81 691 VAL A CA 1
ATOM 5303 C C . VAL A 1 691 ? -7.701 -39.608 3.769 1.00 56.81 691 VAL A C 1
ATOM 5305 O O . VAL A 1 691 ? -7.138 -40.611 3.340 1.00 56.81 691 VAL A O 1
ATOM 5308 N N . SER A 1 692 ? -8.873 -39.174 3.295 1.00 46.28 692 SER A N 1
ATOM 5309 C CA . SER A 1 692 ? -9.662 -39.845 2.251 1.00 46.28 692 SER A CA 1
ATOM 5310 C C . SER A 1 692 ? -8.972 -39.906 0.888 1.00 46.28 692 SER A C 1
ATOM 5312 O O . SER A 1 692 ? -9.419 -40.647 0.024 1.00 46.28 692 SER A O 1
ATOM 5314 N N . SER A 1 693 ? -7.951 -39.086 0.664 1.00 42.28 693 SER A N 1
ATOM 5315 C CA . SER A 1 693 ? -7.260 -38.956 -0.615 1.00 42.28 693 SER A CA 1
ATOM 5316 C C . SER A 1 693 ? -5.896 -39.669 -0.621 1.00 42.28 693 SER A C 1
ATOM 5318 O O . SER A 1 693 ? -5.278 -39.839 -1.670 1.00 42.28 693 SER A O 1
ATOM 5320 N N . LYS A 1 694 ? -5.387 -40.034 0.569 1.00 40.47 694 LYS A N 1
ATOM 5321 C CA . LYS A 1 694 ? -4.205 -40.896 0.769 1.00 40.47 694 LYS A CA 1
ATOM 5322 C C . LYS A 1 694 ? -4.576 -42.379 0.926 1.00 40.47 694 LYS A C 1
ATOM 5324 O O . LYS A 1 694 ? -3.672 -43.215 0.908 1.00 40.47 694 LYS A O 1
ATOM 5329 N N . GLN A 1 695 ? -5.861 -42.666 1.124 1.00 35.22 695 GLN A N 1
ATOM 5330 C CA . GLN A 1 695 ? -6.498 -43.977 0.959 1.00 35.22 695 GLN A CA 1
ATOM 5331 C C . GLN A 1 695 ? -6.976 -44.107 -0.486 1.00 35.22 695 GLN A C 1
ATOM 5333 O O . GLN A 1 695 ? -6.885 -45.234 -1.023 1.00 35.22 695 GLN A O 1
#

Nearest PDB structures (foldseek):
  5m45-assembly2_G  TM=9.179E-01  e=5.916E-42  Xanthobacter autotrophicus Py2
  5l9w-assembly1_A  TM=8.974E-01  e=2.541E-42  Aromatoleum aromaticum EbN1
  6yra-assembly2_D  TM=9.186E-01  e=2.595E-41  Pseudomonas jessenii
  5svc-assembly1_D  TM=9.048E-01  e=1.736E-40  Xanthobacter autotrophicus Py2
  5svb-assembly1_A  TM=8.631E-01  e=1.496E-37  Xanthobacter autotrophicus Py2

Secondary structure (DSSP, 8-state):
-----TT----HHHHHHHHHHHHHHHHHHHHHHHHH--SHIIIII--EEEEEEETTS-EEEE-SS-HHHHHHHHHHHHHHHHHH-GGG--TT-EEEE--GGGT-S-TTEEEEEEEEEETTEEEEEEEEEEE-S----SSTTS--TT--SGGGS-----SEEEEETTEE-HHHHHHHHHH-SSHHHHHHHHHHHHHHHHHHHHHHHHHHHHH-HHHHHHHHHHHHHHHHHHHHHHHHTSPSEEEEEEEEE---SSSTT--EEEEEEEEEETTEEEEE-TTPPBPPSSS----HHHHHHHHHHHHHHHS-TTS--SGGGTTTEEEE--TTBTTB--TT---TTIIIIIHHHHHHHHHHHHTTT-TTTPPPPP-----EEEEEEE-TTT--EEEEEE---BPPPPPSSSPPPSSB--TT--PPPPPHHHHHHHSSEEEEEEEE-TT-SPPSSBPPPP-EEEEEEE-SSEEEEEEE---SSSPPPPBTTPPPPPPPEEEEE-TT----EEHHHHH--S-SSEEEEEEEETT-EEEEE---PPPBS-GGGS-HHHHHHHHHTTSS-HHHHHHHH---EEEEETTEEEEPPPPPP--------------S-----S------------------------EEEE----TT----EE-TTT--EE-SEEEEEEETTEEEEESSHHHHHHHHHHHHHHHHTT-

Organism: Handelsmanbacteria sp. (strain RIFCSPLOWO2_12_FULL_64_10) (NCBI:txid1817868)

Mean predicted aligned error: 7.3 Å

Sequence (695 aa):
MTDRSPDLTLDQVTLTVIDNYLTTTCREMGLAMMRTAYSPIFNESLDFSCVMFDSRGRMIAQAEFCPSQIGTIKYTVEWMLEELGYDVYKPGDILLMNDPYRGSGHVPEHTILKAVFHEGRIVAFVANCAHLAEPGAKAPGGLAGDATDIFQEGLRIPPVWLMREGKDQDDIWKIILSNHRTPMVSYGDLKAMIGSVHVAETRLLNLIRSYGLDTVSAASQDLIAIAERRMREEIRRIPDGVYEFEDVIEDDGVTPDTSYVIRCAVLVEGDELTADFTGSSPQCAGPMNATYAVTGSAVYNALLHLTDPTIPRNEGCYRPVHIVAPPGTIVNCQYPAALVGGNTEVSPRVTDIVFGALAQAIPDRVPASLGGTSCCFLFGGTHPDTGQLYSHFHFEGIGWGGRPTKDGNSQVIVINGNCRNTPVEIFETRYPLAIESYRLLEDSGGPGHHRGGLGIERIFTVRSPEITVSAIFNRMLVQPFGLHGGRPGMSSGIHVRRAGEQAWRTFKEAFGTTSPSKFSGIVLKQGDQVRIIAPGGGGWGDPLKREPERVLRDVTEGLVTPTSALKDYGIEVSETAPGKFAVNPRPPSRKGEGERSSPPNPSLTGGMGEKGKYLSPTLPLSHSPIPGGGQGVGEWIERDPGYLSFDVYNCAYCGKLIPRRIWMEELDGKRHPFCNPTCHERLVHRREKAVSSKQ

Foldseek 3Di:
DPLAPPPDDDDPVLLVVLLVLQQVLQVVLLVLLLVQADDCQRVAWQQKWKFKWFLVLFTLYTYPWFLLQVLQVSQLSVQLCQQVDSVVADPQWKKKFQAVLSRHWANQKMKIKHFADDPRGGGIMIMMIGGHQWQLALFFRQDALFDQWNNNRHDGDHTDICDDPNHGPVVVLCVRLVRTQCSVNVVSSVVSRVVSRVSSSVSVVVVCVVQNSNSSNVSSVVLLVQLLVQLLVQLQLFDFDKFKFKDWFQDRLHDFRDIWIFIWIWGRDRSAIETERPPTAFADSHQLATALSSLSSLLLLLSCQQGDVPRRPISSNSVRYHFADAERHSHHYDPTGRHNNSLFAVSLNSSQRSLNRSCVGCVQRGFFRWLRGQWWKKKWDQDPPPRGTDIGTDGWFAWAGFHSVAATAATAGRSSGNTDHDDQVNDVVVAQKHKPDKDWDAQQWWFALHTIYTWIKIKIFGRDQKMWMWFATGQQPPFRAAPAQIGTGHGWAKWKDAAPGDDTDFCCVVPVRSDSGGRGGDMHGGGMMMMTIRGTHTYYHQNLNHDLVVLLVCCLVSNYPQVCCCVRHVWHWDDPDVSDIDTDPDDPDPPDDDDDDDDDPPDPADDDPDDDDDDDPPQDQDDDDDDDDDDWDKDKDFDNCDVPDPDWAAAPQRRDIASTIWTWTDDPNDIHTHNDVVSVVVVVVVVVVVVNRND

Radius of gyration: 26.39 Å; Cα contacts (8 Å, |Δi|>4): 1792; chains: 1; bounding box: 74×75×82 Å

Solvent-accessible surface area (backbone atoms only — not comparable to full-atom values): 34801 Å² total; per-residue (Å²): 134,83,88,60,72,92,81,79,77,82,54,70,66,63,43,52,52,50,52,52,50,49,29,49,38,21,44,51,20,47,53,42,25,31,74,53,28,62,43,62,46,41,44,57,17,38,48,36,30,28,36,33,23,39,64,83,62,46,43,57,26,43,35,96,34,22,44,42,51,60,42,8,46,58,43,25,48,45,27,52,43,52,58,66,41,78,84,74,69,52,70,51,30,29,36,34,32,15,31,35,96,51,24,22,54,26,46,35,32,40,33,42,42,33,64,32,70,55,98,91,36,70,59,24,33,33,33,38,38,34,53,47,45,48,32,37,18,79,29,53,20,23,52,35,17,49,20,58,30,41,77,38,32,19,66,74,37,62,83,40,63,51,19,56,68,68,36,77,32,64,70,56,50,51,57,53,43,73,48,22,77,43,34,72,41,52,52,33,34,55,50,12,54,54,52,15,44,53,49,39,46,54,53,50,54,53,48,33,74,74,60,35,59,67,53,52,55,47,40,45,52,51,50,29,53,50,14,27,55,52,42,27,53,55,42,48,72,42,66,69,46,77,26,66,28,67,53,68,48,74,60,30,24,62,54,74,100,38,67,40,49,46,33,38,37,41,35,33,59,67,43,36,38,35,44,32,29,71,86,32,32,61,43,50,64,6,11,54,11,16,27,49,28,27,42,48,7,18,52,50,47,40,49,57,71,63,39,75,80,84,52,57,69,29,46,19,54,50,70,47,53,43,64,29,32,49,68,47,14,28,49,10,46,48,91,62,48,11,28,60,35,7,63,48,37,44,19,35,42,49,21,42,30,54,35,56,15,44,36,79,66,44,48,82,63,35,49,20,25,38,22,42,23,34,50,32,43,19,30,24,42,56,40,82,90,75,70,42,60,47,57,34,62,42,64,42,31,12,2,28,17,1,25,68,88,40,58,21,54,53,56,37,43,37,87,40,35,65,41,46,77,72,54,68,71,63,47,46,73,75,38,65,40,44,76,82,44,78,44,76,36,56,59,19,24,2,49,13,43,14,30,11,4,26,6,28,39,37,30,37,33,32,65,25,79,47,36,36,33,22,23,41,50,50,30,61,85,58,53,18,43,33,32,80,65,15,34,52,11,35,48,22,48,49,31,37,26,54,59,94,56,88,60,75,35,40,45,26,79,74,71,67,42,80,26,59,45,15,33,53,63,43,77,47,41,46,55,18,31,40,39,44,34,35,13,2,0,0,0,14,28,42,19,70,70,34,55,67,70,57,52,50,48,33,39,64,73,56,49,30,46,50,67,50,33,33,73,59,37,70,40,52,49,45,78,80,47,96,91,37,68,45,72,56,79,77,73,80,75,76,82,83,79,74,94,71,75,78,76,78,76,82,61,100,72,85,84,84,85,78,92,73,93,77,81,76,85,80,62,56,90,52,93,84,90,90,87,86,86,81,86,65,83,64,46,80,45,76,62,79,73,49,100,85,60,78,86,77,45,50,15,74,54,35,24,46,77,44,65,28,64,33,30,39,38,65,55,96,92,40,82,42,47,20,69,39,69,66,44,49,55,51,43,52,52,53,49,52,52,57,53,58,30,76,78